Protein AF-A0A0D6M6M4-F1 (afdb_monomer_lite)

Sequence (389 aa):
MGEQSYDGYVDKSPFKNWTTLDGRRTFKRNVGDKGYLMKETDITTITDWTNEYEHIFAHTAASLNCPNPGYWSAIEYVGSKSQLFVGGDMQDFLTATNDPLFWSLYAMVDFIWEQWRELYQPILSDREKQYPANDTTCSGPAHFRNSPMIPFNNFKVIDGLSTKYTHTFSANVELVTVLPKLKSVVHAPIIALESAMKANARTTFALKNLRLPTRIYNAKPLQINTIYDCMDLACLCRFLNGTFTSKCVLPNGEELKKAVRKEYRSLTDEERERYHKAVIAIKANGEYDKLSMIHTTSTTSPAAHGGPGFLGWHREFIKRYEIALRTVDHTVALPYWDSTIEEMLHVKQDSTLWSKELMGEPDDDGYCSGVEADSGFRFAGLPELTGLQ

Radius of gyration: 24.99 Å; chains: 1; bounding box: 62×119×52 Å

Secondary structure (DSSP, 8-state):
-----TTS-----TTTT---TTS-SS-B--TTSS--PPPHHHHHHHHTS---HHHHT--TT--TT-SSPPPTT-HHHHHHHHHHHH-TTTTSTTTGGGSTHHHHHHHHHHHHHHHHHHHH--SHHHHTT--PPP-TTTS-GGGSTTSB-TT-TT-BGGGGG-THIIIIIEEE---TTS-TTHHHHTTS-THHHHHHHSS-------------------PPPP---SGGG--SHHHHHHHTTPEESSSEE-TTS-EEPPEEE-BGGGS-HHHHHHHHHHHHHHHHTTHHHHHHHHHS-TTT-TTSSSSTTHHHHHHHHHHHHHHHHHHH-TT----B--THHHHTSSSGGG-GGGSTTTT----TTSB--SS------------------

InterPro domains:
  IPR002227 Tyrosinase copper-binding domain [PF00264] (10-118)
  IPR002227 Tyrosinase copper-binding domain [PF00264] (286-361)
  IPR008922 Di-copper centre-containing domain superfamily [G3DSA:1.10.1280.10] (1-176)
  IPR008922 Di-copper centre-containing domain superfamily [G3DSA:1.10.1280.10] (258-383)
  IPR008922 Di-copper centre-containing domain superfamily [SSF48056] (5-165)
  IPR008922 Di-copper centre-containing domain superfamily [SSF48056] (225-343)
  IPR050316 Tyrosinase and Hemocyanin [PTHR11474] (219-346)

Structure (mmCIF, N/CA/C/O backbone):
data_AF-A0A0D6M6M4-F1
#
_entry.id   AF-A0A0D6M6M4-F1
#
loop_
_atom_site.group_PDB
_atom_site.id
_atom_site.type_symbol
_atom_site.label_atom_id
_atom_site.label_alt_id
_atom_site.label_comp_id
_atom_site.label_asym_id
_atom_site.label_entity_id
_atom_site.label_seq_id
_atom_site.pdbx_PDB_ins_code
_atom_site.Cartn_x
_atom_site.Cartn_y
_atom_site.Cartn_z
_atom_site.occupancy
_atom_site.B_iso_or_equiv
_atom_site.auth_seq_id
_atom_site.auth_comp_id
_atom_site.auth_asym_id
_atom_site.auth_atom_id
_atom_site.pdbx_PDB_model_num
ATOM 1 N N . MET A 1 1 ? 7.325 -24.409 13.625 1.00 29.00 1 MET A N 1
ATOM 2 C CA . MET A 1 1 ? 6.209 -25.270 13.191 1.00 29.00 1 MET A CA 1
ATOM 3 C C . MET A 1 1 ? 5.187 -25.309 14.318 1.00 29.00 1 MET A C 1
ATOM 5 O O . MET A 1 1 ? 5.563 -25.665 15.430 1.00 29.00 1 MET A O 1
ATOM 9 N N . GLY A 1 2 ? 3.974 -24.796 14.100 1.00 34.47 2 GLY A N 1
ATOM 10 C CA . GLY A 1 2 ? 2.920 -24.786 15.121 1.00 34.47 2 GLY A CA 1
ATOM 11 C C . GLY A 1 2 ? 2.433 -26.204 15.440 1.00 34.47 2 GLY A C 1
ATOM 12 O O . GLY A 1 2 ? 2.507 -27.085 14.592 1.00 34.47 2 GLY A O 1
ATOM 13 N N . GLU A 1 3 ? 1.973 -26.449 16.669 1.00 34.28 3 GLU A N 1
ATOM 14 C CA . GLU A 1 3 ? 1.356 -27.733 17.035 1.00 34.28 3 GLU A CA 1
ATOM 15 C C . GLU A 1 3 ? -0.003 -27.893 16.332 1.00 34.28 3 GLU A C 1
ATOM 17 O O . GLU A 1 3 ? -0.935 -27.130 16.603 1.00 34.28 3 GLU A O 1
ATOM 22 N N . GLN A 1 4 ? -0.088 -28.893 15.447 1.00 37.69 4 GLN A N 1
ATOM 23 C CA . GLN A 1 4 ? -1.328 -29.448 14.893 1.00 37.69 4 GLN A CA 1
ATOM 24 C C . GLN A 1 4 ? -2.241 -29.951 16.024 1.00 37.69 4 GLN A C 1
ATOM 26 O O . GLN A 1 4 ? -1.773 -30.601 16.963 1.00 37.69 4 GLN A O 1
ATOM 31 N N . SER A 1 5 ? -3.550 -29.698 15.933 1.00 42.75 5 SER A N 1
ATOM 32 C CA . SER A 1 5 ? -4.535 -30.445 16.722 1.00 42.75 5 SER A CA 1
ATOM 33 C C . SER A 1 5 ? -4.653 -31.891 16.219 1.00 42.75 5 SER A C 1
ATOM 35 O O . SER A 1 5 ? -4.175 -32.248 15.144 1.00 42.75 5 SER A O 1
ATOM 37 N N . TYR A 1 6 ? -5.280 -32.749 17.027 1.00 39.44 6 TYR A N 1
ATOM 38 C CA . TYR A 1 6 ? -5.412 -34.196 16.794 1.00 39.44 6 TYR A CA 1
ATOM 39 C C . TYR A 1 6 ? -6.168 -34.577 15.499 1.00 39.44 6 TYR A C 1
ATOM 41 O O . TYR A 1 6 ? -6.074 -35.713 15.045 1.00 39.44 6 TYR A O 1
ATOM 49 N N . ASP A 1 7 ? -6.891 -33.635 14.900 1.00 39.91 7 ASP A N 1
ATOM 50 C CA . ASP A 1 7 ? -7.626 -33.739 13.635 1.00 39.91 7 ASP A CA 1
ATOM 51 C C . ASP A 1 7 ? -6.901 -33.085 12.439 1.00 39.91 7 ASP A C 1
ATOM 53 O O . ASP A 1 7 ? -7.381 -33.173 11.313 1.00 39.91 7 ASP A O 1
ATOM 57 N N . GLY A 1 8 ? -5.725 -32.481 12.657 1.00 39.38 8 GLY A N 1
ATOM 58 C CA . GLY A 1 8 ? -4.906 -31.874 11.606 1.00 39.38 8 GLY A CA 1
ATOM 59 C C . GLY A 1 8 ? -5.291 -30.440 11.218 1.00 39.38 8 GLY A C 1
ATOM 60 O O . GLY A 1 8 ? -4.750 -29.931 10.239 1.00 39.38 8 GLY A O 1
ATOM 61 N N . TYR A 1 9 ? -6.181 -29.773 11.965 1.00 36.78 9 TYR A N 1
ATOM 62 C CA . TYR A 1 9 ? -6.726 -28.456 11.602 1.00 36.78 9 TYR A CA 1
ATOM 63 C C . TYR A 1 9 ? -6.139 -27.263 12.388 1.00 36.78 9 TYR A C 1
ATOM 65 O O . TYR A 1 9 ? -5.589 -27.383 13.482 1.00 36.78 9 TYR A O 1
ATOM 73 N N . VAL A 1 10 ? -6.263 -26.056 11.817 1.00 42.19 10 VAL A N 1
ATOM 74 C CA . VAL A 1 10 ? -5.874 -24.777 12.440 1.00 42.19 10 VAL A CA 1
ATOM 75 C C . VAL A 1 10 ? -7.125 -24.074 12.984 1.00 42.19 10 VAL A C 1
ATOM 77 O O . VAL A 1 10 ? -7.796 -23.349 12.262 1.00 42.19 10 VAL A O 1
ATOM 80 N N . ASP A 1 11 ? -7.437 -24.226 14.274 1.00 45.28 11 ASP A N 1
ATOM 81 C CA . ASP A 1 11 ? -8.651 -23.642 14.897 1.00 45.28 11 ASP A CA 1
ATOM 82 C C . ASP A 1 11 ? -8.664 -22.099 15.011 1.00 45.28 11 ASP A C 1
ATOM 84 O O . ASP A 1 11 ? -9.702 -21.461 15.275 1.00 45.28 11 ASP A O 1
ATOM 88 N N . LYS A 1 12 ? -7.488 -21.468 14.902 1.00 54.12 12 LYS A N 1
ATOM 89 C CA . LYS A 1 12 ? -7.277 -20.047 15.207 1.00 54.12 12 LYS A CA 1
ATOM 90 C C . LYS A 1 12 ? -6.475 -19.386 14.087 1.00 54.12 12 LYS A C 1
ATOM 92 O O . LYS A 1 12 ? -5.349 -19.750 13.815 1.00 54.12 12 LYS A O 1
ATOM 97 N N . SER A 1 13 ? -7.075 -18.407 13.433 1.00 71.38 13 SER A N 1
ATOM 98 C CA . SER A 1 13 ? -6.413 -17.390 12.615 1.00 71.38 13 SER A CA 1
ATOM 99 C C . SER A 1 13 ? -7.333 -16.173 12.650 1.00 71.38 13 SER A C 1
ATOM 101 O O . SER A 1 13 ? -8.559 -16.362 12.609 1.00 71.38 13 SER A O 1
ATOM 103 N N . PRO A 1 14 ? -6.811 -14.935 12.719 1.00 78.12 14 PRO A N 1
ATOM 104 C CA . PRO A 1 14 ? -7.657 -13.748 12.604 1.00 78.12 14 PRO A CA 1
ATOM 105 C C . PRO A 1 14 ? -8.430 -13.718 11.275 1.00 78.12 14 PRO A C 1
ATOM 107 O O . PRO A 1 14 ? -9.497 -13.114 11.199 1.00 78.12 14 PRO A O 1
ATOM 110 N N . PHE A 1 15 ? -7.955 -14.432 10.249 1.00 85.75 15 PHE A N 1
ATOM 111 C CA . PHE A 1 15 ? -8.536 -14.447 8.904 1.00 85.75 15 PHE A CA 1
ATOM 112 C C . PHE A 1 15 ? -9.169 -15.793 8.529 1.00 85.75 15 PHE A C 1
ATOM 114 O O . PHE A 1 15 ? -9.265 -16.137 7.359 1.00 85.75 15 PHE A O 1
ATOM 121 N N . LYS A 1 16 ? -9.635 -16.577 9.507 1.00 73.69 16 LYS A N 1
ATOM 122 C CA . LYS A 1 16 ? -10.148 -17.932 9.247 1.00 73.69 16 LYS A CA 1
ATOM 123 C C . LYS A 1 16 ? -11.395 -18.035 8.357 1.00 73.69 16 LYS A C 1
ATOM 125 O O . LYS A 1 16 ? -11.551 -19.020 7.650 1.00 73.69 16 LYS A O 1
ATOM 130 N N . ASN A 1 17 ? -12.267 -17.026 8.389 1.00 77.25 17 ASN A N 1
ATOM 131 C CA . ASN A 1 17 ? -13.527 -16.972 7.632 1.00 77.25 17 ASN A CA 1
ATOM 132 C C . ASN A 1 17 ? -13.442 -15.931 6.509 1.00 77.25 17 ASN A C 1
ATOM 134 O O . ASN A 1 17 ? -14.288 -15.041 6.395 1.00 77.25 17 ASN A O 1
ATOM 138 N N . TRP A 1 18 ? -12.363 -15.981 5.735 1.00 86.62 18 TRP A N 1
ATOM 139 C CA . TRP A 1 18 ? -12.023 -14.923 4.798 1.00 86.62 18 TRP A CA 1
ATOM 140 C C . TRP A 1 18 ? -12.489 -15.209 3.374 1.00 86.62 18 TRP A C 1
ATOM 142 O O . TRP A 1 18 ? -11.750 -15.739 2.557 1.00 86.62 18 TRP A O 1
ATOM 152 N N . THR A 1 19 ? -13.710 -14.817 3.028 1.00 91.31 19 THR A N 1
ATOM 153 C CA . THR A 1 19 ? -14.198 -15.008 1.654 1.00 91.31 19 THR A CA 1
ATOM 154 C C . THR A 1 19 ? -13.444 -14.114 0.667 1.00 91.31 19 THR A C 1
ATOM 156 O O . THR A 1 19 ? -13.324 -12.914 0.896 1.00 91.31 19 THR A O 1
ATOM 159 N N . THR A 1 20 ? -12.952 -14.662 -0.438 1.00 92.62 20 THR A N 1
ATOM 160 C CA . THR A 1 20 ? -12.273 -13.891 -1.491 1.00 92.62 20 THR A CA 1
ATOM 161 C C . THR A 1 20 ? -13.271 -13.142 -2.376 1.00 92.62 20 THR A C 1
ATOM 163 O O . THR A 1 20 ? -14.470 -13.433 -2.371 1.00 92.62 20 THR A O 1
ATOM 166 N N . LEU A 1 21 ? -12.790 -12.189 -3.179 1.00 93.12 21 LEU A N 1
ATOM 167 C CA . LEU A 1 21 ? -13.626 -11.428 -4.118 1.00 93.12 21 LEU A CA 1
ATOM 168 C C . LEU A 1 21 ? -14.313 -12.307 -5.175 1.00 93.12 21 LEU A C 1
ATOM 170 O O . LEU A 1 21 ? -15.402 -11.978 -5.637 1.00 93.12 21 LEU A O 1
ATOM 174 N N . ASP A 1 22 ? -13.696 -13.430 -5.544 1.00 90.69 22 ASP A N 1
ATOM 175 C CA . ASP A 1 22 ? -14.247 -14.423 -6.472 1.00 90.69 22 ASP A CA 1
ATOM 176 C C . ASP A 1 22 ? -15.125 -15.486 -5.781 1.00 90.69 22 ASP A C 1
ATOM 178 O O . ASP A 1 22 ? -15.568 -16.440 -6.417 1.00 90.69 22 ASP A O 1
ATOM 182 N N . GLY A 1 23 ? -15.418 -15.317 -4.487 1.00 89.12 23 GLY A N 1
ATOM 183 C CA . GLY A 1 23 ? -16.381 -16.134 -3.748 1.00 89.12 23 GLY A CA 1
ATOM 184 C C . GLY A 1 23 ? -15.827 -17.438 -3.172 1.00 89.12 23 GLY A C 1
ATOM 185 O O . GLY A 1 23 ? -16.603 -18.240 -2.646 1.00 89.12 23 GLY A O 1
ATOM 186 N N . ARG A 1 24 ? -14.507 -17.672 -3.222 1.00 89.00 24 ARG A N 1
ATOM 187 C CA . ARG A 1 24 ? -13.888 -18.792 -2.495 1.00 89.00 24 ARG A CA 1
ATOM 188 C C . ARG A 1 24 ? -13.959 -18.532 -0.995 1.00 89.00 24 ARG A C 1
ATOM 190 O O . ARG A 1 24 ? -13.930 -17.394 -0.539 1.00 89.00 24 ARG A O 1
ATOM 197 N N . ARG A 1 25 ? -14.040 -19.611 -0.211 1.00 84.12 25 ARG A N 1
ATOM 198 C CA . ARG A 1 25 ? -14.168 -19.540 1.256 1.00 84.12 25 ARG A CA 1
ATOM 199 C C . ARG A 1 25 ? -12.930 -18.967 1.950 1.00 84.12 25 ARG A C 1
ATOM 201 O O . ARG A 1 25 ? -13.074 -18.422 3.039 1.00 84.12 25 ARG A O 1
ATOM 208 N N . THR A 1 26 ? -11.761 -19.115 1.329 1.00 85.56 26 THR A N 1
ATOM 209 C CA . THR A 1 26 ? -10.490 -18.568 1.800 1.00 85.56 26 THR A CA 1
ATOM 210 C C . THR A 1 26 ? -9.558 -18.223 0.637 1.00 85.56 26 THR A C 1
ATOM 212 O O . THR A 1 26 ? -9.734 -18.720 -0.483 1.00 85.56 26 THR A O 1
ATOM 215 N N . PHE A 1 27 ? -8.578 -17.367 0.915 1.00 88.56 27 PHE A N 1
ATOM 216 C CA . PHE A 1 27 ? -7.462 -17.066 0.025 1.00 88.56 27 PHE A CA 1
ATOM 217 C C . PHE A 1 27 ? -6.386 -18.158 0.120 1.00 88.56 27 PHE A C 1
ATOM 219 O O . PHE A 1 27 ? -6.327 -18.931 1.079 1.00 88.56 27 PHE A O 1
ATOM 226 N N . LYS A 1 28 ? -5.539 -18.232 -0.904 1.00 89.19 28 LYS A N 1
ATOM 227 C CA . LYS A 1 28 ? -4.495 -19.246 -1.055 1.00 89.19 28 LYS A CA 1
ATOM 228 C C . LYS A 1 28 ? -3.104 -18.618 -0.978 1.00 89.19 28 LYS A C 1
ATOM 230 O O . LYS A 1 28 ? -2.893 -17.529 -1.512 1.00 89.19 28 LYS A O 1
ATOM 235 N N . ARG A 1 29 ? -2.147 -19.343 -0.400 1.00 90.12 29 ARG A N 1
ATOM 236 C CA . ARG A 1 29 ? -0.707 -19.059 -0.423 1.00 90.12 29 ARG A CA 1
ATOM 237 C C . ARG A 1 29 ? 0.061 -20.308 -0.848 1.00 90.12 29 ARG A C 1
ATOM 239 O O . ARG A 1 29 ? -0.309 -21.417 -0.491 1.00 90.12 29 ARG A O 1
ATOM 246 N N . ASN A 1 30 ? 1.158 -20.108 -1.567 1.00 89.50 30 ASN A N 1
ATOM 247 C CA . ASN A 1 30 ? 2.089 -21.163 -1.966 1.00 89.50 30 ASN A CA 1
ATOM 248 C C . ASN A 1 30 ? 3.501 -20.734 -1.542 1.00 89.50 30 ASN A C 1
ATOM 250 O O . ASN A 1 30 ? 4.323 -20.331 -2.371 1.00 89.50 30 ASN A O 1
ATOM 254 N N . VAL A 1 31 ? 3.725 -20.699 -0.228 1.00 89.56 31 VAL A N 1
ATOM 255 C CA . VAL A 1 31 ? 4.855 -19.976 0.364 1.00 89.56 31 VAL A CA 1
ATOM 256 C C . VAL A 1 31 ? 6.189 -20.619 -0.024 1.00 89.56 31 VAL A C 1
ATOM 258 O O . VAL A 1 31 ? 6.492 -21.751 0.341 1.00 89.56 31 VAL A O 1
ATOM 261 N N . GLY A 1 32 ? 7.028 -19.854 -0.720 1.00 87.56 32 GLY A N 1
ATOM 262 C CA . GLY A 1 32 ? 8.377 -20.253 -1.112 1.00 87.56 32 GLY A CA 1
ATOM 263 C C . GLY A 1 32 ? 8.482 -21.075 -2.398 1.00 87.56 32 GLY A C 1
ATOM 264 O O . GLY A 1 32 ? 9.595 -21.453 -2.758 1.00 87.56 32 GLY A O 1
ATOM 265 N N . ASP A 1 33 ? 7.381 -21.300 -3.123 1.00 89.19 33 ASP A N 1
ATOM 266 C CA . ASP A 1 33 ? 7.402 -21.982 -4.430 1.00 89.19 33 ASP A CA 1
ATOM 267 C C . ASP A 1 33 ? 8.174 -21.184 -5.494 1.00 89.19 33 ASP A C 1
ATOM 269 O O . ASP A 1 33 ? 8.806 -21.740 -6.397 1.00 89.19 33 ASP A O 1
ATOM 273 N N . LYS A 1 34 ? 8.063 -19.853 -5.433 1.00 90.44 34 LYS A N 1
ATOM 274 C CA . LYS A 1 34 ? 8.621 -18.898 -6.397 1.00 90.44 34 LYS A CA 1
ATOM 275 C C . LYS A 1 34 ? 9.096 -17.648 -5.672 1.00 90.44 34 LYS A C 1
ATOM 277 O O . LYS A 1 34 ? 8.887 -17.492 -4.479 1.00 90.44 34 LYS A O 1
ATOM 282 N N . GLY A 1 35 ? 9.703 -16.728 -6.417 1.00 89.62 35 GLY A N 1
ATOM 283 C CA . GLY A 1 35 ? 10.121 -15.442 -5.869 1.00 89.62 35 GLY A CA 1
ATOM 284 C C . GLY A 1 35 ? 11.183 -15.577 -4.781 1.00 89.62 35 GLY A C 1
ATOM 285 O O . GLY A 1 35 ? 11.818 -16.617 -4.616 1.00 89.62 35 GLY A O 1
ATOM 286 N N . TYR A 1 36 ? 11.413 -14.478 -4.080 1.00 89.88 36 TYR A N 1
ATOM 287 C CA . TYR A 1 36 ? 12.262 -14.417 -2.898 1.00 89.88 36 TYR A CA 1
ATOM 288 C C . TYR A 1 36 ? 11.870 -13.174 -2.092 1.00 89.88 36 TYR A C 1
ATOM 290 O O . TYR A 1 36 ? 11.254 -12.256 -2.634 1.00 89.88 36 TYR A O 1
ATOM 298 N N . LEU A 1 37 ? 12.189 -13.154 -0.803 1.00 93.88 37 LEU A N 1
ATOM 299 C CA . LEU A 1 37 ? 11.850 -12.042 0.083 1.00 93.88 37 LEU A CA 1
ATOM 300 C C . LEU A 1 37 ? 12.862 -10.904 -0.088 1.00 93.88 37 LEU A C 1
ATOM 302 O O . LEU A 1 37 ? 13.979 -11.131 -0.551 1.00 93.88 37 LEU A O 1
ATOM 306 N N . MET A 1 38 ? 12.502 -9.674 0.277 1.00 93.50 38 MET A N 1
ATOM 307 C CA . MET A 1 38 ? 13.431 -8.546 0.147 1.00 93.50 38 MET A CA 1
ATOM 308 C C . MET A 1 38 ? 14.732 -8.827 0.904 1.00 93.50 38 MET A C 1
ATOM 310 O O . MET A 1 38 ? 14.705 -9.278 2.043 1.00 93.50 38 MET A O 1
ATOM 314 N N . LYS A 1 39 ? 15.878 -8.524 0.297 1.00 91.31 39 LYS A N 1
ATOM 315 C CA . LYS A 1 39 ? 17.179 -8.578 0.975 1.00 91.31 39 LYS A CA 1
ATOM 316 C C . LYS A 1 39 ? 17.590 -7.192 1.439 1.00 91.31 39 LYS A C 1
ATOM 318 O O . LYS A 1 39 ? 17.321 -6.205 0.761 1.00 91.31 39 LYS A O 1
ATOM 323 N N . GLU A 1 40 ? 18.405 -7.127 2.488 1.00 88.81 40 GLU A N 1
ATOM 324 C CA . GLU A 1 40 ? 19.114 -5.893 2.871 1.00 88.81 40 GLU A CA 1
ATOM 325 C C . GLU A 1 40 ? 19.912 -5.292 1.700 1.00 88.81 40 GLU A C 1
ATOM 327 O O . GLU A 1 40 ? 20.007 -4.075 1.536 1.00 88.81 40 GLU A O 1
ATOM 332 N N . THR A 1 41 ? 20.453 -6.139 0.819 1.00 88.75 41 THR A N 1
ATOM 333 C CA . THR A 1 41 ? 21.129 -5.688 -0.405 1.00 88.75 41 THR A CA 1
ATOM 334 C C . THR A 1 41 ? 20.172 -5.051 -1.410 1.00 88.75 41 THR A C 1
ATOM 336 O O . THR A 1 41 ? 20.574 -4.131 -2.116 1.00 88.75 41 THR A O 1
ATOM 339 N N . ASP A 1 42 ? 18.918 -5.505 -1.486 1.00 90.06 42 ASP A N 1
ATOM 340 C CA . ASP A 1 42 ? 17.915 -4.872 -2.348 1.00 90.06 42 ASP A CA 1
ATOM 341 C C . ASP A 1 42 ? 17.549 -3.492 -1.790 1.00 90.06 42 ASP A C 1
ATOM 343 O O . ASP A 1 42 ? 17.568 -2.509 -2.530 1.00 90.06 42 ASP A O 1
ATOM 347 N N . ILE A 1 43 ? 17.301 -3.404 -0.474 1.00 86.88 43 ILE A N 1
ATOM 348 C CA . ILE A 1 43 ? 16.962 -2.142 0.198 1.00 86.88 43 ILE A CA 1
ATOM 349 C C . ILE A 1 43 ? 18.092 -1.130 0.043 1.00 86.88 43 ILE A C 1
ATOM 351 O O . ILE A 1 43 ? 17.848 -0.027 -0.429 1.00 86.88 43 ILE A O 1
ATOM 355 N N . THR A 1 44 ? 19.335 -1.515 0.341 1.00 86.06 44 THR A N 1
ATOM 356 C CA . THR A 1 44 ? 20.493 -0.621 0.170 1.00 86.06 44 THR A CA 1
ATOM 357 C C . THR A 1 44 ? 20.715 -0.217 -1.283 1.00 86.06 44 THR A C 1
ATOM 359 O O . THR A 1 44 ? 21.136 0.908 -1.529 1.00 86.06 44 THR A O 1
ATOM 362 N N . THR A 1 45 ? 20.413 -1.079 -2.260 1.00 85.38 45 THR A N 1
ATOM 363 C CA . THR A 1 45 ? 20.509 -0.703 -3.680 1.00 85.38 45 THR A CA 1
ATOM 364 C C . THR A 1 45 ? 19.489 0.383 -4.025 1.00 85.38 45 THR A C 1
ATOM 366 O O . THR A 1 45 ? 19.848 1.358 -4.676 1.00 85.38 45 THR A O 1
ATOM 369 N N . ILE A 1 46 ? 18.248 0.250 -3.543 1.00 85.00 46 ILE A N 1
ATOM 370 C CA . ILE A 1 46 ? 17.178 1.238 -3.743 1.00 85.00 46 ILE A CA 1
ATOM 371 C C . ILE A 1 46 ? 17.474 2.541 -2.994 1.00 85.00 46 ILE A C 1
ATOM 373 O O . ILE A 1 46 ? 17.290 3.625 -3.544 1.00 85.00 46 ILE A O 1
ATOM 377 N N . THR A 1 47 ? 17.887 2.457 -1.727 1.00 81.00 47 THR A N 1
ATOM 378 C CA . THR A 1 47 ? 18.072 3.645 -0.893 1.00 81.00 47 THR A CA 1
ATOM 379 C C . THR A 1 47 ? 19.380 4.339 -1.217 1.00 81.00 47 THR A C 1
ATOM 381 O O . THR A 1 47 ? 19.351 5.516 -1.529 1.00 81.00 47 THR A O 1
ATOM 384 N N . ASP A 1 48 ? 20.515 3.642 -1.206 1.00 73.38 48 ASP A N 1
ATOM 385 C CA . ASP A 1 48 ? 21.822 4.302 -1.124 1.00 73.38 48 ASP A CA 1
ATOM 386 C C . ASP A 1 48 ? 22.500 4.484 -2.489 1.00 73.38 48 ASP A C 1
ATOM 388 O O . ASP A 1 48 ? 23.214 5.466 -2.718 1.00 73.38 48 ASP A O 1
ATOM 392 N N . TRP A 1 49 ? 22.314 3.519 -3.394 1.00 62.62 49 TRP A N 1
ATOM 393 C CA . TRP A 1 49 ? 23.067 3.445 -4.652 1.00 62.62 49 TRP A CA 1
ATOM 394 C C . TRP A 1 49 ? 22.411 4.209 -5.798 1.00 62.62 49 TRP A C 1
ATOM 396 O O . TRP A 1 49 ? 23.073 4.502 -6.792 1.00 62.62 49 TRP A O 1
ATOM 406 N N . THR A 1 50 ? 21.135 4.563 -5.659 1.00 63.06 50 THR A N 1
ATOM 407 C CA . THR A 1 50 ? 20.372 5.264 -6.689 1.00 63.06 50 THR A CA 1
ATOM 408 C C . THR A 1 50 ? 19.868 6.587 -6.137 1.00 63.06 50 THR A C 1
ATOM 410 O O . THR A 1 50 ? 18.712 6.736 -5.752 1.00 63.06 50 THR A O 1
ATOM 413 N N . ASN A 1 51 ? 20.754 7.580 -6.084 1.00 65.88 51 ASN A N 1
ATOM 414 C CA . ASN A 1 51 ? 20.400 8.958 -5.723 1.00 65.88 51 ASN A CA 1
ATOM 415 C C . ASN A 1 51 ? 19.536 9.665 -6.795 1.00 65.88 51 ASN A C 1
ATOM 417 O O . ASN A 1 51 ? 19.215 10.844 -6.651 1.00 65.88 51 ASN A O 1
ATOM 421 N N . GLU A 1 52 ? 19.161 8.950 -7.856 1.00 81.50 52 GLU A N 1
ATOM 422 C CA . GLU A 1 52 ? 18.357 9.419 -8.980 1.00 81.50 52 GLU A CA 1
ATOM 423 C C . GLU A 1 52 ? 16.894 9.005 -8.796 1.00 81.50 52 GLU A C 1
ATOM 425 O O . GLU A 1 52 ? 16.567 7.821 -8.656 1.00 81.50 52 GLU A O 1
ATOM 430 N N . TYR A 1 53 ? 15.986 9.983 -8.824 1.00 87.50 53 TYR A N 1
ATOM 431 C CA . TYR A 1 53 ? 14.552 9.719 -8.698 1.00 87.50 53 TYR A CA 1
ATOM 432 C C . TYR A 1 53 ? 14.023 8.887 -9.876 1.00 87.50 53 TYR A C 1
ATOM 434 O O . TYR A 1 53 ? 13.011 8.208 -9.734 1.00 87.50 53 TYR A O 1
ATOM 442 N N . GLU A 1 54 ? 14.699 8.896 -11.026 1.00 88.19 54 GLU A N 1
ATOM 443 C CA . GLU A 1 54 ? 14.384 8.075 -12.195 1.00 88.19 54 GLU A CA 1
ATOM 444 C C . GLU A 1 54 ? 14.459 6.572 -11.898 1.00 88.19 54 GLU A C 1
ATOM 446 O O . GLU A 1 54 ? 13.680 5.801 -12.456 1.00 88.19 54 GLU A O 1
ATOM 451 N N . HIS A 1 55 ? 15.346 6.144 -10.992 1.00 89.12 55 HIS A N 1
ATOM 452 C CA . HIS A 1 55 ? 15.394 4.746 -10.566 1.00 89.12 55 HIS A CA 1
ATOM 453 C C . HIS A 1 55 ? 14.221 4.378 -9.649 1.00 89.12 55 HIS A C 1
ATOM 455 O O . HIS A 1 55 ? 13.640 3.299 -9.768 1.00 89.12 55 HIS A O 1
ATOM 461 N N . ILE A 1 56 ? 13.859 5.287 -8.742 1.00 90.56 56 ILE A N 1
ATOM 462 C CA . ILE A 1 56 ? 12.738 5.114 -7.810 1.00 90.56 56 ILE A CA 1
ATOM 463 C C . ILE A 1 56 ? 11.403 5.094 -8.562 1.00 90.56 56 ILE A C 1
ATOM 465 O O . ILE A 1 56 ? 10.546 4.251 -8.304 1.00 90.56 56 ILE A O 1
ATOM 469 N N . PHE A 1 57 ? 11.248 5.987 -9.537 1.00 93.75 57 PHE A N 1
ATOM 470 C CA . PHE A 1 57 ? 10.099 6.068 -10.432 1.00 93.75 57 PHE A CA 1
ATOM 471 C C . PHE A 1 57 ? 10.416 5.389 -11.772 1.00 93.75 57 PHE A C 1
ATOM 473 O O . PHE A 1 57 ? 10.353 6.006 -12.833 1.00 93.75 57 PHE A O 1
ATOM 480 N N . ALA A 1 58 ? 10.783 4.111 -11.721 1.00 93.69 58 ALA A N 1
ATOM 481 C CA . ALA A 1 58 ? 11.198 3.349 -12.893 1.00 93.69 58 ALA A CA 1
ATOM 482 C C . ALA A 1 58 ? 10.052 3.031 -13.873 1.00 93.69 58 ALA A C 1
ATOM 484 O O . ALA A 1 58 ? 8.887 2.882 -13.501 1.00 93.69 58 ALA A O 1
ATOM 485 N N . HIS A 1 59 ? 10.413 2.831 -15.143 1.00 94.94 59 HIS A N 1
ATOM 486 C CA . HIS A 1 59 ? 9.529 2.304 -16.185 1.00 94.94 59 HIS A CA 1
ATOM 487 C C . HIS A 1 59 ? 9.632 0.772 -16.264 1.00 94.94 59 HIS A C 1
ATOM 489 O O . HIS A 1 59 ? 10.416 0.221 -17.036 1.00 94.94 59 HIS A O 1
ATOM 495 N N . THR A 1 60 ? 8.874 0.076 -15.424 1.00 93.94 60 THR A N 1
ATOM 496 C CA . THR A 1 60 ? 8.980 -1.376 -15.176 1.00 93.94 60 THR A CA 1
ATOM 497 C C . THR A 1 60 ? 8.239 -2.265 -16.181 1.00 93.94 60 THR A C 1
ATOM 499 O O . THR A 1 60 ? 8.470 -3.467 -16.245 1.00 93.94 60 THR A O 1
ATOM 502 N N . ALA A 1 61 ? 7.383 -1.693 -17.026 1.00 92.12 61 ALA A N 1
ATOM 503 C CA . ALA A 1 61 ? 6.800 -2.375 -18.185 1.00 92.12 61 ALA A CA 1
ATOM 504 C C . ALA A 1 61 ? 7.114 -1.614 -19.484 1.00 92.12 61 ALA A C 1
ATOM 506 O O . ALA A 1 61 ? 6.257 -1.436 -20.352 1.00 92.12 61 ALA A O 1
ATOM 507 N N . ALA A 1 62 ? 8.348 -1.115 -19.593 1.00 91.12 62 ALA A N 1
ATOM 508 C CA . ALA A 1 62 ? 8.796 -0.318 -20.726 1.00 91.12 62 ALA A CA 1
ATOM 509 C C . ALA A 1 62 ? 8.835 -1.105 -22.043 1.00 91.12 62 ALA A C 1
ATOM 511 O O . ALA A 1 62 ? 9.152 -2.295 -22.076 1.00 91.12 62 ALA A O 1
ATOM 512 N N . SER A 1 63 ? 8.578 -0.411 -23.157 1.00 90.00 63 SER A N 1
ATOM 513 C CA . SER A 1 63 ? 8.832 -0.981 -24.481 1.00 90.00 63 SER A CA 1
ATOM 514 C C . SER A 1 63 ? 10.337 -1.090 -24.750 1.00 90.00 63 SER A C 1
ATOM 516 O O . SER A 1 63 ? 11.143 -0.379 -24.152 1.00 90.00 63 SER A O 1
ATOM 518 N N . LEU A 1 64 ? 10.714 -1.917 -25.730 1.00 90.06 64 LEU A N 1
ATOM 519 C CA . LEU A 1 64 ? 12.108 -2.067 -26.172 1.00 90.06 64 LEU A CA 1
ATOM 520 C C . LEU A 1 64 ? 12.753 -0.757 -26.656 1.00 90.06 64 LEU A C 1
ATOM 522 O O . LEU A 1 64 ? 13.974 -0.659 -26.682 1.00 90.06 64 LEU A O 1
ATOM 526 N N . ASN A 1 65 ? 11.945 0.234 -27.041 1.00 92.88 65 ASN A N 1
ATOM 527 C CA . ASN A 1 65 ? 12.423 1.522 -27.545 1.00 92.88 65 ASN A CA 1
ATOM 528 C C . ASN A 1 65 ? 12.541 2.589 -26.449 1.00 92.88 65 ASN A C 1
ATOM 530 O O . ASN A 1 65 ? 12.904 3.722 -26.757 1.00 92.88 65 ASN A O 1
ATOM 534 N N . CYS A 1 66 ? 12.207 2.258 -25.199 1.00 93.06 66 CYS A N 1
ATOM 535 C CA . CYS A 1 66 ? 12.357 3.186 -24.092 1.00 93.06 66 CYS A CA 1
ATOM 536 C C . CYS A 1 66 ? 13.844 3.497 -23.872 1.00 93.06 66 CYS A C 1
ATOM 538 O O . CYS A 1 66 ? 14.620 2.565 -23.651 1.00 93.06 66 CYS A O 1
ATOM 540 N N . PRO A 1 67 ? 14.265 4.774 -23.890 1.00 89.94 67 PRO A N 1
ATOM 541 C CA . PRO A 1 67 ? 15.660 5.132 -23.646 1.00 89.94 67 PRO A CA 1
ATOM 542 C C . PRO A 1 67 ? 16.140 4.741 -22.242 1.00 89.94 67 PRO A C 1
ATOM 544 O O . PRO A 1 67 ? 17.304 4.390 -22.083 1.00 89.94 67 PRO A O 1
ATOM 547 N N . ASN A 1 68 ? 15.248 4.774 -21.246 1.00 86.12 68 ASN A N 1
ATOM 548 C CA . ASN A 1 68 ? 15.564 4.536 -19.836 1.00 86.12 68 ASN A CA 1
ATOM 549 C C . ASN A 1 68 ? 14.560 3.551 -19.200 1.00 86.12 68 ASN A C 1
ATOM 551 O O . ASN A 1 68 ? 13.668 3.974 -18.457 1.00 86.12 68 ASN A O 1
ATOM 555 N N . PRO A 1 69 ? 14.643 2.243 -19.509 1.00 89.81 69 PRO A N 1
ATOM 556 C CA . PRO A 1 69 ? 13.776 1.244 -18.894 1.00 89.81 69 PRO A CA 1
ATOM 557 C C . PRO A 1 69 ? 14.145 1.021 -17.420 1.00 89.81 69 PRO A C 1
ATOM 559 O O . PRO A 1 69 ? 15.258 1.308 -16.980 1.00 89.81 69 PRO A O 1
ATOM 562 N N . GLY A 1 70 ? 13.209 0.473 -16.646 1.00 86.19 70 GLY A N 1
ATOM 563 C CA . GLY A 1 70 ? 13.448 0.108 -15.253 1.00 86.19 70 GLY A CA 1
ATOM 564 C C . GLY A 1 70 ? 14.465 -1.027 -15.103 1.00 86.19 70 GLY A C 1
ATOM 565 O O . GLY A 1 70 ? 14.401 -2.035 -15.808 1.00 86.19 70 GLY A O 1
ATOM 566 N N . TYR A 1 71 ? 15.375 -0.890 -14.140 1.00 85.12 71 TYR A N 1
ATOM 567 C CA . TYR A 1 71 ? 16.349 -1.926 -13.780 1.00 85.12 71 TYR A CA 1
ATOM 568 C C . TYR A 1 71 ? 15.767 -2.929 -12.777 1.00 85.12 71 TYR A C 1
ATOM 570 O O . TYR A 1 71 ? 14.801 -2.632 -12.083 1.00 85.12 71 TYR A O 1
ATOM 578 N N . TRP A 1 72 ? 16.383 -4.109 -12.648 1.00 83.31 72 TRP A N 1
ATOM 579 C CA . TRP A 1 72 ? 15.915 -5.212 -11.788 1.00 83.31 72 TRP A CA 1
ATOM 580 C C . TRP A 1 72 ? 15.826 -4.877 -10.286 1.00 83.31 72 TRP A C 1
ATOM 582 O O . TRP A 1 72 ? 15.168 -5.614 -9.545 1.00 83.31 72 TRP A O 1
ATOM 592 N N . SER A 1 73 ? 16.486 -3.798 -9.853 1.00 88.00 73 SER A N 1
ATOM 593 C CA . SER A 1 73 ? 16.440 -3.257 -8.491 1.00 88.00 73 SER A CA 1
ATOM 594 C C . SER A 1 73 ? 15.323 -2.232 -8.274 1.00 88.00 73 SER A C 1
ATOM 596 O O . SER A 1 73 ? 15.182 -1.739 -7.162 1.00 88.00 73 SER A O 1
ATOM 598 N N . ALA A 1 74 ? 14.513 -1.921 -9.295 1.00 91.75 74 ALA A N 1
ATOM 599 C CA . ALA A 1 74 ? 13.351 -1.057 -9.127 1.00 91.75 74 ALA A CA 1
ATOM 600 C C . ALA A 1 74 ? 12.445 -1.596 -8.010 1.00 91.75 74 ALA A C 1
ATOM 602 O O . ALA A 1 74 ? 12.150 -2.794 -7.948 1.00 91.75 74 ALA A O 1
ATOM 603 N N . ILE A 1 75 ? 11.983 -0.698 -7.142 1.00 93.12 75 ILE A N 1
ATOM 604 C CA . ILE A 1 75 ? 11.244 -1.058 -5.928 1.00 93.12 75 ILE A CA 1
ATOM 605 C C . ILE A 1 75 ? 9.963 -1.857 -6.210 1.00 93.12 75 ILE A C 1
ATOM 607 O O . ILE A 1 75 ? 9.619 -2.751 -5.442 1.00 93.12 75 ILE A O 1
ATOM 611 N N . GLU A 1 76 ? 9.298 -1.606 -7.340 1.00 95.00 76 GLU A N 1
ATOM 612 C CA . GLU A 1 76 ? 8.149 -2.398 -7.791 1.00 95.00 76 GLU A CA 1
ATOM 613 C C . GLU A 1 76 ? 8.523 -3.868 -8.027 1.00 95.00 76 GLU A C 1
ATOM 615 O O . GLU A 1 76 ? 7.812 -4.762 -7.570 1.00 95.00 76 GLU A O 1
ATOM 620 N N . TYR A 1 77 ? 9.665 -4.148 -8.667 1.00 93.31 77 TYR A N 1
ATOM 621 C CA . TYR A 1 77 ? 10.130 -5.523 -8.857 1.00 93.31 77 TYR A CA 1
ATOM 622 C C . TYR A 1 77 ? 10.527 -6.175 -7.537 1.00 93.31 77 TYR A C 1
ATOM 624 O O . TYR A 1 77 ? 10.216 -7.344 -7.317 1.00 93.31 77 TYR A O 1
ATOM 632 N N . VAL A 1 78 ? 11.218 -5.436 -6.664 1.00 92.19 78 VAL A N 1
ATOM 633 C CA . VAL A 1 78 ? 11.638 -5.921 -5.341 1.00 92.19 78 VAL A CA 1
ATOM 634 C C . VAL A 1 78 ? 10.420 -6.275 -4.482 1.00 92.19 78 VAL A C 1
ATOM 636 O O . VAL A 1 78 ? 10.375 -7.369 -3.926 1.00 92.19 78 VAL A O 1
ATOM 639 N N . GLY A 1 79 ? 9.382 -5.433 -4.465 1.00 92.88 79 GLY A N 1
ATOM 640 C CA . GLY A 1 79 ? 8.095 -5.753 -3.837 1.00 92.88 79 GLY A CA 1
ATOM 641 C C . GLY A 1 79 ? 7.389 -6.950 -4.480 1.00 92.88 79 GLY A C 1
ATOM 642 O O . GLY A 1 79 ? 6.937 -7.852 -3.773 1.00 92.88 79 GLY A O 1
ATOM 643 N N . SER A 1 80 ? 7.370 -7.013 -5.815 1.00 92.81 80 SER A N 1
ATOM 644 C CA . SER A 1 80 ? 6.751 -8.116 -6.567 1.00 92.81 80 SER A CA 1
ATOM 645 C C . SER A 1 80 ? 7.403 -9.470 -6.275 1.00 92.81 80 SER A C 1
ATOM 647 O O . SER A 1 80 ? 6.739 -10.502 -6.291 1.00 92.81 80 SER A O 1
ATOM 649 N N . LYS A 1 81 ? 8.702 -9.507 -5.966 1.00 92.31 81 LYS A N 1
ATOM 650 C CA . LYS A 1 81 ? 9.395 -10.751 -5.592 1.00 92.31 81 LYS A CA 1
ATOM 651 C C . LYS A 1 81 ? 8.882 -11.321 -4.269 1.00 92.31 81 LYS A C 1
ATOM 653 O O . LYS A 1 81 ? 8.669 -12.533 -4.204 1.00 92.31 81 LYS A O 1
ATOM 658 N N . SER A 1 82 ? 8.585 -10.469 -3.285 1.00 94.81 82 SER A N 1
ATOM 659 C CA . SER A 1 82 ? 7.924 -10.894 -2.045 1.00 94.81 82 SER A CA 1
ATOM 660 C C . SER A 1 82 ? 6.493 -11.373 -2.303 1.00 94.81 82 SER A C 1
ATOM 662 O O . SER A 1 82 ? 6.081 -12.366 -1.714 1.00 94.81 82 SER A O 1
ATOM 664 N N . GLN A 1 83 ? 5.748 -10.749 -3.226 1.00 93.94 83 GLN A N 1
ATOM 665 C CA . GLN A 1 83 ? 4.425 -11.250 -3.639 1.00 93.94 83 GLN A CA 1
ATOM 666 C C . GLN A 1 83 ? 4.501 -12.668 -4.215 1.00 93.94 83 GLN A C 1
ATOM 668 O O . GLN A 1 83 ? 3.744 -13.551 -3.810 1.00 93.94 83 GLN A O 1
ATOM 673 N N . LEU A 1 84 ? 5.459 -12.903 -5.117 1.00 93.62 84 LEU A N 1
ATOM 674 C CA . LEU A 1 84 ? 5.713 -14.222 -5.697 1.00 93.62 84 LEU A CA 1
ATOM 675 C C . LEU A 1 84 ? 6.136 -15.252 -4.643 1.00 93.62 84 LEU A C 1
ATOM 677 O O . LEU A 1 84 ? 5.769 -16.416 -4.780 1.00 93.62 84 LEU A O 1
ATOM 681 N N . PHE A 1 85 ? 6.872 -14.828 -3.609 1.00 93.88 85 PHE A N 1
ATOM 682 C CA . PHE A 1 85 ? 7.240 -15.686 -2.481 1.00 93.88 85 PHE A CA 1
ATOM 683 C C . PHE A 1 85 ? 6.038 -16.130 -1.659 1.00 93.88 85 PHE A C 1
ATOM 685 O O . PHE A 1 85 ? 5.968 -17.295 -1.285 1.00 93.88 85 PHE A O 1
ATOM 692 N N . VAL A 1 86 ? 5.081 -15.242 -1.391 1.00 93.00 86 VAL A N 1
ATOM 693 C CA . VAL A 1 86 ? 3.837 -15.630 -0.709 1.00 93.00 86 VAL A CA 1
ATOM 694 C C . VAL A 1 86 ? 3.017 -16.592 -1.577 1.00 93.00 86 VAL A C 1
ATOM 696 O O . VAL A 1 86 ? 2.430 -17.547 -1.066 1.00 93.00 86 VAL A O 1
ATOM 699 N N . GLY A 1 87 ? 3.010 -16.383 -2.895 1.00 89.50 87 GLY A N 1
ATOM 700 C CA . GLY A 1 87 ? 2.359 -17.287 -3.838 1.00 89.50 87 GLY A CA 1
ATOM 701 C C . GLY A 1 87 ? 0.827 -17.217 -3.782 1.00 89.50 87 GLY A C 1
ATOM 702 O O . GLY A 1 87 ? 0.247 -16.304 -3.197 1.00 89.50 87 GLY A O 1
ATOM 703 N N . GLY A 1 88 ? 0.154 -18.188 -4.408 1.00 91.25 88 GLY A N 1
ATOM 704 C CA . GLY A 1 88 ? -1.310 -18.290 -4.382 1.00 91.25 88 GLY A CA 1
ATOM 705 C C . GLY A 1 88 ? -2.011 -17.041 -4.929 1.00 91.25 88 GLY A C 1
ATOM 706 O O . GLY A 1 88 ? -1.716 -16.618 -6.043 1.00 91.25 88 GLY A O 1
ATOM 707 N N . ASP A 1 89 ? -2.930 -16.457 -4.158 1.00 93.19 89 ASP A N 1
ATOM 708 C CA . ASP A 1 89 ? -3.621 -15.209 -4.509 1.00 93.19 89 ASP A CA 1
ATOM 709 C C . ASP A 1 89 ? -2.672 -14.010 -4.573 1.00 93.19 89 ASP A C 1
ATOM 711 O O . ASP A 1 89 ? -2.829 -13.150 -5.439 1.00 93.19 89 ASP A O 1
ATOM 715 N N . MET A 1 90 ? -1.676 -13.967 -3.685 1.00 93.62 90 MET A N 1
ATOM 716 C CA . MET A 1 90 ? -0.736 -12.852 -3.557 1.00 93.62 90 MET A CA 1
ATOM 717 C C . MET A 1 90 ? 0.166 -12.694 -4.790 1.00 93.62 90 MET A C 1
ATOM 719 O O . MET A 1 90 ? 0.654 -11.596 -5.049 1.00 93.62 90 MET A O 1
ATOM 723 N N . GLN A 1 91 ? 0.368 -13.767 -5.566 1.00 92.69 91 GLN A N 1
ATOM 724 C CA . GLN A 1 91 ? 1.279 -13.784 -6.718 1.00 92.69 91 GLN A CA 1
ATOM 725 C C . GLN A 1 91 ? 0.759 -13.010 -7.940 1.00 92.69 91 GLN A C 1
ATOM 727 O O . GLN A 1 91 ? 1.557 -12.611 -8.786 1.00 92.69 91 GLN A O 1
ATOM 732 N N . ASP A 1 92 ? -0.560 -12.865 -8.079 1.00 90.81 92 ASP A N 1
ATOM 733 C CA . ASP A 1 92 ? -1.197 -12.206 -9.219 1.00 90.81 92 ASP A CA 1
ATOM 734 C C . ASP A 1 92 ? -1.746 -10.862 -8.755 1.00 90.81 92 ASP A C 1
ATOM 736 O O . ASP A 1 92 ? -2.567 -10.793 -7.843 1.00 90.81 92 ASP A O 1
ATOM 740 N N . PHE A 1 93 ? -1.308 -9.778 -9.394 1.00 87.00 93 PHE A N 1
ATOM 741 C CA . PHE A 1 93 ? -1.741 -8.428 -9.050 1.00 87.00 93 PHE A CA 1
ATOM 742 C C . PHE A 1 93 ? -3.272 -8.283 -9.057 1.00 87.00 93 PHE A C 1
ATOM 744 O O . PHE A 1 93 ? -3.807 -7.523 -8.257 1.00 87.00 93 PHE A O 1
ATOM 751 N N . LEU A 1 94 ? -4.007 -9.027 -9.888 1.00 90.38 94 LEU A N 1
ATOM 752 C CA . LEU A 1 94 ? -5.467 -8.935 -9.943 1.00 90.38 94 LEU A CA 1
ATOM 753 C C . LEU A 1 94 ? -6.165 -9.624 -8.763 1.00 90.38 94 LEU A C 1
ATOM 755 O O . LEU A 1 94 ? -7.314 -9.297 -8.471 1.00 90.38 94 LEU A O 1
ATOM 759 N N . THR A 1 95 ? -5.492 -10.546 -8.073 1.00 93.75 95 THR A N 1
ATOM 760 C CA . THR A 1 95 ? -6.039 -11.275 -6.916 1.00 93.75 95 THR A CA 1
ATOM 761 C C . THR A 1 95 ? -5.306 -10.988 -5.614 1.00 93.75 95 THR A C 1
ATOM 763 O O . THR A 1 95 ? -5.786 -11.393 -4.562 1.00 93.75 95 THR A O 1
ATOM 766 N N . ALA A 1 96 ? -4.181 -10.271 -5.645 1.00 95.50 96 ALA A N 1
ATOM 767 C CA . ALA A 1 96 ? -3.307 -10.108 -4.487 1.00 95.50 96 ALA A CA 1
ATOM 768 C C . ALA A 1 96 ? -4.003 -9.459 -3.286 1.00 95.50 96 ALA A C 1
ATOM 770 O O . ALA A 1 96 ? -3.710 -9.801 -2.145 1.00 95.50 96 ALA A O 1
ATOM 771 N N . THR A 1 97 ? -4.985 -8.589 -3.531 1.00 96.62 97 THR A N 1
ATOM 772 C CA . THR A 1 97 ? -5.808 -7.972 -2.483 1.00 96.62 97 THR A CA 1
ATOM 773 C C . THR A 1 97 ? -6.781 -8.939 -1.804 1.00 96.62 97 THR A C 1
ATOM 775 O O . THR A 1 97 ? -7.407 -8.550 -0.829 1.00 96.62 97 THR A O 1
ATOM 778 N N . ASN A 1 98 ? -6.918 -10.192 -2.253 1.00 94.75 98 ASN A N 1
ATOM 779 C CA . ASN A 1 98 ? -7.613 -11.223 -1.476 1.00 94.75 98 ASN A CA 1
ATOM 780 C C . ASN A 1 98 ? -6.850 -11.579 -0.193 1.00 94.75 98 ASN A C 1
ATOM 782 O O . ASN A 1 98 ? -7.483 -11.995 0.775 1.00 94.75 98 ASN A O 1
ATOM 786 N N . ASP A 1 99 ? -5.523 -11.429 -0.182 1.00 95.25 99 ASP A N 1
ATOM 787 C CA . ASP A 1 99 ? -4.674 -11.707 0.973 1.00 95.25 99 ASP A CA 1
ATOM 788 C C . ASP A 1 99 ? -4.501 -10.434 1.836 1.00 95.25 99 ASP A C 1
ATOM 790 O O . ASP A 1 99 ? -3.942 -9.438 1.364 1.00 95.25 99 ASP A O 1
ATOM 794 N N . PRO A 1 100 ? -4.912 -10.427 3.122 1.00 95.56 100 PRO A N 1
ATOM 795 C CA . PRO A 1 100 ? -4.702 -9.292 4.028 1.00 95.56 100 PRO A CA 1
ATOM 796 C C . PRO A 1 100 ? -3.244 -8.822 4.159 1.00 95.56 100 PRO A C 1
ATOM 798 O O . PRO A 1 100 ? -3.014 -7.653 4.480 1.00 95.56 100 PRO A O 1
ATOM 801 N N . LEU A 1 101 ? -2.262 -9.693 3.892 1.00 96.00 101 LEU A N 1
ATOM 802 C CA . LEU A 1 101 ? -0.834 -9.363 3.903 1.00 96.00 101 LEU A CA 1
ATOM 803 C C . LEU A 1 101 ? -0.440 -8.357 2.815 1.00 96.00 101 LEU A C 1
ATOM 805 O O . LEU A 1 101 ? 0.540 -7.631 3.000 1.00 96.00 101 LEU A O 1
ATOM 809 N N . PHE A 1 102 ? -1.226 -8.243 1.736 1.00 97.75 102 PHE A N 1
ATOM 810 C CA . PHE A 1 102 ? -1.053 -7.239 0.683 1.00 97.75 102 PHE A CA 1
ATOM 811 C C . PHE A 1 102 ? -0.818 -5.845 1.260 1.00 97.75 102 PHE A C 1
ATOM 813 O O . PHE A 1 102 ? 0.188 -5.197 0.974 1.00 97.75 102 PHE A O 1
ATOM 820 N N . TRP A 1 103 ? -1.709 -5.398 2.141 1.00 98.06 103 TRP A N 1
ATOM 821 C CA . TRP A 1 103 ? -1.682 -4.035 2.664 1.00 98.06 103 TRP A CA 1
ATOM 822 C C . TRP A 1 103 ? -0.405 -3.746 3.454 1.00 98.06 103 TRP A C 1
ATOM 824 O O . TRP A 1 103 ? 0.177 -2.670 3.317 1.00 98.06 103 TRP A O 1
ATOM 834 N N . SER A 1 104 ? 0.075 -4.725 4.223 1.00 97.94 104 SER A N 1
ATOM 835 C CA . SER A 1 104 ? 1.320 -4.606 4.980 1.00 97.94 104 SER A CA 1
ATOM 836 C C . SER A 1 104 ? 2.565 -4.660 4.093 1.00 97.94 104 SER A C 1
ATOM 838 O O . SER A 1 104 ? 3.533 -3.953 4.377 1.00 97.94 104 SER A O 1
ATOM 840 N N . LEU A 1 105 ? 2.545 -5.420 2.993 1.00 97.44 105 LEU A N 1
ATOM 841 C CA . LEU A 1 105 ? 3.635 -5.403 2.014 1.00 97.44 105 LEU A CA 1
ATOM 842 C C . LEU A 1 105 ? 3.755 -4.033 1.334 1.00 97.44 105 LEU A C 1
ATOM 844 O O . LEU A 1 105 ? 4.845 -3.472 1.254 1.00 97.44 105 LEU A O 1
ATOM 848 N N . TYR A 1 106 ? 2.643 -3.453 0.881 1.00 97.75 106 TYR A N 1
ATOM 849 C CA . TYR A 1 106 ? 2.684 -2.141 0.227 1.00 97.75 106 TYR A CA 1
ATOM 850 C C . TYR A 1 106 ? 2.950 -0.995 1.211 1.00 97.75 106 TYR A C 1
ATOM 852 O O . TYR A 1 106 ? 3.527 0.017 0.817 1.00 97.75 106 TYR A O 1
ATOM 860 N N . ALA A 1 107 ? 2.642 -1.167 2.501 1.00 97.06 107 ALA A N 1
ATOM 861 C CA . ALA A 1 107 ? 3.134 -0.274 3.548 1.00 97.06 107 ALA A CA 1
ATOM 862 C C . ALA A 1 107 ? 4.664 -0.355 3.728 1.00 97.06 107 ALA A C 1
ATOM 864 O O . ALA A 1 107 ? 5.281 0.673 4.001 1.00 97.06 107 ALA A O 1
ATOM 865 N N . MET A 1 108 ? 5.286 -1.525 3.527 1.00 95.50 108 MET A N 1
ATOM 866 C CA . MET A 1 108 ? 6.751 -1.672 3.519 1.00 95.50 108 MET A CA 1
ATOM 867 C C . MET A 1 108 ? 7.381 -1.015 2.286 1.00 95.50 108 MET A C 1
ATOM 869 O O . MET A 1 108 ? 8.359 -0.284 2.403 1.00 95.50 108 MET A O 1
ATOM 873 N N . VAL A 1 109 ? 6.789 -1.205 1.105 1.00 96.06 109 VAL A N 1
ATOM 874 C CA . VAL A 1 109 ? 7.210 -0.515 -0.128 1.00 96.06 109 VAL A CA 1
ATOM 875 C C . VAL A 1 109 ? 7.164 1.009 0.048 1.00 96.06 109 VAL A C 1
ATOM 877 O O . VAL A 1 109 ? 8.121 1.710 -0.283 1.00 96.06 109 VAL A O 1
ATOM 880 N N . ASP A 1 110 ? 6.075 1.524 0.622 1.00 95.56 110 ASP A N 1
ATOM 881 C CA . ASP A 1 110 ? 5.918 2.943 0.947 1.00 95.56 110 ASP A CA 1
ATOM 882 C C . ASP A 1 110 ? 6.958 3.423 1.975 1.00 95.56 110 ASP A C 1
ATOM 884 O O . ASP A 1 110 ? 7.516 4.512 1.832 1.00 95.56 110 ASP A O 1
ATOM 888 N N . PHE A 1 111 ? 7.260 2.597 2.983 1.00 92.38 111 PHE A N 1
ATOM 889 C CA . PHE A 1 111 ? 8.291 2.874 3.982 1.00 92.38 111 PHE A CA 1
ATOM 890 C C . PHE A 1 111 ? 9.689 2.990 3.363 1.00 92.38 111 PHE A C 1
ATOM 892 O O . PHE A 1 111 ? 10.371 3.980 3.617 1.00 92.38 111 PHE A O 1
ATOM 899 N N . ILE A 1 112 ? 10.097 2.048 2.507 1.00 91.50 112 ILE A N 1
ATOM 900 C CA . ILE A 1 112 ? 11.394 2.091 1.807 1.00 91.50 112 ILE A CA 1
ATOM 901 C C . ILE A 1 112 ? 11.503 3.362 0.956 1.00 91.50 112 ILE A C 1
ATOM 903 O O . ILE A 1 112 ? 12.532 4.041 0.977 1.00 91.50 112 ILE A O 1
ATOM 907 N N . TRP A 1 113 ? 10.431 3.726 0.243 1.00 92.88 113 TRP A N 1
ATOM 908 C CA . TRP A 1 113 ? 10.411 4.971 -0.520 1.00 92.88 113 TRP A CA 1
ATOM 909 C C . TRP A 1 113 ? 10.565 6.200 0.389 1.00 92.88 113 TRP A C 1
ATOM 911 O O . TRP A 1 113 ? 11.344 7.097 0.064 1.00 92.88 113 TRP A O 1
ATOM 921 N N . GLU A 1 114 ? 9.900 6.241 1.548 1.00 90.00 114 GLU A N 1
ATOM 922 C CA . GLU A 1 114 ? 10.100 7.327 2.517 1.00 90.00 114 GLU A CA 1
ATOM 923 C C . GLU A 1 114 ? 11.533 7.434 3.019 1.00 90.00 114 GLU A C 1
ATOM 925 O O . GLU A 1 114 ? 12.050 8.549 3.087 1.00 90.00 114 GLU A O 1
ATOM 930 N N . GLN A 1 115 ? 12.183 6.308 3.315 1.00 86.56 115 GLN A N 1
ATOM 931 C CA . GLN A 1 115 ? 13.588 6.304 3.726 1.00 86.56 115 GLN A CA 1
ATOM 932 C C . GLN A 1 115 ? 14.478 6.926 2.645 1.00 86.56 115 GLN A C 1
ATOM 934 O O . GLN A 1 115 ? 15.301 7.795 2.935 1.00 86.56 115 GLN A O 1
ATOM 939 N N . TRP A 1 116 ? 14.248 6.589 1.374 1.00 89.00 116 TRP A N 1
ATOM 940 C CA . TRP A 1 116 ? 14.948 7.249 0.271 1.00 89.00 116 TRP A CA 1
ATOM 941 C C . TRP A 1 116 ? 14.647 8.761 0.206 1.00 89.00 116 TRP A C 1
ATOM 943 O O . TRP A 1 116 ? 15.568 9.565 0.050 1.00 89.00 116 TRP A O 1
ATOM 953 N N . ARG A 1 117 ? 13.388 9.198 0.394 1.00 88.19 117 ARG A N 1
ATOM 954 C CA . ARG A 1 117 ? 13.040 10.639 0.401 1.00 88.19 117 ARG A CA 1
ATOM 955 C C . ARG A 1 117 ? 13.699 11.403 1.551 1.00 88.19 117 ARG A C 1
ATOM 957 O O . ARG A 1 117 ? 13.978 12.596 1.416 1.00 88.19 117 ARG A O 1
ATOM 964 N N . GLU A 1 118 ? 13.910 10.768 2.698 1.00 85.19 118 GLU A N 1
ATOM 965 C CA . GLU A 1 118 ? 14.629 11.351 3.839 1.00 85.19 118 GLU A CA 1
ATOM 966 C C . GLU A 1 118 ? 16.114 11.547 3.542 1.00 85.19 118 GLU A C 1
ATOM 968 O O . GLU A 1 118 ? 16.664 12.594 3.884 1.00 85.19 118 GLU A O 1
ATOM 973 N N . LEU A 1 119 ? 16.730 10.603 2.831 1.00 82.62 119 LEU A N 1
ATOM 974 C CA . LEU A 1 119 ? 18.146 10.655 2.474 1.00 82.62 119 LEU A CA 1
ATOM 975 C C . LEU A 1 119 ? 18.442 11.596 1.293 1.00 82.62 119 LEU A C 1
ATOM 977 O O . LEU A 1 119 ? 19.418 12.344 1.340 1.00 82.62 119 LEU A O 1
ATOM 981 N N . TYR A 1 120 ? 17.601 11.594 0.253 1.00 84.44 120 TYR A N 1
ATOM 982 C CA . TYR A 1 120 ? 17.925 12.215 -1.043 1.00 84.44 120 TYR A CA 1
ATOM 983 C C . TYR A 1 120 ? 17.022 13.380 -1.446 1.00 84.44 120 TYR A C 1
ATOM 985 O O . TYR A 1 120 ? 17.350 14.117 -2.375 1.00 84.44 120 TYR A O 1
ATOM 993 N N . GLN A 1 121 ? 15.921 13.616 -0.727 1.00 86.25 121 GLN A N 1
ATOM 994 C CA . GLN A 1 121 ? 15.042 14.769 -0.951 1.00 86.25 121 GLN A CA 1
ATOM 995 C C . GLN A 1 121 ? 14.917 15.639 0.316 1.00 86.25 121 GLN A C 1
ATOM 997 O O . GLN A 1 121 ? 13.810 15.803 0.851 1.00 86.25 121 GLN A O 1
ATOM 1002 N N . PRO A 1 122 ? 16.032 16.224 0.814 1.00 79.62 122 PRO A N 1
ATOM 1003 C CA . PRO A 1 122 ? 16.030 17.051 2.024 1.00 79.62 122 PRO A CA 1
ATOM 1004 C C . PRO A 1 122 ? 15.256 18.365 1.835 1.00 79.62 122 PRO A C 1
ATOM 1006 O O . PRO A 1 122 ? 14.750 18.949 2.793 1.00 79.62 122 PRO A O 1
ATOM 1009 N N . ILE A 1 123 ? 15.125 18.834 0.592 1.00 83.25 123 ILE A N 1
ATOM 1010 C CA . ILE A 1 123 ? 14.285 19.976 0.244 1.00 83.25 123 ILE A CA 1
ATOM 1011 C C . ILE A 1 123 ? 12.856 19.464 0.043 1.00 83.25 123 ILE A C 1
ATOM 1013 O O . ILE A 1 123 ? 12.545 18.827 -0.960 1.00 83.25 123 ILE A O 1
ATOM 1017 N N . LEU A 1 124 ? 11.954 19.787 0.978 1.00 79.31 124 LEU A N 1
ATOM 1018 C CA . LEU A 1 124 ? 10.555 19.325 0.945 1.00 79.31 124 LEU A CA 1
ATOM 1019 C C . LEU A 1 124 ? 9.852 19.602 -0.390 1.00 79.31 124 LEU A C 1
ATOM 1021 O O . LEU A 1 124 ? 9.037 18.801 -0.836 1.00 79.31 124 LEU A O 1
ATOM 1025 N N . SER A 1 125 ? 10.172 20.718 -1.049 1.00 81.06 125 SER A N 1
ATOM 1026 C CA . SER A 1 125 ? 9.555 21.050 -2.333 1.00 81.06 125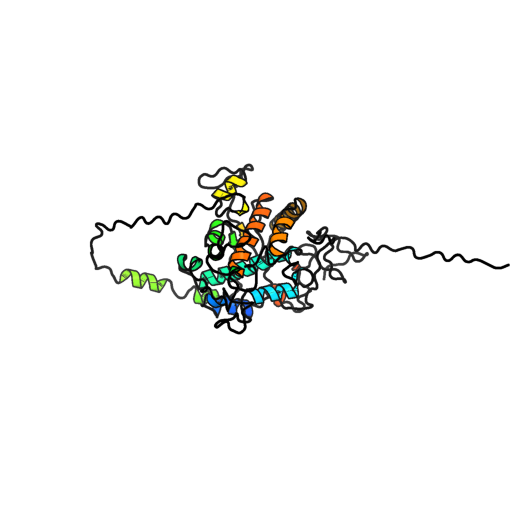 SER A CA 1
ATOM 1027 C C . SER A 1 125 ? 9.987 20.148 -3.491 1.00 81.06 125 SER A C 1
ATOM 1029 O O . SER A 1 125 ? 9.283 20.112 -4.498 1.00 81.06 125 SER A O 1
ATOM 1031 N N . ASP A 1 126 ? 11.121 19.455 -3.372 1.00 83.69 126 ASP A N 1
ATOM 1032 C CA . ASP A 1 126 ? 11.617 18.533 -4.400 1.00 83.69 126 ASP A CA 1
ATOM 1033 C C . ASP A 1 126 ? 10.854 17.210 -4.355 1.00 83.69 126 ASP A C 1
ATOM 1035 O O . ASP A 1 126 ? 10.555 16.646 -5.411 1.00 83.69 126 ASP A O 1
ATOM 1039 N N . ARG A 1 127 ? 10.418 16.797 -3.153 1.00 88.44 127 ARG A N 1
ATOM 1040 C CA . ARG A 1 127 ? 9.615 15.585 -2.921 1.00 88.44 127 ARG A CA 1
ATOM 1041 C C . ARG A 1 127 ? 8.359 15.521 -3.777 1.00 88.44 127 ARG A C 1
ATOM 1043 O O . ARG A 1 127 ? 7.955 14.434 -4.156 1.00 88.44 127 ARG A O 1
ATOM 1050 N N . GLU A 1 128 ? 7.759 16.671 -4.084 1.00 91.56 128 GLU A N 1
ATOM 1051 C CA . GLU A 1 128 ? 6.509 16.786 -4.853 1.00 91.56 128 GLU A CA 1
ATOM 1052 C C . GLU A 1 128 ? 6.743 17.182 -6.328 1.00 91.56 128 GLU A C 1
ATOM 1054 O O . GLU A 1 128 ? 5.800 17.346 -7.115 1.00 91.56 128 GLU A O 1
ATOM 1059 N N . LYS A 1 129 ? 8.008 17.379 -6.725 1.00 90.50 129 LYS A N 1
ATOM 1060 C CA . LYS A 1 129 ? 8.379 17.883 -8.055 1.00 90.50 129 LYS A CA 1
ATOM 1061 C C . LYS A 1 129 ? 9.133 16.875 -8.908 1.00 90.50 129 LYS A C 1
ATOM 1063 O O . LYS A 1 129 ? 8.846 16.809 -10.106 1.00 90.50 129 LYS A O 1
ATOM 1068 N N . GLN A 1 130 ? 10.040 16.115 -8.305 1.00 90.88 130 GLN A N 1
ATOM 1069 C CA . GLN A 1 130 ? 10.886 15.137 -8.984 1.00 90.88 130 GLN A CA 1
ATOM 1070 C C . GLN A 1 130 ? 10.061 13.936 -9.452 1.00 90.88 130 GLN A C 1
ATOM 1072 O O . GLN A 1 130 ? 9.612 13.121 -8.652 1.00 90.88 130 GLN A O 1
ATOM 1077 N N . TYR A 1 131 ? 9.812 13.882 -10.758 1.00 94.00 131 TYR A N 1
ATOM 1078 C CA . TYR A 1 131 ? 9.028 12.846 -11.418 1.00 94.00 131 TYR A CA 1
ATOM 1079 C C . TYR A 1 131 ? 9.487 12.736 -12.878 1.00 94.00 131 TYR A C 1
ATOM 1081 O O . TYR A 1 131 ? 9.748 13.788 -13.476 1.00 94.00 131 TYR A O 1
ATOM 1089 N N . PRO A 1 132 ? 9.565 11.529 -13.469 1.00 93.56 132 PRO A N 1
ATOM 1090 C CA . PRO A 1 132 ? 10.010 11.360 -14.849 1.00 93.56 132 PRO A CA 1
ATOM 1091 C C . PRO A 1 132 ? 9.180 12.158 -15.859 1.00 93.56 132 PRO A C 1
ATOM 1093 O O . PRO A 1 132 ? 7.986 12.418 -15.667 1.00 93.56 132 PRO A O 1
ATOM 1096 N N . ALA A 1 133 ? 9.822 12.548 -16.960 1.00 93.00 133 ALA A N 1
ATOM 1097 C CA . ALA A 1 133 ? 9.129 13.159 -18.085 1.00 93.00 133 ALA A CA 1
ATOM 1098 C C . ALA A 1 133 ? 8.151 12.162 -18.727 1.00 93.00 133 ALA A C 1
ATOM 1100 O O . ALA A 1 133 ? 8.339 10.948 -18.673 1.00 93.00 133 ALA A O 1
ATOM 1101 N N . ASN A 1 134 ? 7.098 12.681 -19.358 1.00 94.94 134 ASN A N 1
ATOM 1102 C CA . ASN A 1 134 ? 6.158 11.835 -20.084 1.00 94.94 134 ASN A CA 1
ATOM 1103 C C . ASN A 1 134 ? 6.844 11.265 -21.331 1.00 94.94 134 ASN A C 1
ATOM 1105 O O . ASN A 1 134 ? 7.239 12.031 -22.211 1.00 94.94 134 ASN A O 1
ATOM 1109 N N . ASP A 1 135 ? 6.911 9.941 -21.430 1.00 93.44 135 ASP A N 1
ATOM 1110 C CA . ASP A 1 135 ? 7.442 9.239 -22.593 1.00 93.44 135 ASP A CA 1
ATOM 1111 C C . ASP A 1 135 ? 6.572 8.015 -22.901 1.00 93.44 135 ASP A C 1
ATOM 1113 O O . ASP A 1 135 ? 6.561 7.029 -22.163 1.00 93.44 135 ASP A O 1
ATOM 1117 N N . THR A 1 136 ? 5.831 8.079 -24.011 1.00 93.94 136 THR A N 1
ATOM 1118 C CA . THR A 1 136 ? 4.941 6.997 -24.462 1.00 93.94 136 THR A CA 1
ATOM 1119 C C . THR A 1 136 ? 5.688 5.740 -24.904 1.00 93.94 136 THR A C 1
ATOM 1121 O O . THR A 1 136 ? 5.062 4.696 -25.060 1.00 93.94 136 THR A O 1
ATOM 1124 N N . THR A 1 137 ? 7.001 5.819 -25.141 1.00 92.56 137 THR A N 1
ATOM 1125 C CA . THR A 1 137 ? 7.834 4.636 -25.400 1.00 92.56 137 THR A CA 1
ATOM 1126 C C . THR A 1 137 ? 8.185 3.898 -24.107 1.00 92.56 137 THR A C 1
ATOM 1128 O O . THR A 1 137 ? 8.439 2.693 -24.140 1.00 92.56 137 THR A O 1
ATOM 1131 N N . CYS A 1 138 ? 8.146 4.581 -22.961 1.00 93.69 138 CYS A N 1
ATOM 1132 C CA . CYS A 1 138 ? 8.516 4.023 -21.665 1.00 93.69 138 CYS A CA 1
ATOM 1133 C C . CYS A 1 138 ? 7.321 3.627 -20.799 1.00 93.69 138 CYS A C 1
ATOM 1135 O O . CYS A 1 138 ? 7.384 2.620 -20.103 1.00 93.69 138 CYS A O 1
ATOM 1137 N N . SER A 1 139 ? 6.227 4.385 -20.812 1.00 94.88 139 SER A N 1
ATOM 1138 C CA . SER A 1 139 ? 5.015 4.011 -20.080 1.00 94.88 139 SER A CA 1
ATOM 1139 C C . SER A 1 139 ? 3.753 4.594 -20.706 1.00 94.88 139 SER A C 1
ATOM 1141 O O . SER A 1 139 ? 3.773 5.589 -21.433 1.00 94.88 139 SER A O 1
ATOM 1143 N N . GLY A 1 140 ? 2.619 3.950 -20.421 1.00 93.62 140 GLY A N 1
ATOM 1144 C CA . GLY A 1 140 ? 1.318 4.426 -20.878 1.00 93.62 140 GLY A CA 1
ATOM 1145 C C . GLY A 1 140 ? 0.927 5.770 -20.239 1.00 93.62 140 GLY A C 1
ATOM 1146 O O . GLY A 1 140 ? 1.372 6.077 -19.128 1.00 93.62 140 GLY A O 1
ATOM 1147 N N . PRO A 1 141 ? 0.022 6.550 -20.870 1.00 95.88 141 PRO A N 1
ATOM 1148 C CA . PRO A 1 141 ? -0.401 7.856 -20.358 1.00 95.88 141 PRO A CA 1
ATOM 1149 C C . PRO A 1 141 ? -0.980 7.852 -18.942 1.00 95.88 141 PRO A C 1
ATOM 1151 O O . PRO A 1 141 ? -0.996 8.894 -18.288 1.00 95.88 141 PRO A O 1
ATOM 1154 N N . ALA A 1 142 ? -1.435 6.702 -18.443 1.00 96.00 142 ALA A N 1
ATOM 1155 C CA . ALA A 1 142 ? -1.891 6.549 -17.066 1.00 96.00 142 ALA A CA 1
ATOM 1156 C C . ALA A 1 142 ? -0.804 6.857 -16.023 1.00 96.00 142 ALA A C 1
ATOM 1158 O O . ALA A 1 142 ? -1.140 7.275 -14.923 1.00 96.00 142 ALA A O 1
ATOM 1159 N N . HIS A 1 143 ? 0.479 6.718 -16.369 1.00 96.62 143 HIS A N 1
ATOM 1160 C CA . HIS A 1 143 ? 1.596 7.055 -15.484 1.00 96.62 143 HIS A CA 1
ATOM 1161 C C . HIS A 1 143 ? 2.083 8.499 -15.640 1.00 96.62 143 HIS A C 1
ATOM 1163 O O . HIS A 1 143 ? 3.048 8.896 -14.997 1.00 96.62 143 HIS A O 1
ATOM 1169 N N . PHE A 1 144 ? 1.483 9.300 -16.521 1.00 96.50 144 PHE A N 1
ATOM 1170 C CA . PHE A 1 144 ? 1.969 10.655 -16.751 1.00 96.50 144 PHE A CA 1
ATOM 1171 C C . PHE A 1 144 ? 1.637 11.569 -15.583 1.00 96.50 144 PHE A C 1
ATOM 1173 O O . PHE A 1 144 ? 0.548 11.531 -15.014 1.00 96.50 144 PHE A O 1
ATOM 1180 N N . ARG A 1 145 ? 2.571 12.475 -15.294 1.00 95.44 145 ARG A N 1
ATOM 1181 C CA . ARG A 1 145 ? 2.558 13.386 -14.144 1.00 95.44 145 ARG A CA 1
ATOM 1182 C C . ARG A 1 145 ? 1.197 14.030 -13.856 1.00 95.44 145 ARG A C 1
ATOM 1184 O O . ARG A 1 145 ? 0.764 14.109 -12.711 1.00 95.44 145 ARG A O 1
ATOM 1191 N N . ASN A 1 146 ? 0.549 14.537 -14.905 1.00 95.81 146 ASN A N 1
ATOM 1192 C CA . ASN A 1 146 ? -0.693 15.305 -14.814 1.00 95.81 146 ASN A CA 1
ATOM 1193 C C . ASN A 1 146 ? -1.951 14.490 -15.150 1.00 95.81 146 ASN A C 1
ATOM 1195 O O . ASN A 1 146 ? -3.038 15.070 -15.180 1.00 95.81 146 ASN A O 1
ATOM 1199 N N . SER A 1 147 ? -1.814 13.191 -15.421 1.00 95.88 147 SER A N 1
ATOM 1200 C CA . SER A 1 147 ? -2.954 12.313 -15.671 1.00 95.88 147 SER A CA 1
ATOM 1201 C C . SER A 1 147 ? -3.762 12.095 -14.393 1.00 95.88 147 SER A C 1
ATOM 1203 O O . SER A 1 147 ? -3.185 12.128 -13.302 1.00 95.88 147 SER A O 1
ATOM 1205 N N . PRO A 1 148 ? -5.083 11.865 -14.500 1.00 95.81 148 PRO A N 1
ATOM 1206 C CA . PRO A 1 148 ? -5.890 11.437 -13.365 1.00 95.81 148 PRO A CA 1
ATOM 1207 C C . PRO A 1 148 ? -5.324 10.156 -12.747 1.00 95.81 148 PRO A C 1
ATOM 1209 O O . PRO A 1 148 ? -4.989 9.213 -13.464 1.00 95.81 148 PRO A O 1
ATOM 1212 N N . MET A 1 149 ? -5.248 10.105 -11.421 1.00 96.00 149 MET A N 1
ATOM 1213 C CA . MET A 1 149 ? -4.883 8.898 -10.689 1.00 96.00 149 MET A CA 1
ATOM 1214 C C . MET A 1 149 ? -6.122 8.008 -10.572 1.00 96.00 149 MET A C 1
ATOM 1216 O O . MET A 1 149 ? -6.826 8.049 -9.573 1.00 96.00 149 MET A O 1
ATOM 1220 N N . ILE A 1 150 ? -6.447 7.250 -11.619 1.00 95.31 150 ILE A N 1
ATOM 1221 C CA . ILE A 1 150 ? -7.669 6.428 -11.663 1.00 95.31 150 ILE A CA 1
ATOM 1222 C C . ILE A 1 150 ? -7.627 5.348 -10.561 1.00 95.31 150 ILE A C 1
ATOM 1224 O O . ILE A 1 150 ? -6.590 4.696 -10.434 1.00 95.31 150 ILE A O 1
ATOM 1228 N N . PRO A 1 151 ? -8.706 5.166 -9.765 1.00 94.81 151 PRO A N 1
ATOM 1229 C CA . PRO A 1 151 ? -10.034 5.791 -9.868 1.00 94.81 151 PRO A CA 1
ATOM 1230 C C . PRO A 1 151 ? -10.224 6.997 -8.925 1.00 94.81 151 PRO A C 1
ATOM 1232 O O . PRO A 1 151 ? -11.336 7.494 -8.736 1.00 94.81 151 PRO A O 1
ATOM 1235 N N . PHE A 1 152 ? -9.151 7.478 -8.304 1.00 93.56 152 PHE A N 1
ATOM 1236 C CA . PHE A 1 152 ? -9.118 8.580 -7.349 1.00 93.56 152 PHE A CA 1
ATOM 1237 C C . PHE A 1 152 ? -9.202 9.936 -8.073 1.00 93.56 152 PHE A C 1
ATOM 1239 O O . PHE A 1 152 ? -8.273 10.733 -8.061 1.00 93.56 152 PHE A O 1
ATOM 1246 N N . ASN A 1 153 ? -10.346 10.215 -8.707 1.00 78.81 153 ASN A N 1
ATOM 1247 C CA . ASN A 1 153 ? -10.558 11.324 -9.658 1.00 78.81 153 ASN A CA 1
ATOM 1248 C C . ASN A 1 153 ? -10.241 12.744 -9.141 1.00 78.81 153 ASN A C 1
ATOM 1250 O O . ASN A 1 153 ? -10.121 13.674 -9.937 1.00 78.81 153 ASN A O 1
ATOM 1254 N N . ASN A 1 154 ? -10.117 12.925 -7.827 1.00 88.25 154 ASN A N 1
ATOM 1255 C CA . ASN A 1 154 ? -9.685 14.179 -7.211 1.00 88.25 154 ASN A CA 1
ATOM 1256 C C . ASN A 1 154 ? -8.167 14.410 -7.295 1.00 88.25 154 ASN A C 1
ATOM 1258 O O . ASN A 1 154 ? -7.707 15.520 -7.039 1.00 88.25 154 ASN A O 1
ATOM 1262 N N . PHE A 1 155 ? -7.404 13.382 -7.660 1.00 93.56 155 PHE A N 1
ATOM 1263 C CA . PHE A 1 155 ? -5.952 13.369 -7.638 1.00 93.56 155 PHE A CA 1
ATOM 1264 C C . PHE A 1 155 ? -5.388 13.114 -9.031 1.00 93.56 155 PHE A C 1
ATOM 1266 O O . PHE A 1 155 ? -5.923 12.344 -9.833 1.00 93.56 155 PHE A O 1
ATOM 1273 N N . LYS A 1 156 ? -4.268 13.763 -9.315 1.00 95.94 156 LYS A N 1
ATOM 1274 C CA . LYS A 1 156 ? -3.367 13.421 -10.412 1.00 95.94 156 LYS A CA 1
ATOM 1275 C C . LYS A 1 156 ? -2.303 12.467 -9.904 1.00 95.94 156 LYS A C 1
ATOM 1277 O O . LYS A 1 156 ? -2.018 12.444 -8.711 1.00 95.94 156 LYS A O 1
ATOM 1282 N N . VAL A 1 157 ? -1.646 11.749 -10.809 1.00 96.44 157 VAL A N 1
ATOM 1283 C CA . VAL A 1 157 ? -0.542 10.835 -10.462 1.00 96.44 157 VAL A CA 1
ATOM 1284 C C . VAL A 1 157 ? 0.513 11.521 -9.590 1.00 96.44 157 VAL A C 1
ATOM 1286 O O . VAL A 1 157 ? 0.917 10.972 -8.566 1.00 96.44 157 VAL A O 1
ATOM 1289 N N . ILE A 1 158 ? 0.903 12.755 -9.931 1.00 95.50 158 ILE A N 1
ATOM 1290 C CA . ILE A 1 158 ? 1.884 13.502 -9.137 1.00 95.50 158 ILE A CA 1
ATOM 1291 C C . ILE A 1 158 ? 1.414 13.822 -7.715 1.00 95.50 158 ILE A C 1
ATOM 1293 O O . ILE A 1 158 ? 2.241 13.940 -6.816 1.00 95.50 158 ILE A O 1
ATOM 1297 N N . ASP A 1 159 ? 0.110 13.940 -7.469 1.00 95.31 159 ASP A N 1
ATOM 1298 C CA . ASP A 1 159 ? -0.383 14.305 -6.140 1.00 95.31 159 ASP A CA 1
ATOM 1299 C C . ASP A 1 159 ? -0.060 13.214 -5.105 1.00 95.31 159 ASP A C 1
ATOM 1301 O O . ASP A 1 159 ? 0.080 13.528 -3.925 1.00 95.31 159 ASP A O 1
ATOM 1305 N N . GLY A 1 160 ? 0.173 11.964 -5.537 1.00 95.19 160 GLY A N 1
ATOM 1306 C CA . GLY A 1 160 ? 0.675 10.867 -4.697 1.00 95.19 160 GLY A CA 1
ATOM 1307 C C . GLY A 1 160 ? 2.069 11.109 -4.105 1.00 95.19 160 GLY A C 1
ATOM 1308 O O . GLY A 1 160 ? 2.455 10.468 -3.131 1.00 95.19 160 GLY A O 1
ATOM 1309 N N . LEU A 1 161 ? 2.830 12.070 -4.632 1.00 94.81 161 LEU A N 1
ATOM 1310 C CA . LEU A 1 161 ? 4.122 12.462 -4.072 1.00 94.81 161 LEU A CA 1
ATOM 1311 C C . LEU A 1 161 ? 3.988 13.434 -2.894 1.00 94.81 161 LEU A C 1
ATOM 1313 O O . LEU A 1 161 ? 4.992 13.740 -2.249 1.00 94.81 161 LEU A O 1
ATOM 1317 N N . SER A 1 162 ? 2.779 13.909 -2.576 1.00 93.12 162 SER A N 1
ATOM 1318 C CA . SER A 1 162 ? 2.602 14.919 -1.536 1.00 93.12 162 SER A CA 1
ATOM 1319 C C . SER A 1 162 ? 3.234 14.511 -0.200 1.00 93.12 162 SER A C 1
ATOM 1321 O O . SER A 1 162 ? 3.099 13.396 0.300 1.00 93.12 162 SER A O 1
ATOM 1323 N N . THR A 1 163 ? 3.897 15.461 0.439 1.00 89.12 163 THR A N 1
ATOM 1324 C CA . THR A 1 163 ? 4.409 15.332 1.806 1.00 89.12 163 THR A CA 1
ATOM 1325 C C . THR A 1 163 ? 3.280 15.203 2.831 1.00 89.12 163 THR A C 1
ATOM 1327 O O . THR A 1 163 ? 3.499 14.704 3.934 1.00 89.12 163 THR A O 1
ATOM 1330 N N . LYS A 1 164 ? 2.037 15.570 2.479 1.00 89.00 164 LYS A N 1
ATOM 1331 C CA . LYS A 1 164 ? 0.876 15.439 3.371 1.00 89.00 164 LYS A CA 1
ATOM 1332 C C . LYS A 1 164 ? 0.620 13.999 3.812 1.00 89.00 164 LYS A C 1
ATOM 1334 O O . LYS A 1 164 ? 0.283 13.805 4.981 1.00 89.00 164 LYS A O 1
ATOM 1339 N N . TYR A 1 165 ? 0.835 13.006 2.948 1.00 89.19 165 TYR A N 1
ATOM 1340 C CA . TYR A 1 165 ? 0.682 11.591 3.312 1.00 89.19 165 TYR A CA 1
ATOM 1341 C C . TYR A 1 165 ? 1.527 11.225 4.537 1.00 89.19 165 TYR A C 1
ATOM 1343 O O . TYR A 1 165 ? 1.028 10.599 5.467 1.00 89.19 165 TYR A O 1
ATOM 1351 N N . THR A 1 166 ? 2.773 11.698 4.590 1.00 79.56 166 THR A N 1
ATOM 1352 C CA . THR A 1 166 ? 3.727 11.263 5.618 1.00 79.56 166 THR A CA 1
ATOM 1353 C C . THR A 1 166 ? 3.970 12.281 6.718 1.00 79.56 166 THR A C 1
ATOM 1355 O O . THR A 1 166 ? 4.495 11.945 7.773 1.00 79.56 166 THR A O 1
ATOM 1358 N N . HIS A 1 167 ? 3.526 13.527 6.550 1.00 70.62 167 HIS A N 1
ATOM 1359 C CA . HIS A 1 167 ? 3.595 14.547 7.598 1.00 70.62 167 HIS A CA 1
ATOM 1360 C C . HIS A 1 167 ? 2.290 14.653 8.389 1.00 70.62 167 HIS A C 1
ATOM 1362 O O . HIS A 1 167 ? 2.350 14.874 9.598 1.00 70.62 167 HIS A O 1
ATOM 1368 N N . THR A 1 168 ? 1.134 14.441 7.748 1.00 62.91 168 THR A N 1
ATOM 1369 C CA . THR A 1 168 ? -0.181 14.706 8.361 1.00 62.91 168 THR A CA 1
ATOM 1370 C C . THR A 1 168 ? -1.030 13.462 8.624 1.00 62.91 168 THR A C 1
ATOM 1372 O O . THR A 1 168 ? -1.772 13.469 9.604 1.00 62.91 168 THR A O 1
ATOM 1375 N N . PHE A 1 169 ? -0.903 12.387 7.830 1.00 59.91 169 PHE A N 1
ATOM 1376 C CA . PHE A 1 169 ? -1.692 11.160 8.044 1.00 59.91 169 PHE A CA 1
ATOM 1377 C C . PHE A 1 169 ? -0.984 10.113 8.857 1.00 59.91 169 PHE A C 1
ATOM 1379 O O . PHE A 1 169 ? -1.541 9.660 9.858 1.00 59.91 169 PHE A O 1
ATOM 1386 N N . SER A 1 170 ? 0.216 9.751 8.416 1.00 57.19 170 SER A N 1
ATOM 1387 C CA . SER A 1 170 ? 0.884 8.554 8.903 1.00 57.19 170 SER A CA 1
ATOM 1388 C C . SER A 1 170 ? 2.374 8.813 9.032 1.00 57.19 170 SER A C 1
ATOM 1390 O O . SER A 1 170 ? 2.951 9.551 8.242 1.00 57.19 170 SER A O 1
ATOM 1392 N N . ALA A 1 171 ? 2.991 8.316 10.092 1.00 62.81 171 ALA A N 1
ATOM 1393 C CA . ALA A 1 171 ? 4.438 8.264 10.252 1.00 62.81 171 ALA A CA 1
ATOM 1394 C C . ALA A 1 171 ? 4.822 6.796 10.331 1.00 62.81 171 ALA A C 1
ATOM 1396 O O . ALA A 1 171 ? 4.048 5.995 10.846 1.00 62.81 171 ALA A O 1
ATOM 1397 N N . ASN A 1 172 ? 6.007 6.444 9.868 1.00 61.53 172 ASN A N 1
ATOM 1398 C CA . ASN A 1 172 ? 6.572 5.141 10.179 1.00 61.53 172 ASN A CA 1
ATOM 1399 C C . ASN A 1 172 ? 7.416 5.300 11.450 1.00 61.53 172 ASN A C 1
ATOM 1401 O O . ASN A 1 172 ? 8.037 6.348 11.638 1.00 61.53 172 ASN A O 1
ATOM 1405 N N . VAL A 1 173 ? 7.411 4.315 12.351 1.00 56.78 173 VAL A N 1
ATOM 1406 C CA . VAL A 1 173 ? 8.402 4.301 13.437 1.00 56.78 173 VAL A CA 1
ATOM 1407 C C . VAL A 1 173 ? 9.771 4.112 12.803 1.00 56.78 173 VAL A C 1
ATOM 1409 O O . VAL A 1 173 ? 9.969 3.149 12.063 1.00 56.78 173 VAL A O 1
ATOM 1412 N N . GLU A 1 174 ? 10.699 5.024 13.102 1.00 49.47 174 GLU A N 1
ATOM 1413 C CA . GLU A 1 174 ? 12.112 4.855 12.777 1.00 49.47 174 GLU A CA 1
ATOM 1414 C C . GLU A 1 174 ? 12.583 3.508 13.329 1.00 49.47 174 GLU A C 1
ATOM 1416 O O . GLU A 1 174 ? 12.699 3.311 14.543 1.00 49.47 174 GLU A O 1
ATOM 1421 N N . LEU A 1 175 ? 12.891 2.568 12.439 1.00 41.47 175 LEU A N 1
ATOM 1422 C CA . LEU A 1 175 ? 13.822 1.515 12.792 1.00 41.47 175 LEU A CA 1
ATOM 1423 C C . LEU A 1 175 ? 15.179 2.192 12.956 1.00 41.47 175 LEU A C 1
ATOM 1425 O O . LEU A 1 175 ? 15.893 2.450 11.993 1.00 41.47 175 LEU A O 1
ATOM 1429 N N . VAL A 1 176 ? 15.566 2.423 14.206 1.00 39.56 176 VAL A N 1
ATOM 1430 C CA . VAL A 1 176 ? 16.919 2.839 14.607 1.00 39.56 176 VAL A CA 1
ATOM 1431 C C . VAL A 1 176 ? 18.002 1.827 14.147 1.00 39.56 176 VAL A C 1
ATOM 1433 O O . VAL A 1 176 ? 19.183 2.013 14.438 1.00 39.56 176 VAL A O 1
ATOM 1436 N N . THR A 1 177 ? 17.665 0.746 13.428 1.00 38.62 177 THR A N 1
ATOM 1437 C CA . THR A 1 177 ? 18.539 -0.431 13.317 1.00 38.62 177 THR A CA 1
ATOM 1438 C C . THR A 1 177 ? 18.590 -1.194 11.989 1.00 38.62 177 THR A C 1
ATOM 1440 O O . THR A 1 177 ? 19.324 -2.176 11.963 1.00 38.62 177 THR A O 1
ATOM 1443 N N . VAL A 1 178 ? 17.942 -0.797 10.884 1.00 43.44 178 VAL A N 1
ATOM 1444 C CA . VAL A 1 178 ? 18.111 -1.576 9.624 1.00 43.44 178 VAL A CA 1
ATOM 1445 C C . VAL A 1 178 ? 19.430 -1.262 8.903 1.00 43.44 178 VAL A C 1
ATOM 1447 O O . VAL A 1 178 ? 20.007 -2.131 8.265 1.00 43.44 178 VAL A O 1
ATOM 1450 N N . LEU A 1 179 ? 20.036 -0.087 9.112 1.00 42.91 179 LEU A N 1
ATOM 1451 C CA . LEU A 1 179 ? 21.373 0.202 8.575 1.00 42.91 179 LEU A CA 1
ATOM 1452 C C . LEU A 1 179 ? 22.310 0.724 9.671 1.00 42.91 179 LEU A C 1
ATOM 1454 O O . LEU A 1 179 ? 22.328 1.924 9.953 1.00 42.91 179 LEU A O 1
ATOM 1458 N N . PRO A 1 180 ? 23.186 -0.123 10.250 1.00 38.75 180 PRO A N 1
ATOM 1459 C CA . PRO A 1 180 ? 24.238 0.320 11.171 1.00 38.75 180 PRO A CA 1
ATOM 1460 C C . PRO A 1 180 ? 25.135 1.431 10.589 1.00 38.75 180 PRO A C 1
ATOM 1462 O O . PRO A 1 180 ? 25.767 2.176 11.338 1.00 38.75 180 PRO A O 1
ATOM 1465 N N . LYS A 1 181 ? 25.170 1.582 9.255 1.00 39.97 181 LYS A N 1
ATOM 1466 C CA . LYS A 1 181 ? 25.930 2.624 8.544 1.00 39.97 181 LYS A CA 1
ATOM 1467 C C . LYS A 1 181 ? 25.284 4.017 8.560 1.00 39.97 181 LYS A C 1
ATOM 1469 O O . LYS A 1 181 ? 25.983 4.996 8.294 1.00 39.97 181 LYS A O 1
ATOM 1474 N N . LEU A 1 182 ? 24.013 4.159 8.949 1.00 43.25 182 LEU A N 1
ATOM 1475 C CA . LEU A 1 182 ? 23.366 5.477 9.035 1.00 43.25 182 LEU A CA 1
ATOM 1476 C C . LEU A 1 182 ? 23.945 6.351 10.156 1.00 43.25 182 LEU A C 1
ATOM 1478 O O . LEU A 1 182 ? 23.966 7.574 10.033 1.00 43.25 182 LEU A O 1
ATOM 1482 N N . LYS A 1 183 ? 24.540 5.768 11.207 1.00 36.69 183 LYS A N 1
ATOM 1483 C CA . LYS A 1 183 ? 25.194 6.583 12.247 1.00 36.69 183 LYS A CA 1
ATOM 1484 C C . LYS A 1 183 ? 26.421 7.346 11.736 1.00 36.69 183 LYS A C 1
ATOM 1486 O O . LYS A 1 183 ? 26.722 8.392 12.305 1.00 36.69 183 LYS A O 1
ATOM 1491 N N . SER A 1 184 ? 27.092 6.891 10.670 1.00 35.28 184 SER A N 1
ATOM 1492 C CA . SER A 1 184 ? 28.287 7.566 10.137 1.00 35.28 184 SER A CA 1
ATOM 1493 C C . SER A 1 184 ? 28.007 8.636 9.079 1.00 35.28 184 SER A C 1
ATOM 1495 O O . SER A 1 184 ? 28.844 9.514 8.902 1.00 35.28 184 SER A O 1
ATOM 1497 N N . VAL A 1 185 ? 26.854 8.604 8.399 1.00 38.41 185 VAL A N 1
ATOM 1498 C CA . VAL A 1 185 ? 26.521 9.599 7.356 1.00 38.41 185 VAL A CA 1
ATOM 1499 C C . VAL A 1 185 ? 25.719 10.767 7.935 1.00 38.41 185 VAL A C 1
ATOM 1501 O O . VAL A 1 185 ? 25.973 11.915 7.584 1.00 38.41 185 VAL A O 1
ATOM 1504 N N . VAL A 1 186 ? 24.845 10.512 8.915 1.00 36.78 186 VAL A N 1
ATOM 1505 C CA . VAL A 1 186 ? 24.021 11.559 9.552 1.00 36.78 186 VAL A CA 1
ATOM 1506 C C . VAL A 1 186 ? 24.830 12.413 10.559 1.00 36.78 186 VAL A C 1
ATOM 1508 O O . VAL A 1 186 ? 24.396 13.490 10.954 1.00 36.78 186 VAL A O 1
ATOM 1511 N N . HIS A 1 187 ? 26.050 11.987 10.929 1.00 33.34 187 HIS A N 1
ATOM 1512 C CA . HIS A 1 187 ? 26.985 12.755 11.775 1.00 33.34 187 HIS A CA 1
ATOM 1513 C C . HIS A 1 187 ? 28.101 13.488 11.000 1.00 33.34 187 HIS A C 1
ATOM 1515 O O . HIS A 1 187 ? 28.936 14.146 11.625 1.00 33.34 187 HIS A O 1
ATOM 1521 N N . ALA A 1 188 ? 28.127 13.440 9.663 1.00 27.28 188 ALA A N 1
ATOM 1522 C CA . ALA A 1 188 ? 28.973 14.343 8.880 1.00 27.28 188 ALA A CA 1
ATOM 1523 C C . ALA A 1 188 ? 28.307 15.738 8.842 1.00 27.28 188 ALA A C 1
ATOM 1525 O O . ALA A 1 188 ? 27.115 15.852 8.573 1.00 27.28 188 ALA A O 1
ATOM 1526 N N . PRO A 1 189 ? 28.998 16.810 9.244 1.00 36.81 189 PRO A N 1
ATOM 1527 C CA . PRO A 1 189 ? 28.532 17.553 10.403 1.00 36.81 189 PRO A CA 1
ATOM 1528 C C . PRO A 1 189 ? 27.667 18.772 10.057 1.00 36.81 189 PRO A C 1
ATOM 1530 O O . PRO A 1 189 ? 28.027 19.614 9.234 1.00 36.81 189 PRO A O 1
ATOM 1533 N N . ILE A 1 190 ? 26.626 18.964 10.872 1.00 34.84 190 ILE A N 1
ATOM 1534 C CA . ILE A 1 190 ? 25.898 20.229 11.107 1.00 34.84 190 ILE A CA 1
ATOM 1535 C C . ILE A 1 190 ? 26.855 21.419 11.407 1.00 34.84 190 ILE A C 1
ATOM 1537 O O . ILE A 1 190 ? 26.486 22.583 11.267 1.00 34.84 190 ILE A O 1
ATOM 1541 N N . ILE A 1 191 ? 28.131 21.154 11.704 1.00 33.97 191 ILE A N 1
ATOM 1542 C CA . ILE A 1 191 ? 29.200 22.140 11.946 1.00 33.97 191 ILE A CA 1
ATOM 1543 C C . ILE A 1 191 ? 29.589 22.936 10.675 1.00 33.97 191 ILE A C 1
ATOM 1545 O O . ILE A 1 191 ? 30.085 24.062 10.778 1.00 33.97 191 ILE A O 1
ATOM 1549 N N . ALA A 1 192 ? 29.316 22.426 9.466 1.00 33.31 192 ALA A N 1
ATOM 1550 C CA . ALA A 1 192 ? 29.615 23.157 8.226 1.00 33.31 192 ALA A CA 1
ATOM 1551 C C . ALA A 1 192 ? 28.645 24.331 7.953 1.00 33.31 192 ALA A C 1
ATOM 1553 O O . ALA A 1 192 ? 29.023 25.302 7.296 1.00 33.31 192 ALA A O 1
ATOM 1554 N N . LEU A 1 193 ? 27.424 24.293 8.501 1.00 33.09 193 LEU A N 1
ATOM 1555 C CA . LEU A 1 193 ? 26.417 25.349 8.318 1.00 33.09 193 LEU A CA 1
ATOM 1556 C C . LEU A 1 193 ? 26.601 26.526 9.290 1.00 33.09 193 LEU A C 1
ATOM 1558 O O . LEU A 1 193 ? 26.429 27.676 8.887 1.00 33.09 193 LEU A O 1
ATOM 1562 N N . GLU A 1 194 ? 27.054 26.295 10.527 1.00 32.66 194 GLU A N 1
ATOM 1563 C CA . GLU A 1 194 ? 27.328 27.396 11.470 1.00 32.66 194 GLU A CA 1
ATOM 1564 C C . GLU A 1 194 ? 28.527 28.263 11.051 1.00 32.66 194 GLU A C 1
ATOM 1566 O O . GLU A 1 194 ? 28.537 29.475 11.290 1.00 32.66 194 GLU A O 1
ATOM 1571 N N . SER A 1 195 ? 29.518 27.667 10.381 1.00 31.69 195 SER A N 1
ATOM 1572 C CA . SER A 1 195 ? 30.699 28.385 9.881 1.00 31.69 195 SER A CA 1
ATOM 1573 C C . SER A 1 195 ? 30.385 29.212 8.625 1.00 31.69 195 SER A C 1
ATOM 1575 O O . SER A 1 195 ? 30.942 30.296 8.447 1.00 31.69 195 SER A O 1
ATOM 1577 N N . ALA A 1 196 ? 29.433 28.765 7.797 1.00 31.59 196 ALA A N 1
ATOM 1578 C CA . ALA A 1 196 ? 28.965 29.502 6.621 1.00 31.59 196 ALA A CA 1
ATOM 1579 C C . ALA A 1 196 ? 28.022 30.670 6.978 1.00 31.59 196 ALA A C 1
ATOM 1581 O O . ALA A 1 196 ? 28.008 31.686 6.283 1.00 31.59 196 ALA A O 1
ATOM 1582 N N . MET A 1 197 ? 27.287 30.583 8.094 1.00 31.59 197 MET A N 1
ATOM 1583 C CA . MET A 1 197 ? 26.392 31.658 8.553 1.00 31.59 197 MET A CA 1
ATOM 1584 C C . MET A 1 197 ? 27.101 32.787 9.324 1.00 31.59 197 MET A C 1
ATOM 1586 O O . MET A 1 197 ? 26.531 33.866 9.474 1.00 31.59 197 MET A O 1
ATOM 1590 N N . LYS A 1 198 ? 28.351 32.595 9.773 1.00 35.84 198 LYS A N 1
ATOM 1591 C CA . LYS A 1 198 ? 29.139 33.632 10.477 1.00 35.84 198 LYS A CA 1
ATOM 1592 C C . LYS A 1 198 ? 30.088 34.436 9.576 1.00 35.84 198 LYS A C 1
ATOM 1594 O O . LYS A 1 198 ? 30.626 35.444 10.026 1.00 35.84 198 LYS A O 1
ATOM 1599 N N . ALA A 1 199 ? 30.263 34.050 8.310 1.00 37.06 199 ALA A N 1
ATOM 1600 C CA . ALA A 1 199 ? 31.253 34.658 7.414 1.00 37.06 199 ALA A CA 1
ATOM 1601 C C . ALA A 1 199 ? 30.707 35.712 6.428 1.00 37.06 199 ALA A C 1
ATOM 1603 O O . ALA A 1 199 ? 31.476 36.223 5.620 1.00 37.06 199 ALA A O 1
ATOM 1604 N N . ASN A 1 200 ? 29.423 36.092 6.480 1.00 34.28 200 ASN A N 1
ATOM 1605 C CA . ASN A 1 200 ? 28.904 37.142 5.591 1.00 34.28 200 ASN A CA 1
ATOM 1606 C C . ASN A 1 200 ? 27.974 38.143 6.295 1.00 34.28 200 ASN A C 1
ATOM 1608 O O . ASN A 1 200 ? 26.870 38.447 5.851 1.00 34.28 200 ASN A O 1
ATOM 1612 N N . ALA A 1 201 ? 28.447 38.689 7.414 1.00 38.47 201 ALA A N 1
ATOM 1613 C CA . ALA A 1 201 ? 27.920 39.926 7.972 1.00 38.47 201 ALA A CA 1
ATOM 1614 C C . ALA A 1 201 ? 28.656 41.115 7.336 1.00 38.47 201 ALA A C 1
ATOM 1616 O O . ALA A 1 201 ? 29.629 41.595 7.909 1.00 38.47 201 ALA A O 1
ATOM 1617 N N . ARG A 1 202 ? 28.221 41.556 6.144 1.00 41.84 202 ARG A N 1
ATOM 1618 C CA . ARG A 1 202 ? 28.394 42.925 5.596 1.00 41.84 202 ARG A CA 1
ATOM 1619 C C . ARG A 1 202 ? 27.872 43.009 4.158 1.00 41.84 202 ARG A C 1
ATOM 1621 O O . ARG A 1 202 ? 28.638 43.125 3.216 1.00 41.84 202 ARG A O 1
ATOM 1628 N N . THR A 1 203 ? 26.551 43.039 3.991 1.00 30.95 203 THR A N 1
ATOM 1629 C CA . THR A 1 203 ? 25.974 43.846 2.904 1.00 30.95 203 THR A CA 1
ATOM 1630 C C . THR A 1 203 ? 24.600 44.355 3.320 1.00 30.95 203 THR A C 1
ATOM 1632 O O . THR A 1 203 ? 23.602 43.644 3.288 1.00 30.95 203 THR A O 1
ATOM 1635 N N . THR A 1 204 ? 24.557 45.603 3.769 1.00 37.44 204 THR A N 1
ATOM 1636 C CA . THR A 1 204 ? 23.340 46.396 3.918 1.00 37.44 204 THR A CA 1
ATOM 1637 C C . THR A 1 204 ? 22.802 46.700 2.520 1.00 37.44 204 THR A C 1
ATOM 1639 O O . THR A 1 204 ? 23.366 47.531 1.817 1.00 37.44 204 THR A O 1
ATOM 1642 N N . PHE A 1 205 ? 21.711 46.050 2.111 1.00 32.03 205 PHE A N 1
ATOM 1643 C CA . PHE A 1 205 ? 20.889 46.509 0.990 1.00 32.03 205 PHE A CA 1
ATOM 1644 C C . PHE A 1 205 ? 19.411 46.484 1.381 1.00 32.03 205 PHE A C 1
ATOM 1646 O O . PHE A 1 205 ? 18.922 45.583 2.056 1.00 32.03 205 PHE A O 1
ATOM 1653 N N . ALA A 1 206 ? 18.738 47.571 1.026 1.00 31.17 206 ALA A N 1
ATOM 1654 C CA . ALA A 1 206 ? 17.464 48.011 1.558 1.00 31.17 206 ALA A CA 1
ATOM 1655 C C . ALA A 1 206 ? 16.298 47.043 1.280 1.00 31.17 206 ALA A C 1
ATOM 1657 O O . ALA A 1 206 ? 15.865 46.882 0.143 1.00 31.17 206 ALA A O 1
ATOM 1658 N N . LEU A 1 207 ? 15.694 46.507 2.343 1.00 32.03 207 LEU A N 1
ATOM 1659 C CA . LEU A 1 207 ? 14.337 45.955 2.313 1.00 32.03 207 LEU A CA 1
ATOM 1660 C C . LEU A 1 207 ? 13.319 47.101 2.403 1.00 32.03 207 LEU A C 1
ATOM 1662 O O . LEU A 1 207 ? 12.738 47.365 3.453 1.00 32.03 207 LEU A O 1
ATOM 1666 N N . LYS A 1 208 ? 13.102 47.806 1.292 1.00 36.50 208 LYS A N 1
ATOM 1667 C CA . LYS A 1 208 ? 11.870 48.571 1.065 1.00 36.50 208 LYS A CA 1
ATOM 1668 C C . LYS A 1 208 ? 11.392 48.286 -0.358 1.00 36.50 208 LYS A C 1
ATOM 1670 O O . LYS A 1 208 ? 12.058 48.655 -1.315 1.00 36.50 208 LYS A O 1
ATOM 1675 N N . ASN A 1 209 ? 10.213 47.667 -0.450 1.00 36.19 209 ASN A N 1
ATOM 1676 C CA . ASN A 1 209 ? 9.387 47.480 -1.653 1.00 36.19 209 ASN A CA 1
ATOM 1677 C C . ASN A 1 209 ? 9.671 46.274 -2.573 1.00 36.19 209 ASN A C 1
ATOM 1679 O O . ASN A 1 209 ? 9.726 46.442 -3.788 1.00 36.19 209 ASN A O 1
ATOM 1683 N N . LEU A 1 210 ? 9.674 45.042 -2.046 1.00 30.03 210 LEU A N 1
ATOM 1684 C CA . LEU A 1 210 ? 9.214 43.897 -2.849 1.00 30.03 210 LEU A CA 1
ATOM 1685 C C . LEU A 1 210 ? 7.744 43.610 -2.524 1.00 30.03 210 LEU A C 1
ATOM 1687 O O . LEU A 1 210 ? 7.418 43.008 -1.503 1.00 30.03 210 LEU A O 1
ATOM 1691 N N . ARG A 1 211 ? 6.839 44.054 -3.402 1.00 34.34 211 ARG A N 1
ATOM 1692 C CA . ARG A 1 211 ? 5.485 43.494 -3.465 1.00 34.34 211 ARG A CA 1
ATOM 1693 C C . ARG A 1 211 ? 5.616 42.084 -4.036 1.00 34.34 211 ARG A C 1
ATOM 1695 O O . ARG A 1 211 ? 6.022 41.929 -5.184 1.00 34.34 211 ARG A O 1
ATOM 1702 N N . LEU A 1 212 ? 5.296 41.074 -3.230 1.00 32.06 212 LEU A N 1
ATOM 1703 C CA . LEU A 1 212 ? 5.146 39.698 -3.700 1.00 32.06 212 LEU A CA 1
ATOM 1704 C C . LEU A 1 212 ? 4.081 39.676 -4.812 1.00 32.06 212 LEU A C 1
ATOM 1706 O O . LEU A 1 212 ? 2.992 40.216 -4.600 1.00 32.06 212 LEU A O 1
ATOM 1710 N N . PRO A 1 213 ? 4.346 39.080 -5.986 1.00 32.81 213 PRO A N 1
ATOM 1711 C CA . PRO A 1 213 ? 3.309 38.904 -6.984 1.00 32.81 213 PRO A CA 1
ATOM 1712 C C . PRO A 1 213 ? 2.310 37.860 -6.472 1.00 32.81 213 PRO A C 1
ATOM 1714 O O . PRO A 1 213 ? 2.597 36.666 -6.422 1.00 32.81 213 PRO A O 1
ATOM 1717 N N . THR A 1 214 ? 1.111 38.309 -6.110 1.00 36.12 214 THR A N 1
ATOM 1718 C CA . THR A 1 214 ? -0.063 37.462 -5.895 1.00 36.12 214 THR A CA 1
ATOM 1719 C C . THR A 1 214 ? -0.547 36.911 -7.237 1.00 36.12 214 THR A C 1
ATOM 1721 O O . THR A 1 214 ? -1.539 37.358 -7.802 1.00 36.12 214 THR A O 1
ATOM 1724 N N . ARG A 1 215 ? 0.148 35.901 -7.768 1.00 36.16 215 ARG A N 1
ATOM 1725 C CA . ARG A 1 215 ? -0.465 34.951 -8.703 1.00 36.16 215 ARG A CA 1
ATOM 1726 C C . ARG A 1 215 ? -0.960 33.757 -7.902 1.00 36.16 215 ARG A C 1
ATOM 1728 O O . ARG A 1 215 ? -0.268 32.757 -7.747 1.00 36.16 215 ARG A O 1
ATOM 1735 N N . ILE A 1 216 ? -2.179 33.891 -7.388 1.00 38.22 216 ILE A N 1
ATOM 1736 C CA . ILE A 1 216 ? -2.985 32.746 -6.976 1.00 38.22 216 ILE A CA 1
ATOM 1737 C C . ILE A 1 216 ? -3.317 32.008 -8.275 1.00 38.22 216 ILE A C 1
ATOM 1739 O O . ILE A 1 216 ? -4.169 32.441 -9.049 1.00 38.22 216 ILE A O 1
ATOM 1743 N N . TYR A 1 217 ? -2.586 30.934 -8.568 1.00 36.16 217 TYR A N 1
ATOM 1744 C CA . TYR A 1 217 ? -3.080 29.941 -9.510 1.00 36.16 217 TYR A CA 1
ATOM 1745 C C . TYR A 1 217 ? -4.369 29.395 -8.895 1.00 36.16 217 TYR A C 1
ATOM 1747 O O . TYR A 1 217 ? -4.326 28.760 -7.844 1.00 36.16 217 TYR A O 1
ATOM 1755 N N . ASN A 1 218 ? -5.512 29.707 -9.507 1.00 35.56 218 ASN A N 1
ATOM 1756 C CA . ASN A 1 218 ? -6.816 29.162 -9.140 1.00 35.56 218 ASN A CA 1
ATOM 1757 C C . ASN A 1 218 ? -6.823 27.650 -9.418 1.00 35.56 218 ASN A C 1
ATOM 1759 O O . ASN A 1 218 ? -7.370 27.190 -10.418 1.00 35.56 218 ASN A O 1
ATOM 1763 N N . ALA A 1 219 ? -6.182 26.866 -8.552 1.00 46.72 219 ALA A N 1
ATOM 1764 C CA . ALA A 1 219 ? -6.470 25.451 -8.439 1.00 46.72 219 ALA A CA 1
ATOM 1765 C C . ALA A 1 219 ? -7.892 25.342 -7.882 1.00 46.72 219 ALA A C 1
ATOM 1767 O O . ALA A 1 219 ? -8.196 25.891 -6.821 1.00 46.72 219 ALA A O 1
ATOM 1768 N N . LYS A 1 220 ? -8.786 24.685 -8.626 1.00 47.59 220 LYS A N 1
ATOM 1769 C CA . LYS A 1 220 ? -10.124 24.353 -8.133 1.00 47.59 220 LYS A CA 1
ATOM 1770 C C . LYS A 1 220 ? -9.950 23.608 -6.793 1.00 47.59 220 LYS A C 1
ATOM 1772 O O . LYS A 1 220 ? -9.119 22.700 -6.750 1.00 47.59 220 LYS A O 1
ATOM 1777 N N . PRO A 1 221 ? -10.661 23.983 -5.711 1.00 60.97 221 PRO A N 1
ATOM 1778 C CA . PRO A 1 221 ? -10.544 23.279 -4.439 1.00 60.97 221 PRO A CA 1
ATOM 1779 C C . PRO A 1 221 ? -10.826 21.786 -4.642 1.00 60.97 221 PRO A C 1
ATOM 1781 O O . PRO A 1 221 ? -11.760 21.445 -5.373 1.00 60.97 221 PRO A O 1
ATOM 1784 N N . LEU A 1 222 ? -10.030 20.919 -4.007 1.00 67.69 222 LEU A N 1
ATOM 1785 C CA . LEU A 1 222 ? -10.267 19.473 -3.990 1.00 67.69 222 LEU A CA 1
ATOM 1786 C C . LEU A 1 222 ? -11.712 19.224 -3.525 1.00 67.69 222 LEU A C 1
ATOM 1788 O O . LEU A 1 222 ? -12.105 19.709 -2.460 1.00 67.69 222 LEU A O 1
ATOM 1792 N N . GLN A 1 223 ? -12.521 18.525 -4.323 1.00 78.19 223 GLN A N 1
ATOM 1793 C CA . GLN A 1 223 ? -13.902 18.226 -3.942 1.00 78.19 223 GLN A CA 1
ATOM 1794 C C . GLN A 1 223 ? -13.903 17.040 -2.978 1.00 78.19 223 GLN A C 1
ATOM 1796 O O . GLN A 1 223 ? -13.776 15.892 -3.390 1.00 78.19 223 GLN A O 1
ATOM 1801 N N . ILE A 1 224 ? -14.023 17.329 -1.683 1.00 85.44 224 ILE A N 1
ATOM 1802 C CA . ILE A 1 224 ? -14.116 16.310 -0.637 1.00 85.44 224 ILE A CA 1
ATOM 1803 C C . ILE A 1 224 ? -15.514 15.689 -0.682 1.00 85.44 224 ILE A C 1
ATOM 1805 O O . ILE A 1 224 ? -16.467 16.282 -0.178 1.00 85.44 224 ILE A O 1
ATOM 1809 N N . ASN A 1 225 ? -15.635 14.515 -1.301 1.00 88.25 225 ASN A N 1
ATOM 1810 C CA . ASN A 1 225 ? -16.914 13.814 -1.443 1.00 88.25 225 ASN A CA 1
ATOM 1811 C C . ASN A 1 225 ? -17.045 12.683 -0.422 1.00 88.25 225 ASN A C 1
ATOM 1813 O O . ASN A 1 225 ? -18.138 12.385 0.052 1.00 88.25 225 ASN A O 1
ATOM 1817 N N . THR A 1 226 ? -15.924 12.055 -0.083 1.00 93.38 226 THR A N 1
ATOM 1818 C CA . THR A 1 226 ? -15.854 10.915 0.829 1.00 93.38 226 THR A CA 1
ATOM 1819 C C . THR A 1 226 ? -14.760 11.127 1.868 1.00 93.38 226 THR A C 1
ATOM 1821 O O . THR A 1 226 ? -13.842 11.925 1.664 1.00 93.38 226 THR A O 1
ATOM 1824 N N . ILE A 1 227 ? -14.811 10.360 2.962 1.00 95.06 227 ILE A N 1
ATOM 1825 C CA . ILE A 1 227 ? -13.744 10.351 3.974 1.00 95.06 227 ILE A CA 1
ATOM 1826 C C . ILE A 1 227 ? -12.368 10.036 3.360 1.00 95.06 227 ILE A C 1
ATOM 1828 O O . ILE A 1 227 ? -11.347 10.550 3.812 1.00 95.06 227 ILE A O 1
ATOM 1832 N N . TYR A 1 228 ? -12.338 9.252 2.279 1.00 95.12 228 TYR A N 1
ATOM 1833 C CA . TYR A 1 228 ? -11.120 8.859 1.575 1.00 95.12 228 TYR A CA 1
ATOM 1834 C C . TYR A 1 228 ? -10.429 10.002 0.832 1.00 95.12 228 TYR A C 1
ATOM 1836 O O . TYR A 1 228 ? -9.223 9.924 0.608 1.00 95.12 228 TYR A O 1
ATOM 1844 N N . ASP A 1 229 ? -11.148 11.076 0.498 1.00 93.12 229 ASP A N 1
ATOM 1845 C CA . ASP A 1 229 ? -10.570 12.258 -0.152 1.00 93.12 229 ASP A CA 1
ATOM 1846 C C . ASP A 1 229 ? -9.803 13.152 0.829 1.00 93.12 229 ASP A C 1
ATOM 1848 O O . ASP A 1 229 ? -9.102 14.078 0.415 1.00 93.12 229 ASP A O 1
ATOM 1852 N N . CYS A 1 230 ? -9.930 12.901 2.135 1.00 92.81 230 CYS A N 1
ATOM 1853 C CA . CYS A 1 230 ? -9.259 13.713 3.129 1.00 92.81 230 CYS A CA 1
ATOM 1854 C C . CYS A 1 230 ? -7.743 13.663 2.969 1.00 92.81 230 CYS A C 1
ATOM 1856 O O . CYS A 1 230 ? -7.153 12.590 2.807 1.00 92.81 230 CYS A O 1
ATOM 1858 N N . MET A 1 231 ? -7.138 14.858 3.075 1.00 91.19 231 MET A N 1
ATOM 1859 C CA . MET A 1 231 ? -5.689 15.081 3.050 1.00 91.19 231 MET A CA 1
ATOM 1860 C C . MET A 1 231 ? -5.117 15.744 4.332 1.00 91.19 231 MET A C 1
ATOM 1862 O O . MET A 1 231 ? -3.955 16.149 4.339 1.00 91.19 231 MET A O 1
ATOM 1866 N N . ASP A 1 232 ? -5.893 15.814 5.421 1.00 90.75 232 ASP A N 1
ATOM 1867 C CA . ASP A 1 232 ? -5.411 16.129 6.773 1.00 90.75 232 ASP A CA 1
ATOM 1868 C C . ASP A 1 232 ? -6.374 15.626 7.877 1.00 90.75 232 ASP A C 1
ATOM 1870 O O . ASP A 1 232 ? -7.490 15.164 7.606 1.00 90.75 232 ASP A O 1
ATOM 1874 N N . LEU A 1 233 ? -5.943 15.735 9.143 1.00 91.38 233 LEU A N 1
ATOM 1875 C CA . LEU A 1 233 ? -6.742 15.362 10.319 1.00 91.38 233 LEU A CA 1
ATOM 1876 C C . LEU A 1 233 ? -7.985 16.240 10.504 1.00 91.38 233 LEU A C 1
ATOM 1878 O O . LEU A 1 233 ? -8.976 15.764 11.048 1.00 91.38 233 LEU A O 1
ATOM 1882 N N . ALA A 1 234 ? -7.962 17.502 10.063 1.00 92.25 234 ALA A N 1
ATOM 1883 C CA . ALA A 1 234 ? -9.112 18.398 10.185 1.00 92.25 234 ALA A CA 1
ATOM 1884 C C . ALA A 1 234 ? -10.268 17.944 9.283 1.00 92.25 234 ALA A C 1
ATOM 1886 O O . ALA A 1 234 ? -11.426 17.956 9.701 1.00 92.25 234 ALA A O 1
ATOM 1887 N N . CYS A 1 235 ? -9.951 17.491 8.070 1.00 93.56 235 CYS A N 1
ATOM 1888 C CA . CYS A 1 235 ? -10.898 16.868 7.161 1.00 93.56 235 CYS A CA 1
ATOM 1889 C C . CYS A 1 235 ? -11.454 15.565 7.744 1.00 93.56 235 CYS A C 1
ATOM 1891 O O . CYS A 1 235 ? -12.673 15.427 7.838 1.00 93.56 235 CYS A O 1
ATOM 1893 N N . LEU A 1 236 ? -10.584 14.648 8.195 1.00 93.88 236 LEU A N 1
ATOM 1894 C CA . LEU A 1 236 ? -11.024 13.379 8.791 1.00 93.88 236 LEU A CA 1
ATOM 1895 C C . LEU A 1 236 ? -11.928 13.603 10.004 1.00 93.88 236 LEU A C 1
ATOM 1897 O O . LEU A 1 236 ? -12.945 12.929 10.144 1.00 93.88 236 LEU A O 1
ATOM 1901 N N . CYS A 1 237 ? -11.598 14.591 10.839 1.00 95.06 237 CYS A N 1
ATOM 1902 C CA . CYS A 1 237 ? -12.374 14.935 12.025 1.00 95.06 237 CYS A CA 1
ATOM 1903 C C . CYS A 1 237 ? -13.854 15.164 11.705 1.00 95.06 237 CYS A C 1
ATOM 1905 O O . CYS A 1 237 ? -14.720 14.687 12.431 1.00 95.06 237 CYS A O 1
ATOM 1907 N N . ARG A 1 238 ? -14.148 15.840 10.585 1.00 94.38 238 ARG A N 1
ATOM 1908 C CA . ARG A 1 238 ? -15.527 16.126 10.162 1.00 94.38 238 ARG A CA 1
ATOM 1909 C C . ARG A 1 238 ? -16.309 14.856 9.838 1.00 94.38 238 ARG A C 1
ATOM 1911 O O . ARG A 1 238 ? -17.475 14.772 10.195 1.00 94.38 238 ARG A O 1
ATOM 1918 N N . PHE A 1 239 ? -15.678 13.881 9.185 1.00 95.56 239 PHE A N 1
ATOM 1919 C CA . PHE A 1 239 ? -16.322 12.608 8.843 1.00 95.56 239 PHE A CA 1
ATOM 1920 C C . PHE A 1 239 ? -16.457 11.664 10.037 1.00 95.56 239 PHE A C 1
ATOM 1922 O O . PHE A 1 239 ? -17.366 10.842 10.063 1.00 95.56 239 PHE A O 1
ATOM 1929 N N . LEU A 1 240 ? -15.580 11.795 11.032 1.00 94.94 240 LEU A N 1
ATOM 1930 C CA . LEU A 1 240 ? -15.617 11.011 12.268 1.00 94.94 240 LEU A CA 1
ATOM 1931 C C . LEU A 1 240 ? -16.461 11.678 13.372 1.00 94.94 240 LEU A C 1
ATOM 1933 O O . LEU A 1 240 ? -16.337 11.323 14.542 1.00 94.94 240 LEU A O 1
ATOM 1937 N N . ASN A 1 241 ? -17.307 12.654 13.014 1.00 95.56 241 ASN A N 1
ATOM 1938 C CA . ASN A 1 241 ? -18.158 13.424 13.932 1.00 95.56 241 ASN A CA 1
ATOM 1939 C C . ASN A 1 241 ? -17.391 14.096 15.088 1.00 95.56 241 ASN A C 1
ATOM 1941 O O . ASN A 1 241 ? -17.940 14.328 16.165 1.00 95.56 241 ASN A O 1
ATOM 1945 N N . GLY A 1 242 ? -16.113 14.402 14.877 1.00 95.69 242 GLY A N 1
ATOM 1946 C CA . GLY A 1 242 ? -15.275 15.085 15.848 1.00 95.69 242 GLY A CA 1
ATOM 1947 C C . GLY A 1 242 ? -15.428 16.605 15.801 1.00 95.69 242 GLY A C 1
ATOM 1948 O O . GLY A 1 242 ? -15.868 17.198 14.814 1.00 95.69 242 GLY A O 1
ATOM 1949 N N . THR A 1 243 ? -15.004 17.254 16.881 1.00 96.56 243 THR A N 1
ATOM 1950 C CA . THR A 1 243 ? -14.894 18.713 16.974 1.00 96.56 243 THR A CA 1
ATOM 1951 C C . THR A 1 243 ? -13.438 19.125 16.796 1.00 96.56 243 THR A C 1
ATOM 1953 O O . THR A 1 243 ? -12.565 18.685 17.546 1.00 96.56 243 THR A O 1
ATOM 1956 N N . PHE A 1 244 ? -13.170 19.984 15.810 1.00 94.12 244 PHE A N 1
ATOM 1957 C CA . PHE A 1 244 ? -11.824 20.475 15.522 1.00 94.12 244 PHE A CA 1
ATOM 1958 C C . PHE A 1 244 ? -11.630 21.897 16.056 1.00 94.12 244 PHE A C 1
ATOM 1960 O O . PHE A 1 244 ? -12.341 22.816 15.650 1.00 94.12 244 PHE A O 1
ATOM 1967 N N . THR A 1 245 ? -10.645 22.083 16.936 1.00 89.56 245 THR A N 1
ATOM 1968 C CA . THR A 1 245 ? -10.160 23.409 17.356 1.00 89.56 245 THR A CA 1
ATOM 1969 C C . THR A 1 245 ? -8.695 23.571 16.945 1.00 89.56 245 THR A C 1
ATOM 1971 O O . THR A 1 245 ? -8.417 23.847 15.782 1.00 89.56 245 THR A O 1
ATOM 1974 N N . SER A 1 246 ? -7.749 23.339 17.857 1.00 90.12 246 SER A N 1
ATOM 1975 C CA . SER A 1 246 ? -6.325 23.122 17.553 1.00 90.12 246 SER A CA 1
ATOM 1976 C C . SER A 1 246 ? -5.998 21.647 17.300 1.00 90.12 246 SER A C 1
ATOM 1978 O O . SER A 1 246 ? -4.984 21.327 16.684 1.00 90.12 246 SER A O 1
ATOM 1980 N N . LYS A 1 247 ? -6.872 20.757 17.772 1.00 93.75 247 LYS A N 1
ATOM 1981 C CA . LYS A 1 247 ? -6.825 19.307 17.605 1.00 93.75 247 LYS A CA 1
ATOM 1982 C C . LYS A 1 247 ? -8.227 18.765 17.351 1.00 93.75 247 LYS A C 1
ATOM 1984 O O . LYS A 1 247 ? -9.214 19.450 17.630 1.00 93.75 247 LYS A O 1
ATOM 1989 N N . CYS A 1 248 ? -8.305 17.544 16.837 1.00 95.19 248 CYS A N 1
ATOM 1990 C CA . CYS A 1 248 ? -9.568 16.841 16.666 1.00 95.19 248 CYS A CA 1
ATOM 1991 C C . CYS A 1 248 ? -9.904 16.037 17.923 1.00 95.19 248 CYS A C 1
ATOM 1993 O O . CYS A 1 248 ? -9.130 15.163 18.308 1.00 95.19 248 CYS A O 1
ATOM 1995 N N . VAL A 1 249 ? -11.060 16.310 18.526 1.00 97.19 249 VAL A N 1
ATOM 1996 C CA . VAL A 1 249 ? -11.619 15.513 19.627 1.00 97.19 249 VAL A CA 1
ATOM 1997 C C . VAL A 1 249 ? -12.848 14.771 19.116 1.00 97.19 249 VAL A C 1
ATOM 1999 O O . VAL A 1 249 ? -13.775 15.395 18.600 1.00 97.19 249 VAL A O 1
ATOM 2002 N N . LEU A 1 250 ? -12.837 13.447 19.224 1.00 96.81 250 LEU A N 1
ATOM 2003 C CA . LEU A 1 250 ? -13.895 12.552 18.760 1.00 96.81 250 LEU A CA 1
ATOM 2004 C C . LEU A 1 250 ? -15.037 12.443 19.792 1.00 96.81 250 LEU A C 1
ATOM 2006 O O . LEU A 1 250 ? -14.857 12.841 20.945 1.00 96.81 250 LEU A O 1
ATOM 2010 N N . PRO A 1 251 ? -16.217 11.898 19.425 1.00 96.62 251 PRO A N 1
ATOM 2011 C CA . PRO A 1 251 ? -17.364 11.785 20.338 1.00 96.62 251 PRO A CA 1
ATOM 2012 C C . PRO A 1 251 ? -17.099 11.000 21.632 1.00 96.62 251 PRO A C 1
ATOM 2014 O O . PRO A 1 251 ? -17.747 11.252 22.643 1.00 96.62 251 PRO A O 1
ATOM 2017 N N . ASN A 1 252 ? -16.141 10.070 21.614 1.00 94.19 252 ASN A N 1
ATOM 2018 C CA . ASN A 1 252 ? -15.690 9.312 22.787 1.00 94.19 252 ASN A CA 1
ATOM 2019 C C . ASN A 1 252 ? -14.746 10.115 23.712 1.00 94.19 252 ASN A C 1
ATOM 2021 O O . ASN A 1 252 ? -14.308 9.594 24.733 1.00 94.19 252 ASN A O 1
ATOM 2025 N N . GLY A 1 253 ? -14.426 11.368 23.374 1.00 95.19 253 GLY A N 1
ATOM 2026 C CA . GLY A 1 253 ? -13.503 12.228 24.117 1.00 95.19 253 GLY A CA 1
ATOM 2027 C C . GLY A 1 253 ? -12.028 12.029 23.760 1.00 95.19 253 GLY A C 1
ATOM 2028 O O . GLY A 1 253 ? -11.179 12.772 24.257 1.00 95.19 253 GLY A O 1
ATOM 2029 N N . GLU A 1 254 ? -11.705 11.072 22.888 1.00 95.62 254 GLU A N 1
ATOM 2030 C CA . GLU A 1 254 ? -10.331 10.802 22.478 1.00 95.62 254 GLU A CA 1
ATOM 2031 C C . GLU A 1 254 ? -9.857 11.742 21.367 1.00 95.62 254 GLU A C 1
ATOM 2033 O O . GLU A 1 254 ? -10.631 12.319 20.601 1.00 95.62 254 GLU A O 1
ATOM 2038 N N . GLU A 1 255 ? -8.540 11.912 21.279 1.00 95.12 255 GLU A N 1
ATOM 2039 C CA . GLU A 1 255 ? -7.912 12.746 20.261 1.00 95.12 255 GLU A CA 1
ATOM 2040 C C . GLU A 1 255 ? -7.576 11.924 19.013 1.00 95.12 255 GLU A C 1
ATOM 2042 O O . GLU A 1 255 ? -6.851 10.929 19.091 1.00 95.12 255 GLU A O 1
ATOM 2047 N N . LEU A 1 256 ? -8.025 12.383 17.843 1.00 94.31 256 LEU A N 1
ATOM 2048 C CA . LEU A 1 256 ? -7.580 11.815 16.572 1.00 94.31 256 LEU A CA 1
ATOM 2049 C C . LEU A 1 256 ? -6.155 12.295 16.279 1.00 94.31 256 LEU A C 1
ATOM 2051 O O . LEU A 1 256 ? -5.932 13.458 15.937 1.00 94.31 256 LEU A O 1
ATOM 2055 N N . LYS A 1 257 ? -5.193 11.379 16.386 1.00 92.50 257 LYS A N 1
ATOM 2056 C CA . LYS A 1 257 ? -3.771 11.640 16.131 1.00 92.50 257 LYS A CA 1
ATOM 2057 C C . LYS A 1 257 ? -3.341 11.139 14.757 1.00 92.50 257 LYS A C 1
ATOM 2059 O O . LYS A 1 257 ? -4.074 10.433 14.073 1.00 92.50 257 LYS A O 1
ATOM 2064 N N . LYS A 1 258 ? -2.132 11.494 14.342 1.00 89.62 258 LYS A N 1
ATOM 2065 C CA . LYS A 1 258 ? -1.467 10.874 13.191 1.00 89.62 258 LYS A CA 1
ATOM 2066 C C . LYS A 1 258 ? -1.289 9.367 13.447 1.00 89.62 258 LYS A C 1
ATOM 2068 O O . LYS A 1 258 ? -0.944 8.990 14.565 1.00 89.62 258 LYS A O 1
ATOM 2073 N N . ALA A 1 259 ? -1.537 8.527 12.444 1.00 90.00 259 ALA A N 1
ATOM 2074 C CA . ALA A 1 259 ? -1.267 7.093 12.531 1.00 90.00 259 ALA A CA 1
ATOM 2075 C C . ALA A 1 259 ? 0.249 6.855 12.575 1.00 90.00 259 ALA A C 1
ATOM 2077 O O . ALA A 1 259 ? 1.015 7.587 11.950 1.00 90.00 259 ALA A O 1
ATOM 2078 N N . VAL A 1 260 ? 0.698 5.853 13.324 1.00 90.81 260 VAL A N 1
ATOM 2079 C CA . VAL A 1 260 ? 2.117 5.496 13.400 1.00 90.81 260 VAL A CA 1
ATOM 2080 C C . VAL A 1 260 ? 2.262 4.025 13.037 1.00 90.81 260 VAL A C 1
ATOM 2082 O O . VAL A 1 260 ? 1.892 3.155 13.822 1.00 90.81 260 VAL A O 1
ATOM 2085 N N . ARG A 1 261 ? 2.762 3.752 11.831 1.00 93.38 261 ARG A N 1
ATOM 2086 C CA . ARG A 1 261 ? 2.954 2.402 11.306 1.00 93.38 261 ARG A CA 1
ATOM 2087 C C . ARG A 1 261 ? 4.181 1.770 11.946 1.00 93.38 261 ARG A C 1
ATOM 2089 O O . ARG A 1 261 ? 5.250 2.381 12.016 1.00 93.38 261 ARG A O 1
ATOM 2096 N N . LYS A 1 262 ? 4.014 0.535 12.397 1.00 93.38 262 LYS A N 1
ATOM 2097 C CA . LYS A 1 262 ? 5.056 -0.297 12.998 1.00 93.38 262 LYS A CA 1
ATOM 2098 C C . LYS A 1 262 ? 5.235 -1.557 12.172 1.00 93.38 262 LYS A C 1
ATOM 2100 O O . LYS A 1 262 ? 4.335 -1.939 11.421 1.00 93.38 262 LYS A O 1
ATOM 2105 N N . GLU A 1 263 ? 6.376 -2.202 12.357 1.00 94.06 263 GLU A N 1
ATOM 2106 C CA . GLU A 1 263 ? 6.583 -3.545 11.842 1.00 94.06 263 GLU A CA 1
ATOM 2107 C C . GLU A 1 263 ? 5.536 -4.473 12.487 1.00 94.06 263 GLU A C 1
ATOM 2109 O O . GLU A 1 263 ? 5.279 -4.395 13.691 1.00 94.06 263 GLU A O 1
ATOM 2114 N N . TYR A 1 264 ? 4.886 -5.310 11.688 1.00 94.81 264 TYR A N 1
ATOM 2115 C CA . TYR A 1 264 ? 3.720 -6.082 12.097 1.00 94.81 264 TYR A CA 1
ATOM 2116 C C . TYR A 1 264 ? 3.964 -7.063 13.258 1.00 94.81 264 TYR A C 1
ATOM 2118 O O . TYR A 1 264 ? 3.133 -7.161 14.164 1.00 94.81 264 TYR A O 1
ATOM 2126 N N . ARG A 1 265 ? 5.110 -7.750 13.282 1.00 92.06 265 ARG A N 1
ATOM 2127 C CA . ARG A 1 265 ? 5.506 -8.641 14.390 1.00 92.06 265 ARG A CA 1
ATOM 2128 C C . ARG A 1 265 ? 5.909 -7.851 15.638 1.00 92.06 265 ARG A C 1
ATOM 2130 O O . ARG A 1 265 ? 5.837 -8.391 16.737 1.00 92.06 265 ARG A O 1
ATOM 2137 N N . SER A 1 266 ? 6.283 -6.579 15.492 1.00 93.19 266 SER A N 1
ATOM 2138 C CA . SER A 1 266 ? 6.620 -5.686 16.612 1.00 93.19 266 SER A CA 1
ATOM 2139 C C . SER A 1 266 ? 5.411 -5.072 17.338 1.00 93.19 266 SER A C 1
ATOM 2141 O O . SER A 1 266 ? 5.592 -4.442 18.382 1.00 93.19 266 SER A O 1
ATOM 2143 N N . LEU A 1 267 ? 4.188 -5.226 16.808 1.00 93.25 267 LEU A N 1
ATOM 2144 C CA . LEU A 1 267 ? 2.972 -4.750 17.479 1.00 93.25 267 LEU A CA 1
ATOM 2145 C C . LEU A 1 267 ? 2.804 -5.424 18.843 1.00 93.25 267 LEU A C 1
ATOM 2147 O O . LEU A 1 267 ? 2.971 -6.645 18.946 1.00 93.25 267 LEU A O 1
ATOM 2151 N N . THR A 1 268 ? 2.397 -4.656 19.863 1.00 94.81 268 THR A N 1
ATOM 2152 C CA . THR A 1 268 ? 1.941 -5.267 21.126 1.00 94.81 268 THR A CA 1
ATOM 2153 C C . THR A 1 268 ? 0.701 -6.119 20.874 1.00 94.81 268 THR A C 1
ATOM 2155 O O . THR A 1 268 ? 0.014 -5.945 19.863 1.00 94.81 268 THR A O 1
ATOM 2158 N N . ASP A 1 269 ? 0.383 -7.030 21.790 1.00 92.25 269 ASP A N 1
ATOM 2159 C CA . ASP A 1 269 ? -0.791 -7.888 21.632 1.00 92.25 269 ASP A CA 1
ATOM 2160 C C . ASP A 1 269 ? -2.084 -7.061 21.527 1.00 92.25 269 ASP A C 1
ATOM 2162 O O . ASP A 1 269 ? -2.929 -7.353 20.683 1.00 92.25 269 ASP A O 1
ATOM 2166 N N . GLU A 1 270 ? -2.200 -5.956 22.271 1.00 95.81 270 GLU A N 1
ATOM 2167 C CA . GLU A 1 270 ? -3.350 -5.049 22.181 1.00 95.81 270 GLU A CA 1
ATOM 2168 C C . GLU A 1 270 ? -3.391 -4.279 20.854 1.00 95.81 270 GLU A C 1
ATOM 2170 O O . GLU A 1 270 ? -4.465 -4.072 20.290 1.00 95.81 270 GLU A O 1
ATOM 2175 N N . GLU A 1 271 ? -2.241 -3.821 20.346 1.00 96.00 271 GLU A N 1
ATOM 2176 C CA . GLU A 1 271 ? -2.167 -3.158 19.037 1.00 96.00 271 GLU A CA 1
ATOM 2177 C C . GLU A 1 271 ? -2.560 -4.116 17.912 1.00 96.00 271 GLU A C 1
ATOM 2179 O O . GLU A 1 271 ? -3.331 -3.753 17.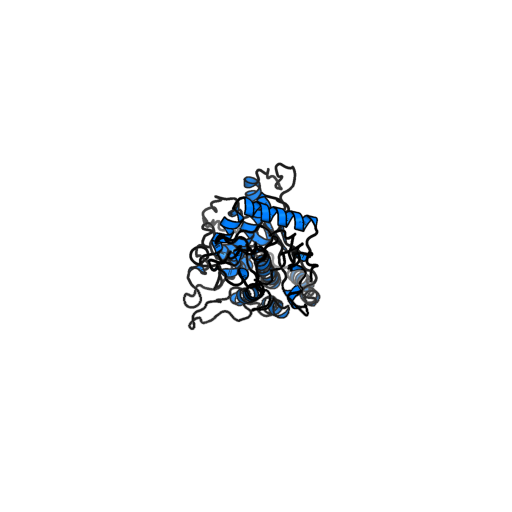020 1.00 96.00 271 GLU A O 1
ATOM 2184 N N . ARG A 1 272 ? -2.065 -5.352 17.986 1.00 95.00 272 ARG A N 1
ATOM 2185 C CA . ARG A 1 272 ? -2.346 -6.413 17.025 1.00 95.00 272 ARG A CA 1
ATOM 2186 C C . ARG A 1 272 ? -3.816 -6.819 17.049 1.00 95.00 272 ARG A C 1
ATOM 2188 O O . ARG A 1 272 ? -4.436 -6.896 15.992 1.00 95.00 272 ARG A O 1
ATOM 2195 N N . GLU A 1 273 ? -4.396 -6.999 18.234 1.00 94.62 273 GLU A N 1
ATOM 2196 C CA . GLU A 1 273 ? -5.811 -7.339 18.386 1.00 94.62 273 GLU A CA 1
ATOM 2197 C C . GLU A 1 273 ? -6.720 -6.231 17.832 1.00 94.62 273 GLU A C 1
ATOM 2199 O O . GLU A 1 273 ? -7.671 -6.527 17.104 1.00 94.62 273 GLU A O 1
ATOM 2204 N N . ARG A 1 274 ? -6.422 -4.952 18.116 1.00 96.50 274 ARG A N 1
ATOM 2205 C CA . ARG A 1 274 ? -7.162 -3.817 17.532 1.00 96.50 274 ARG A CA 1
ATOM 2206 C C . ARG A 1 274 ? -7.057 -3.801 16.009 1.00 96.50 274 ARG A C 1
ATOM 2208 O O . ARG A 1 274 ? -8.075 -3.636 15.338 1.00 96.50 274 ARG A O 1
ATOM 2215 N N . TYR A 1 275 ? -5.860 -4.025 15.462 1.00 97.62 275 TYR A N 1
ATOM 2216 C CA . TYR A 1 275 ? -5.656 -4.117 14.016 1.00 97.62 275 TYR A CA 1
ATOM 2217 C C . TYR A 1 275 ? -6.491 -5.246 13.397 1.00 97.62 275 TYR A C 1
ATOM 2219 O O . TYR A 1 275 ? -7.290 -4.982 12.501 1.00 97.62 275 TYR A O 1
ATOM 2227 N N . HIS A 1 276 ? -6.389 -6.480 13.902 1.00 95.75 276 HIS A N 1
ATOM 2228 C CA . HIS A 1 276 ? -7.168 -7.615 13.387 1.00 95.75 276 HIS A CA 1
ATOM 2229 C C . HIS A 1 276 ? -8.671 -7.375 13.474 1.00 95.75 276 HIS A C 1
ATOM 2231 O O . HIS A 1 276 ? -9.377 -7.596 12.492 1.00 95.75 276 HIS A O 1
ATOM 2237 N N . LYS A 1 277 ? -9.165 -6.868 14.611 1.00 96.50 277 LYS A N 1
ATOM 2238 C CA . LYS A 1 277 ? -10.582 -6.516 14.776 1.00 96.50 277 LYS A CA 1
ATOM 2239 C C . LYS A 1 277 ? -11.031 -5.479 13.751 1.00 96.50 277 LYS A C 1
ATOM 2241 O O . LYS A 1 277 ? -12.102 -5.644 13.172 1.00 96.50 277 LYS A O 1
ATOM 2246 N N . ALA A 1 278 ? -10.222 -4.450 13.497 1.00 98.31 278 ALA A N 1
ATOM 2247 C CA . ALA A 1 278 ? -10.530 -3.439 12.493 1.00 98.31 278 ALA A CA 1
ATOM 2248 C C . ALA A 1 278 ? -10.587 -4.037 11.079 1.00 98.31 278 ALA A C 1
ATOM 2250 O O . ALA A 1 278 ? -11.555 -3.781 10.366 1.00 98.31 278 ALA A O 1
ATOM 2251 N N . VAL A 1 279 ? -9.620 -4.885 10.698 1.00 97.94 279 VAL A N 1
ATOM 2252 C CA . VAL A 1 279 ? -9.604 -5.574 9.392 1.00 97.94 279 VAL A CA 1
ATOM 2253 C C . VAL A 1 279 ? -10.842 -6.461 9.219 1.00 97.94 279 VAL A C 1
ATOM 2255 O O . VAL A 1 279 ? -11.532 -6.377 8.204 1.00 97.94 279 VAL A O 1
ATOM 2258 N N . ILE A 1 280 ? -11.170 -7.274 10.227 1.00 95.75 280 ILE A N 1
ATOM 2259 C CA . ILE A 1 280 ? -12.350 -8.151 10.210 1.00 95.75 280 ILE A CA 1
ATOM 2260 C C . ILE A 1 280 ? -13.639 -7.325 10.112 1.00 95.75 280 ILE A C 1
ATOM 2262 O O . ILE A 1 280 ? -14.544 -7.683 9.361 1.00 95.75 280 ILE A O 1
ATOM 2266 N N . ALA A 1 281 ? -13.731 -6.203 10.829 1.00 98.06 281 ALA A N 1
ATOM 2267 C CA . ALA A 1 281 ? -14.906 -5.339 10.798 1.00 98.06 281 ALA A CA 1
ATOM 2268 C C . ALA A 1 281 ? -15.113 -4.676 9.425 1.00 98.06 281 ALA A C 1
ATOM 2270 O O . ALA A 1 281 ? -16.240 -4.673 8.923 1.00 98.06 281 ALA A O 1
ATOM 2271 N N . ILE A 1 282 ? -14.048 -4.170 8.785 1.00 98.25 282 ILE A N 1
ATOM 2272 C CA . ILE A 1 282 ? -14.158 -3.614 7.425 1.00 98.25 282 ILE A CA 1
ATOM 2273 C C . ILE A 1 282 ? -14.397 -4.697 6.367 1.00 98.25 282 ILE A C 1
ATOM 2275 O O . ILE A 1 282 ? -14.983 -4.426 5.323 1.00 98.25 282 ILE A O 1
ATOM 2279 N N . LYS A 1 283 ? -13.992 -5.945 6.625 1.00 96.69 283 LYS A N 1
ATOM 2280 C CA . LYS A 1 283 ? -14.371 -7.081 5.782 1.00 96.69 283 LYS A CA 1
ATOM 2281 C C . LYS A 1 283 ? -15.858 -7.396 5.921 1.00 96.69 283 LYS A C 1
ATOM 2283 O O . LYS A 1 283 ? -16.561 -7.476 4.919 1.00 96.69 283 LYS A O 1
ATOM 2288 N N . ALA A 1 284 ? -16.357 -7.492 7.151 1.00 96.19 284 ALA A N 1
ATOM 2289 C CA . ALA A 1 284 ? -17.752 -7.815 7.438 1.00 96.19 284 ALA A CA 1
ATOM 2290 C C . ALA A 1 284 ? -18.747 -6.763 6.915 1.00 96.19 284 ALA A C 1
ATOM 2292 O O . ALA A 1 284 ? -19.856 -7.114 6.518 1.00 96.19 284 ALA A O 1
ATOM 2293 N N . ASN A 1 285 ? -18.366 -5.481 6.888 1.00 96.75 285 ASN A N 1
ATOM 2294 C CA . ASN A 1 285 ? -19.212 -4.408 6.352 1.00 96.75 285 ASN A CA 1
ATOM 2295 C C . ASN A 1 285 ? -19.032 -4.165 4.833 1.00 96.75 285 ASN A C 1
ATOM 2297 O O . ASN A 1 285 ? -19.656 -3.258 4.276 1.00 96.75 285 ASN A O 1
ATOM 2301 N N . GLY A 1 286 ? -18.197 -4.972 4.167 1.00 97.31 286 GLY A N 1
ATOM 2302 C CA . GLY A 1 286 ? -17.937 -4.927 2.727 1.00 97.31 286 GLY A CA 1
ATOM 2303 C C . GLY A 1 286 ? -16.977 -3.826 2.267 1.00 97.31 286 GLY A C 1
ATOM 2304 O O . GLY A 1 286 ? -16.712 -3.720 1.071 1.00 97.31 286 GLY A O 1
ATOM 2305 N N . GLU A 1 287 ? -16.442 -2.999 3.165 1.00 97.88 287 GLU A N 1
ATOM 2306 C CA . GLU A 1 287 ? -15.530 -1.914 2.792 1.00 97.88 287 GLU A CA 1
ATOM 2307 C C . GLU A 1 287 ? -14.159 -2.430 2.338 1.00 97.88 287 GLU A C 1
ATOM 2309 O O . GLU A 1 287 ? -13.588 -1.897 1.386 1.00 97.88 287 GLU A O 1
ATOM 2314 N N . TYR A 1 288 ? -13.671 -3.523 2.938 1.00 97.88 288 TYR A N 1
ATOM 2315 C CA . TYR A 1 288 ? -12.478 -4.230 2.462 1.00 97.88 288 TYR A CA 1
ATOM 2316 C C . TYR A 1 288 ? -12.624 -4.624 0.990 1.00 97.88 288 TYR A C 1
ATOM 2318 O O . TYR A 1 288 ? -11.711 -4.411 0.194 1.00 97.88 288 TYR A O 1
ATOM 2326 N N . ASP A 1 289 ? -13.782 -5.175 0.617 1.00 97.44 289 ASP A N 1
ATOM 2327 C CA . ASP A 1 289 ? -14.016 -5.702 -0.727 1.00 97.44 289 ASP A CA 1
ATOM 2328 C C . ASP A 1 289 ? -14.146 -4.585 -1.752 1.00 97.44 289 ASP A C 1
ATOM 2330 O O . ASP A 1 289 ? -13.571 -4.672 -2.836 1.00 97.44 289 ASP A O 1
ATOM 2334 N N . LYS A 1 290 ? -14.809 -3.481 -1.389 1.00 96.69 290 LYS A N 1
ATOM 2335 C CA . LYS A 1 290 ? -14.851 -2.274 -2.226 1.00 96.69 290 LYS A CA 1
ATOM 2336 C C . LYS A 1 290 ? -13.460 -1.733 -2.524 1.00 96.69 290 LYS A C 1
ATOM 2338 O O . LYS A 1 290 ? -13.186 -1.391 -3.672 1.00 96.69 290 LYS A O 1
ATOM 2343 N N . LEU A 1 291 ? -12.593 -1.656 -1.514 1.00 96.81 291 LEU A N 1
ATOM 2344 C CA . LEU A 1 291 ? -11.214 -1.214 -1.704 1.00 96.81 291 LEU A CA 1
ATOM 2345 C C . LEU A 1 291 ? -10.426 -2.229 -2.533 1.00 96.81 291 LEU A C 1
ATOM 2347 O O . LEU A 1 291 ? -9.758 -1.848 -3.486 1.00 96.81 291 LEU A O 1
ATOM 2351 N N . SER A 1 292 ? -10.549 -3.517 -2.233 1.00 96.56 292 SER A N 1
ATOM 2352 C CA . SER A 1 292 ? -9.803 -4.573 -2.921 1.00 96.56 292 SER A CA 1
ATOM 2353 C C . SER A 1 292 ? -10.139 -4.650 -4.409 1.00 96.56 292 SER A C 1
ATOM 2355 O O . SER A 1 292 ? -9.222 -4.764 -5.221 1.00 96.56 292 SER A O 1
ATOM 2357 N N . MET A 1 293 ? -11.415 -4.465 -4.781 1.00 95.94 293 MET A N 1
ATOM 2358 C CA . MET A 1 293 ? -11.880 -4.387 -6.175 1.00 95.94 293 MET A CA 1
ATOM 2359 C C . MET A 1 293 ? -11.224 -3.268 -6.995 1.00 95.94 293 MET A C 1
ATOM 2361 O O . MET A 1 293 ? -11.175 -3.362 -8.218 1.00 95.94 293 MET A O 1
ATOM 2365 N N . ILE A 1 294 ? -10.706 -2.206 -6.368 1.00 95.44 294 ILE A N 1
ATOM 2366 C CA . ILE A 1 294 ? -10.036 -1.119 -7.099 1.00 95.44 294 ILE A CA 1
ATOM 2367 C C . ILE A 1 294 ? -8.784 -1.635 -7.821 1.00 95.44 294 ILE A C 1
ATOM 2369 O O . ILE A 1 294 ? -8.496 -1.187 -8.930 1.00 95.44 294 ILE A O 1
ATOM 2373 N N . HIS A 1 295 ? -8.068 -2.582 -7.215 1.00 95.50 295 HIS A N 1
ATOM 2374 C CA . HIS A 1 295 ? -6.799 -3.110 -7.714 1.00 95.50 295 HIS A CA 1
ATOM 2375 C C . HIS A 1 295 ? -6.961 -4.290 -8.689 1.00 95.50 295 HIS A C 1
ATOM 2377 O O . HIS A 1 295 ? -6.022 -4.642 -9.398 1.00 95.50 295 HIS A O 1
ATOM 2383 N N . THR A 1 296 ? -8.144 -4.910 -8.755 1.00 90.44 296 THR A N 1
ATOM 2384 C CA . THR A 1 296 ? -8.337 -6.174 -9.490 1.00 90.44 296 THR A CA 1
ATOM 2385 C C . THR A 1 296 ? -8.445 -6.022 -11.004 1.00 90.44 296 THR A C 1
ATOM 2387 O O . THR A 1 296 ? -8.589 -7.018 -11.711 1.00 90.44 296 THR A O 1
ATOM 2390 N N . THR A 1 297 ? -8.393 -4.798 -11.540 1.00 85.44 297 THR A N 1
ATOM 2391 C CA . THR A 1 297 ? -8.434 -4.574 -12.988 1.00 85.44 297 THR A CA 1
ATOM 2392 C C . THR A 1 297 ? -7.511 -3.439 -13.408 1.00 85.44 297 THR A C 1
ATOM 2394 O O . THR A 1 297 ? -7.498 -2.365 -12.811 1.00 85.44 297 THR A O 1
ATOM 2397 N N . SER A 1 298 ? -6.830 -3.611 -14.540 1.00 81.25 298 SER A N 1
ATOM 2398 C CA . SER A 1 298 ? -6.046 -2.534 -15.159 1.00 81.25 298 SER A CA 1
ATOM 2399 C C . SER A 1 298 ? -6.897 -1.328 -15.575 1.00 81.25 298 SER A C 1
ATOM 2401 O O . SER A 1 298 ? -6.365 -0.239 -15.750 1.00 81.25 298 SER A O 1
ATOM 2403 N N . THR A 1 299 ? -8.219 -1.487 -15.707 1.00 79.88 299 THR A N 1
ATOM 2404 C CA . THR A 1 299 ? -9.131 -0.373 -16.011 1.00 79.88 299 THR A CA 1
ATOM 2405 C C . THR A 1 299 ? -9.330 0.534 -14.799 1.00 79.88 299 THR A C 1
ATOM 2407 O O . THR A 1 299 ? -9.395 1.754 -14.943 1.00 79.88 299 THR A O 1
ATOM 2410 N N . THR A 1 300 ? -9.416 -0.048 -13.603 1.00 84.75 300 THR A N 1
ATOM 2411 C CA . THR A 1 300 ? -9.607 0.687 -12.349 1.00 84.75 300 THR A CA 1
ATOM 2412 C C . THR A 1 300 ? -8.294 1.101 -11.699 1.00 84.75 300 THR A C 1
ATOM 2414 O O . THR A 1 300 ? -8.313 2.034 -10.908 1.00 84.75 300 THR A O 1
ATOM 2417 N N . SER A 1 301 ? -7.161 0.490 -12.056 1.00 92.56 301 SER A N 1
ATOM 2418 C CA . SER A 1 301 ? -5.843 0.806 -11.491 1.00 92.56 301 SER A CA 1
ATOM 2419 C C . SER A 1 301 ? -4.713 0.898 -12.538 1.00 92.56 301 SER A C 1
ATOM 2421 O O . SER A 1 301 ? -3.649 0.305 -12.355 1.00 92.56 301 SER A O 1
ATOM 2423 N N . PRO A 1 302 ? -4.873 1.656 -13.641 1.00 93.94 302 PRO A N 1
ATOM 2424 C CA . PRO A 1 302 ? -3.923 1.648 -14.760 1.00 93.94 302 PRO A CA 1
ATOM 2425 C C . PRO A 1 302 ? -2.546 2.235 -14.421 1.00 93.94 302 PRO A C 1
ATOM 2427 O O . PRO A 1 302 ? -1.598 2.029 -15.166 1.00 93.94 302 PRO A O 1
ATOM 2430 N N . ALA A 1 303 ? -2.438 2.996 -13.329 1.00 95.69 303 ALA A N 1
ATOM 2431 C CA . ALA A 1 303 ?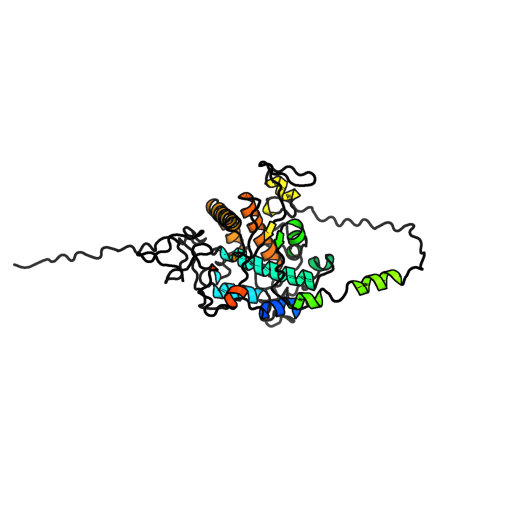 -1.180 3.563 -12.849 1.00 95.69 303 ALA A CA 1
ATOM 2432 C C . ALA A 1 303 ? -0.524 2.720 -11.742 1.00 95.69 303 ALA A C 1
ATOM 2434 O O . ALA A 1 303 ? 0.570 3.076 -11.304 1.00 95.69 303 ALA A O 1
ATOM 2435 N N . ALA A 1 304 ? -1.192 1.654 -11.276 1.00 96.12 304 ALA A N 1
ATOM 2436 C CA . ALA A 1 304 ? -0.726 0.856 -10.151 1.00 96.12 304 ALA A CA 1
ATOM 2437 C C . ALA A 1 304 ? 0.563 0.108 -10.474 1.00 96.12 304 ALA A C 1
ATOM 2439 O O . ALA A 1 304 ? 1.414 0.067 -9.607 1.00 96.12 304 ALA A O 1
ATOM 2440 N N . HIS A 1 305 ? 0.742 -0.405 -11.694 1.00 95.19 305 HIS A N 1
ATOM 2441 C CA . HIS A 1 305 ? 1.893 -1.241 -12.072 1.00 95.19 305 HIS A CA 1
ATOM 2442 C C . HIS A 1 305 ? 2.459 -0.848 -13.431 1.00 95.19 305 HIS A C 1
ATOM 2444 O O . HIS A 1 305 ? 1.738 -0.307 -14.267 1.00 95.19 305 HIS A O 1
ATOM 2450 N N . GLY A 1 306 ? 3.725 -1.170 -13.676 1.00 93.69 306 GLY A N 1
ATOM 2451 C CA . GLY A 1 306 ? 4.372 -1.061 -14.981 1.00 93.69 306 GLY A CA 1
ATOM 2452 C C . GLY A 1 306 ? 5.006 0.297 -15.282 1.00 93.69 306 GLY A C 1
ATOM 2453 O O . GLY A 1 306 ? 5.427 0.543 -16.418 1.00 93.69 306 GLY A O 1
ATOM 2454 N N . GLY A 1 307 ? 5.103 1.199 -14.303 1.00 95.44 307 GLY A N 1
ATOM 2455 C CA . GLY A 1 307 ? 5.674 2.515 -14.549 1.00 95.44 307 GLY A CA 1
ATOM 2456 C C . GLY A 1 307 ? 5.738 3.448 -13.343 1.00 95.44 307 GLY A C 1
ATOM 2457 O O . GLY A 1 307 ? 5.333 3.092 -12.236 1.00 95.44 307 GLY A O 1
ATOM 2458 N N . PRO A 1 308 ? 6.154 4.710 -13.562 1.00 96.38 308 PRO A N 1
ATOM 2459 C CA . PRO A 1 308 ? 6.474 5.660 -12.493 1.00 96.38 308 PRO A CA 1
ATOM 2460 C C . PRO A 1 308 ? 5.276 6.049 -11.613 1.00 96.38 308 PRO A C 1
ATOM 2462 O O . PRO A 1 308 ? 5.430 6.724 -10.596 1.00 96.38 308 PRO A O 1
ATOM 2465 N N . GLY A 1 309 ? 4.055 5.679 -12.006 1.00 97.12 309 GLY A N 1
ATOM 2466 C CA . GLY A 1 309 ? 2.841 5.890 -11.210 1.00 97.12 309 GLY A CA 1
ATOM 2467 C C . GLY A 1 309 ? 2.735 4.980 -9.982 1.00 97.12 309 GLY A C 1
ATOM 2468 O O . GLY A 1 309 ? 2.033 5.349 -9.039 1.00 97.12 309 GLY A O 1
ATOM 2469 N N . PHE A 1 310 ? 3.459 3.852 -9.972 1.00 97.88 310 PHE A N 1
ATOM 2470 C CA . PHE A 1 310 ? 3.332 2.761 -9.000 1.00 97.88 310 PHE A CA 1
ATOM 2471 C C . PHE A 1 310 ? 3.322 3.246 -7.544 1.00 97.88 310 PHE A C 1
ATOM 2473 O O . PHE A 1 310 ? 2.380 2.972 -6.799 1.00 97.88 310 PHE A O 1
ATOM 2480 N N . LEU A 1 311 ? 4.337 4.021 -7.152 1.00 97.19 311 LEU A N 1
ATOM 2481 C CA . LEU A 1 311 ? 4.529 4.464 -5.770 1.00 97.19 311 LEU A CA 1
ATOM 2482 C C . LEU A 1 311 ? 3.433 5.426 -5.295 1.00 97.19 311 LEU A C 1
ATOM 2484 O O . LEU A 1 311 ? 2.838 5.233 -4.235 1.00 97.19 311 LEU A O 1
ATOM 2488 N N . GLY A 1 312 ? 3.138 6.457 -6.092 1.00 97.00 312 GLY A N 1
ATOM 2489 C CA . GLY A 1 312 ? 2.116 7.448 -5.753 1.00 97.00 312 GLY A CA 1
ATOM 2490 C C . GLY A 1 312 ? 0.711 6.845 -5.706 1.00 97.00 312 GLY A C 1
ATOM 2491 O O . GLY A 1 312 ? -0.072 7.193 -4.823 1.00 97.00 312 GLY A O 1
ATOM 2492 N N . TRP A 1 313 ? 0.412 5.919 -6.622 1.00 98.12 313 TRP A N 1
ATOM 2493 C CA . TRP A 1 313 ? -0.871 5.224 -6.672 1.00 98.12 313 TRP A CA 1
ATOM 2494 C C . TRP A 1 313 ? -1.067 4.313 -5.454 1.00 98.12 313 TRP A C 1
ATOM 2496 O O . TRP A 1 313 ? -2.081 4.422 -4.764 1.00 98.12 313 TRP A O 1
ATOM 2506 N N . HIS A 1 314 ? -0.077 3.470 -5.133 1.00 98.06 314 HIS A N 1
ATOM 2507 C CA . HIS A 1 314 ? -0.164 2.564 -3.987 1.00 98.06 314 HIS A CA 1
ATOM 2508 C C . HIS A 1 314 ? -0.193 3.312 -2.654 1.00 98.06 314 HIS A C 1
ATOM 2510 O O . HIS A 1 314 ? -0.922 2.903 -1.755 1.00 98.06 314 HIS A O 1
ATOM 2516 N N . ARG A 1 315 ? 0.508 4.445 -2.527 1.00 97.69 315 ARG A N 1
ATOM 2517 C CA . ARG A 1 315 ? 0.426 5.306 -1.338 1.00 97.69 315 ARG A CA 1
ATOM 2518 C C . ARG A 1 315 ? -0.987 5.830 -1.081 1.00 97.69 315 ARG A C 1
ATOM 2520 O O . ARG A 1 315 ? -1.462 5.775 0.055 1.00 97.69 315 ARG A O 1
ATOM 2527 N N . GLU A 1 316 ? -1.661 6.336 -2.113 1.00 97.31 316 GLU A N 1
ATOM 2528 C CA . GLU A 1 316 ? -3.064 6.751 -1.993 1.00 97.31 316 GLU A CA 1
ATOM 2529 C C . GLU A 1 316 ? -3.953 5.552 -1.654 1.00 97.31 316 GLU A C 1
ATOM 2531 O O . GLU A 1 316 ? -4.808 5.640 -0.772 1.00 97.31 316 GLU A O 1
ATOM 2536 N N . PHE A 1 317 ? -3.701 4.403 -2.283 1.00 98.00 317 PHE A N 1
ATOM 2537 C CA . PHE A 1 317 ? -4.468 3.187 -2.050 1.00 98.00 317 PHE A CA 1
ATOM 2538 C C . PHE A 1 317 ? -4.384 2.701 -0.594 1.00 98.00 317 PHE A C 1
ATOM 2540 O O . PHE A 1 317 ? -5.415 2.525 0.061 1.00 98.00 317 PHE A O 1
ATOM 2547 N N . ILE A 1 318 ? -3.174 2.581 -0.037 1.00 97.94 318 ILE A N 1
ATOM 2548 C CA . ILE A 1 318 ? -2.988 2.163 1.358 1.00 97.94 318 ILE A CA 1
ATOM 2549 C C . ILE A 1 318 ? -3.445 3.236 2.358 1.00 97.94 318 ILE A C 1
ATOM 2551 O O . ILE A 1 318 ? -3.906 2.881 3.442 1.00 97.94 318 ILE A O 1
ATOM 2555 N N . LYS A 1 319 ? -3.406 4.539 2.012 1.00 97.19 319 LYS A N 1
ATOM 2556 C CA . LYS A 1 319 ? -4.030 5.589 2.844 1.00 97.19 319 LYS A CA 1
ATOM 2557 C C . LYS A 1 319 ? -5.528 5.336 2.979 1.00 97.19 319 LYS A C 1
ATOM 2559 O O . LYS A 1 319 ? -6.067 5.464 4.075 1.00 97.19 319 LYS A O 1
ATOM 2564 N N . ARG A 1 320 ? -6.220 5.001 1.886 1.00 97.44 320 ARG A N 1
ATOM 2565 C CA . ARG A 1 320 ? -7.667 4.734 1.929 1.00 97.44 320 ARG A CA 1
ATOM 2566 C C . ARG A 1 320 ? -7.988 3.525 2.800 1.00 97.44 320 ARG A C 1
ATOM 2568 O O . ARG A 1 320 ? -8.902 3.607 3.616 1.00 97.44 320 ARG A O 1
ATOM 2575 N N . TYR A 1 321 ? -7.193 2.464 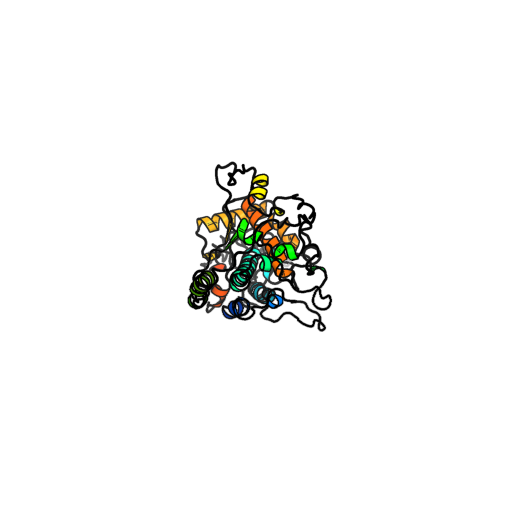2.707 1.00 98.44 321 TYR A N 1
ATOM 2576 C CA . TYR A 1 321 ? -7.306 1.316 3.606 1.00 98.44 321 TYR A CA 1
ATOM 2577 C C . TYR A 1 321 ? -7.083 1.691 5.075 1.00 98.44 321 TYR A C 1
ATOM 2579 O O . TYR A 1 321 ? -7.902 1.364 5.929 1.00 98.44 321 TYR A O 1
ATOM 2587 N N . GLU A 1 322 ? -6.039 2.465 5.373 1.00 97.94 322 GLU A N 1
ATOM 2588 C CA . GLU A 1 322 ? -5.764 2.945 6.729 1.00 97.94 322 GLU A CA 1
ATOM 2589 C C . GLU A 1 322 ? -6.889 3.844 7.268 1.00 97.94 322 GLU A C 1
ATOM 2591 O O . GLU A 1 322 ? -7.282 3.711 8.423 1.00 97.94 322 GLU A O 1
ATOM 2596 N N . ILE A 1 323 ? -7.487 4.702 6.433 1.00 97.50 323 ILE A N 1
ATOM 2597 C CA . ILE A 1 323 ? -8.689 5.467 6.798 1.00 97.50 323 ILE A CA 1
ATOM 2598 C C . ILE A 1 323 ? -9.859 4.525 7.111 1.00 97.50 323 ILE A C 1
ATOM 2600 O O . ILE A 1 323 ? -10.547 4.752 8.102 1.00 97.50 323 ILE A O 1
ATOM 2604 N N . ALA A 1 324 ? -10.076 3.469 6.316 1.00 98.38 324 ALA A N 1
ATOM 2605 C CA . ALA A 1 324 ? -11.155 2.507 6.544 1.00 98.38 324 ALA A CA 1
ATOM 2606 C C . ALA A 1 324 ? -11.008 1.803 7.900 1.00 98.38 324 ALA A C 1
ATOM 2608 O O . ALA A 1 324 ? -11.961 1.793 8.679 1.00 98.38 324 ALA A O 1
ATOM 2609 N N . LEU A 1 325 ? -9.809 1.314 8.237 1.00 98.38 325 LEU A N 1
ATOM 2610 C CA . LEU A 1 325 ? -9.519 0.748 9.563 1.00 98.38 325 LEU A CA 1
ATOM 2611 C C . LEU A 1 325 ? -9.859 1.741 10.681 1.00 98.38 325 LEU A C 1
ATOM 2613 O O . LEU A 1 325 ? -10.473 1.387 11.685 1.00 98.38 325 LEU A O 1
ATOM 2617 N N . ARG A 1 326 ? -9.525 3.015 10.464 1.00 96.44 326 ARG A N 1
ATOM 2618 C CA . ARG A 1 326 ? -9.718 4.090 11.440 1.00 96.44 326 ARG A CA 1
ATOM 2619 C C . ARG A 1 326 ? -11.155 4.572 11.591 1.00 96.44 326 ARG A C 1
ATOM 2621 O O . ARG A 1 326 ? -11.445 5.283 12.551 1.00 96.44 326 ARG A O 1
ATOM 2628 N N . THR A 1 327 ? -12.057 4.167 10.696 1.00 96.50 327 THR A N 1
ATOM 2629 C CA . THR A 1 327 ? -13.505 4.318 10.919 1.00 96.50 327 THR A CA 1
ATOM 2630 C C . THR A 1 327 ? -14.041 3.336 11.958 1.00 96.50 327 THR A C 1
ATOM 2632 O O . THR A 1 327 ? -15.066 3.613 12.574 1.00 96.50 327 THR A O 1
ATOM 2635 N N . VAL A 1 328 ? -13.342 2.215 12.170 1.00 97.25 328 VAL A N 1
ATOM 2636 C CA . VAL A 1 328 ? -13.666 1.218 13.198 1.00 97.25 328 VAL A CA 1
ATOM 2637 C C . VAL A 1 328 ? -12.950 1.556 14.502 1.00 97.25 328 VAL A C 1
ATOM 2639 O O . VAL A 1 328 ? -13.582 1.615 15.552 1.00 97.25 328 VAL A O 1
ATOM 2642 N N . ASP A 1 329 ? -11.643 1.810 14.428 1.00 96.94 329 ASP A N 1
ATOM 2643 C CA . ASP A 1 329 ? -10.814 2.178 15.574 1.00 96.94 329 ASP A CA 1
ATOM 2644 C C . ASP A 1 329 ? -9.787 3.240 15.169 1.00 96.94 329 ASP A C 1
ATOM 2646 O O . ASP A 1 329 ? -8.805 2.971 14.475 1.00 96.94 329 ASP A O 1
ATOM 2650 N N . HIS A 1 330 ? -10.000 4.476 15.622 1.00 94.94 330 HIS A N 1
ATOM 2651 C CA . HIS A 1 330 ? -9.204 5.627 15.202 1.00 94.94 330 HIS A CA 1
ATOM 2652 C C . HIS A 1 330 ? -7.733 5.588 15.653 1.00 94.94 330 HIS A C 1
ATOM 2654 O O . HIS A 1 330 ? -6.940 6.411 15.166 1.00 94.94 330 HIS A O 1
ATOM 2660 N N . THR A 1 331 ? -7.384 4.687 16.582 1.00 94.44 331 THR A N 1
ATOM 2661 C CA . THR A 1 331 ? -6.023 4.479 17.102 1.00 94.44 331 THR A CA 1
ATOM 2662 C C . THR A 1 331 ? -5.211 3.493 16.263 1.00 94.44 331 THR A C 1
ATOM 2664 O O . THR A 1 331 ? -3.985 3.472 16.376 1.00 94.44 331 THR A O 1
ATOM 2667 N N . VAL A 1 332 ? -5.867 2.709 15.402 1.00 96.00 332 VAL A N 1
ATOM 2668 C CA . VAL A 1 332 ? -5.206 1.732 14.532 1.00 96.00 332 VAL A CA 1
ATOM 2669 C C . VAL A 1 332 ? -4.405 2.436 13.435 1.00 96.00 332 VAL A C 1
ATOM 2671 O O . VAL A 1 332 ? -4.849 3.408 12.821 1.00 96.00 332 VAL A O 1
ATOM 2674 N N . ALA A 1 333 ? -3.214 1.904 13.176 1.00 94.69 333 ALA A N 1
ATOM 2675 C CA . ALA A 1 333 ? -2.383 2.221 12.024 1.00 94.69 333 ALA A CA 1
ATOM 2676 C C . ALA A 1 333 ? -2.150 0.943 11.214 1.00 94.69 333 ALA A C 1
ATOM 2678 O O . ALA A 1 333 ? -2.132 -0.151 11.780 1.00 94.69 333 ALA A O 1
ATOM 2679 N N . LEU A 1 334 ? -1.962 1.076 9.903 1.00 97.12 334 LEU A N 1
ATOM 2680 C CA . LEU A 1 334 ? -1.599 -0.040 9.034 1.00 97.12 334 LEU A CA 1
ATOM 2681 C C . LEU A 1 334 ? -0.160 -0.483 9.360 1.00 97.12 334 LEU A C 1
ATOM 2683 O O . LEU A 1 334 ? 0.759 0.309 9.149 1.00 97.12 334 LEU A O 1
ATOM 2687 N N . PRO A 1 335 ? 0.087 -1.705 9.863 1.00 96.88 335 PRO A N 1
ATOM 2688 C CA . PRO A 1 335 ? 1.451 -2.176 10.052 1.00 96.88 335 PRO A CA 1
ATOM 2689 C C . PRO A 1 335 ? 2.115 -2.487 8.709 1.00 96.88 335 PRO A C 1
ATOM 2691 O O . PRO A 1 335 ? 1.445 -2.922 7.770 1.00 96.88 335 PRO A O 1
ATOM 2694 N N . TYR A 1 336 ? 3.434 -2.316 8.633 1.00 96.38 336 TYR A N 1
ATOM 2695 C CA . TYR A 1 336 ? 4.231 -2.774 7.495 1.00 96.38 336 TYR A CA 1
ATOM 2696 C C . TYR A 1 336 ? 4.813 -4.166 7.756 1.00 96.38 336 TYR A C 1
ATOM 2698 O O . TYR A 1 336 ? 5.090 -4.533 8.898 1.00 96.38 336 TYR A O 1
ATOM 2706 N N . TRP A 1 337 ? 5.003 -4.943 6.691 1.00 96.31 337 TRP A N 1
ATOM 2707 C CA . TRP A 1 337 ? 5.665 -6.244 6.748 1.00 96.31 337 TRP A CA 1
ATOM 2708 C C . TRP A 1 337 ? 7.088 -6.136 6.202 1.00 96.31 337 TRP A C 1
ATOM 2710 O O . TRP A 1 337 ? 7.299 -6.054 4.992 1.00 96.31 337 TRP A O 1
ATOM 2720 N N . ASP A 1 338 ? 8.064 -6.159 7.107 1.00 93.94 338 ASP A N 1
ATOM 2721 C CA . ASP A 1 338 ? 9.477 -6.187 6.740 1.00 93.94 338 ASP A CA 1
ATOM 2722 C C . ASP A 1 338 ? 9.933 -7.605 6.358 1.00 93.94 338 ASP A C 1
ATOM 2724 O O . ASP A 1 338 ? 10.352 -8.402 7.202 1.00 93.94 338 ASP A O 1
ATOM 2728 N N . SER A 1 339 ? 9.829 -7.937 5.074 1.00 94.19 339 SER A N 1
ATOM 2729 C CA . SER A 1 339 ? 10.199 -9.267 4.581 1.00 94.19 339 SER A CA 1
ATOM 2730 C C . SER A 1 339 ? 11.700 -9.595 4.671 1.00 94.19 339 SER A C 1
ATOM 2732 O O . SER A 1 339 ? 12.058 -10.767 4.537 1.00 94.19 339 SER A O 1
ATOM 2734 N N . THR A 1 340 ? 12.584 -8.619 4.951 1.00 92.62 340 THR A N 1
ATOM 2735 C CA . THR A 1 340 ? 14.024 -8.906 5.122 1.00 92.62 340 THR A CA 1
ATOM 2736 C C . THR A 1 340 ? 14.296 -9.759 6.356 1.00 92.62 340 THR A C 1
ATOM 2738 O O . THR A 1 340 ? 15.244 -10.546 6.379 1.00 92.62 340 THR A O 1
ATOM 2741 N N . ILE A 1 341 ? 13.410 -9.686 7.354 1.00 91.00 341 ILE A N 1
ATOM 2742 C CA . ILE A 1 341 ? 13.476 -10.506 8.563 1.00 91.00 341 ILE A CA 1
ATOM 2743 C C . ILE A 1 341 ? 13.308 -11.993 8.222 1.00 91.00 341 ILE A C 1
ATOM 2745 O O . ILE A 1 341 ? 14.087 -12.815 8.704 1.00 91.00 341 ILE A O 1
ATOM 2749 N N . GLU A 1 342 ? 12.344 -12.351 7.363 1.00 90.38 342 GLU A N 1
ATOM 2750 C CA . GLU A 1 342 ? 12.199 -13.733 6.891 1.00 90.38 342 GLU A CA 1
ATOM 2751 C C . GLU A 1 342 ? 13.369 -14.179 6.019 1.00 90.38 342 GLU A C 1
ATOM 2753 O O . GLU A 1 342 ? 13.780 -15.336 6.087 1.00 90.38 342 GLU A O 1
ATOM 2758 N N . GLU A 1 343 ? 13.915 -13.283 5.196 1.00 91.38 343 GLU A N 1
ATOM 2759 C CA . GLU A 1 343 ? 15.001 -13.616 4.273 1.00 91.38 343 GLU A CA 1
ATOM 2760 C C . GLU A 1 343 ? 16.244 -14.146 5.010 1.00 91.38 343 GLU A C 1
ATOM 2762 O O . GLU A 1 343 ? 16.951 -15.014 4.485 1.00 91.38 343 GLU A O 1
ATOM 2767 N N . MET A 1 344 ? 16.464 -13.687 6.249 1.00 88.62 344 MET A N 1
ATOM 2768 C CA . MET A 1 344 ? 17.544 -14.130 7.138 1.00 88.62 344 MET A CA 1
ATOM 2769 C C . MET A 1 344 ? 17.339 -15.530 7.740 1.00 88.62 344 MET A C 1
ATOM 2771 O O . MET A 1 344 ? 18.279 -16.091 8.310 1.00 88.62 344 MET A O 1
ATOM 2775 N N . LEU A 1 345 ? 16.142 -16.113 7.636 1.00 88.06 345 LEU A N 1
ATOM 2776 C CA . LEU A 1 345 ? 15.870 -17.456 8.143 1.00 88.06 345 LEU A CA 1
ATOM 2777 C C . LEU A 1 345 ? 16.520 -18.525 7.255 1.00 88.06 345 LEU A C 1
ATOM 2779 O O . LEU A 1 345 ? 16.573 -18.408 6.026 1.00 88.06 345 LEU A O 1
ATOM 2783 N N . HIS A 1 346 ? 16.967 -19.613 7.892 1.00 88.25 346 HIS A N 1
ATOM 2784 C CA . HIS A 1 346 ? 17.477 -20.787 7.180 1.00 88.25 346 HIS A CA 1
ATOM 2785 C C . HIS A 1 346 ? 16.380 -21.435 6.324 1.00 88.25 346 HIS A C 1
ATOM 2787 O O . HIS A 1 346 ? 16.603 -21.733 5.152 1.00 88.25 346 HIS A O 1
ATOM 2793 N N . VAL A 1 347 ? 15.187 -21.574 6.906 1.00 88.44 347 VAL A N 1
ATOM 2794 C CA . VAL A 1 347 ? 13.956 -22.000 6.237 1.00 88.44 347 VAL A CA 1
ATOM 2795 C C . VAL A 1 347 ? 12.964 -20.844 6.343 1.00 88.44 347 VAL A C 1
ATOM 2797 O O . VAL A 1 347 ? 12.456 -20.541 7.418 1.00 88.44 347 VAL A O 1
ATOM 2800 N N . LYS A 1 348 ? 12.728 -20.145 5.232 1.00 88.88 348 LYS A N 1
ATOM 2801 C CA . LYS A 1 348 ? 11.916 -18.910 5.180 1.00 88.88 348 LYS A CA 1
ATOM 2802 C C . LYS A 1 348 ? 10.434 -19.171 5.470 1.00 88.88 348 LYS A C 1
ATOM 2804 O O . LYS A 1 348 ? 9.723 -18.303 5.971 1.00 88.88 348 LYS A O 1
ATOM 2809 N N . GLN A 1 349 ? 9.989 -20.384 5.162 1.00 85.19 349 GLN A N 1
ATOM 2810 C CA . GLN A 1 349 ? 8.643 -20.889 5.398 1.00 85.19 349 GLN A CA 1
ATOM 2811 C C . GLN A 1 349 ? 8.339 -21.069 6.892 1.00 85.19 349 GLN A C 1
ATOM 2813 O O . GLN A 1 349 ? 7.182 -20.988 7.274 1.00 85.19 349 GLN A O 1
ATOM 2818 N N . ASP A 1 350 ? 9.355 -21.211 7.751 1.00 84.75 350 ASP A N 1
ATOM 2819 C CA . ASP A 1 350 ? 9.171 -21.401 9.199 1.00 84.75 350 ASP A CA 1
ATOM 2820 C C . ASP A 1 350 ? 8.913 -20.089 9.963 1.00 84.75 350 ASP A C 1
ATOM 2822 O O . ASP A 1 350 ? 8.944 -20.060 11.198 1.00 84.75 350 ASP A O 1
ATOM 2826 N N . SER A 1 351 ? 8.681 -18.980 9.253 1.00 87.62 351 SER A N 1
ATOM 2827 C CA . SER A 1 351 ? 8.439 -17.684 9.883 1.00 87.62 351 SER A CA 1
ATOM 2828 C C . SER A 1 351 ? 7.227 -17.700 10.809 1.00 87.62 351 SER A C 1
ATOM 2830 O O . SER A 1 351 ? 6.161 -18.217 10.477 1.00 87.62 351 SER A O 1
ATOM 2832 N N . THR A 1 352 ? 7.354 -17.005 11.940 1.00 88.12 352 THR A N 1
ATOM 2833 C CA . THR A 1 352 ? 6.231 -16.734 12.842 1.00 88.12 352 THR A CA 1
ATOM 2834 C C . THR A 1 352 ? 5.135 -15.906 12.181 1.00 88.12 352 THR A C 1
ATOM 2836 O O . THR A 1 352 ? 4.006 -15.942 12.656 1.00 88.12 352 THR A O 1
ATOM 2839 N N . LEU A 1 353 ? 5.416 -15.207 11.072 1.00 88.19 353 LEU A N 1
ATOM 2840 C CA . LEU A 1 353 ? 4.402 -14.499 10.285 1.00 88.19 353 LEU A CA 1
ATOM 2841 C C . LEU A 1 353 ? 3.228 -15.406 9.895 1.00 88.19 353 LEU A C 1
ATOM 2843 O O . LEU A 1 353 ? 2.083 -14.955 9.895 1.00 88.19 353 LEU A O 1
ATOM 2847 N N . TRP A 1 354 ? 3.511 -16.676 9.610 1.00 85.06 354 TRP A N 1
ATOM 2848 C CA . TRP A 1 354 ? 2.520 -17.678 9.221 1.00 85.06 354 TRP A CA 1
ATOM 2849 C C . TRP A 1 354 ? 1.853 -18.346 10.425 1.00 85.06 354 TRP A C 1
ATOM 2851 O O . TRP A 1 354 ? 1.064 -19.263 10.259 1.00 85.06 354 TRP A O 1
ATOM 2861 N N . SER A 1 355 ? 2.128 -17.909 11.657 1.00 82.25 355 SER A N 1
ATOM 2862 C CA . SER A 1 355 ? 1.484 -18.494 12.829 1.00 82.25 355 SER A CA 1
ATOM 2863 C C . SER A 1 355 ? 0.000 -18.124 12.912 1.00 82.25 355 SER A C 1
ATOM 2865 O O . SER A 1 355 ? -0.469 -17.128 12.347 1.00 82.25 355 SER A O 1
ATOM 2867 N N . LYS A 1 356 ? -0.738 -18.912 13.698 1.00 76.19 356 LYS A N 1
ATOM 2868 C CA . LYS A 1 356 ? -2.152 -18.696 14.037 1.00 76.19 356 LYS A CA 1
ATOM 2869 C C . LYS A 1 356 ? -2.447 -17.333 14.674 1.00 76.19 356 LYS A C 1
ATOM 2871 O O . LYS A 1 356 ? -3.562 -16.828 14.568 1.00 76.19 356 LYS A O 1
ATOM 2876 N N . GLU A 1 357 ? -1.466 -16.742 15.351 1.00 81.69 357 GLU A N 1
ATOM 2877 C CA . GLU A 1 357 ? -1.576 -15.426 15.980 1.00 81.69 357 GLU A CA 1
ATOM 2878 C C . GLU A 1 357 ? -1.399 -14.272 14.986 1.00 81.69 357 GLU A C 1
ATOM 2880 O O . GLU A 1 357 ? -1.816 -13.158 15.298 1.00 81.69 357 GLU A O 1
ATOM 2885 N N . LEU A 1 358 ? -0.769 -14.509 13.828 1.00 88.12 358 LEU A N 1
ATOM 2886 C CA . LEU A 1 358 ? -0.416 -13.478 12.848 1.00 88.12 358 LEU A CA 1
ATOM 2887 C C . LEU A 1 358 ? -1.229 -13.619 11.553 1.00 88.12 358 LEU A C 1
ATOM 2889 O O . LEU A 1 358 ? -2.385 -13.206 11.522 1.00 88.12 358 LEU A O 1
ATOM 2893 N N . MET A 1 359 ? -0.643 -14.123 10.462 1.00 87.00 359 MET A N 1
ATOM 2894 C CA . MET A 1 359 ? -1.320 -14.222 9.160 1.00 87.00 359 MET A CA 1
ATOM 2895 C C . MET A 1 359 ? -1.934 -15.594 8.870 1.00 87.00 359 MET A C 1
ATOM 2897 O O . MET A 1 359 ? -2.597 -15.731 7.839 1.00 87.00 359 MET A O 1
ATOM 2901 N N . GLY A 1 360 ? -1.735 -16.581 9.745 1.00 80.44 360 GLY A N 1
ATOM 2902 C CA . GLY A 1 360 ? -2.175 -17.960 9.543 1.00 80.44 360 GLY A CA 1
ATOM 2903 C C . GLY A 1 360 ? -1.305 -18.753 8.561 1.00 80.44 360 GLY A C 1
ATOM 2904 O O . GLY A 1 360 ? -0.687 -18.190 7.650 1.00 80.44 360 GLY A O 1
ATOM 2905 N N . GLU A 1 361 ? -1.285 -20.068 8.771 1.00 74.25 361 GLU A N 1
ATOM 2906 C CA . GLU A 1 361 ? -0.528 -21.043 7.983 1.00 74.25 361 GLU A CA 1
ATOM 2907 C C . GLU A 1 361 ? -1.424 -21.573 6.851 1.00 74.25 361 GLU A C 1
ATOM 2909 O O . GLU A 1 361 ? -2.624 -21.768 7.081 1.00 74.25 361 GLU A O 1
ATOM 2914 N N . PRO A 1 362 ? -0.910 -21.746 5.622 1.00 71.25 362 PRO A N 1
ATOM 2915 C CA . PRO A 1 362 ? -1.632 -22.485 4.592 1.00 71.25 362 PRO A CA 1
ATOM 2916 C C . PRO A 1 362 ? -1.705 -23.982 4.939 1.00 71.25 362 PRO A C 1
ATOM 2918 O O . PRO A 1 362 ? -0.771 -24.522 5.525 1.00 71.25 362 PRO A O 1
ATOM 2921 N N . ASP A 1 363 ? -2.789 -24.655 4.551 1.00 73.38 363 ASP A N 1
ATOM 2922 C CA . ASP A 1 363 ? -2.862 -26.121 4.571 1.00 73.38 363 ASP A CA 1
ATOM 2923 C C . ASP A 1 363 ? -2.009 -26.764 3.455 1.00 73.38 363 ASP A C 1
ATOM 2925 O O . ASP A 1 363 ? -1.378 -26.066 2.655 1.00 73.38 363 ASP A O 1
ATOM 2929 N N . ASP A 1 364 ? -1.998 -28.101 3.386 1.00 75.69 364 ASP A N 1
ATOM 2930 C CA . ASP A 1 364 ? -1.240 -28.869 2.380 1.00 75.69 364 ASP A CA 1
ATOM 2931 C C . ASP A 1 364 ? -1.624 -28.511 0.927 1.00 75.69 364 ASP A C 1
ATOM 2933 O O . ASP A 1 364 ? -0.814 -28.652 0.008 1.00 75.69 364 ASP A O 1
ATOM 2937 N N . ASP A 1 365 ? -2.845 -28.008 0.713 1.00 70.19 36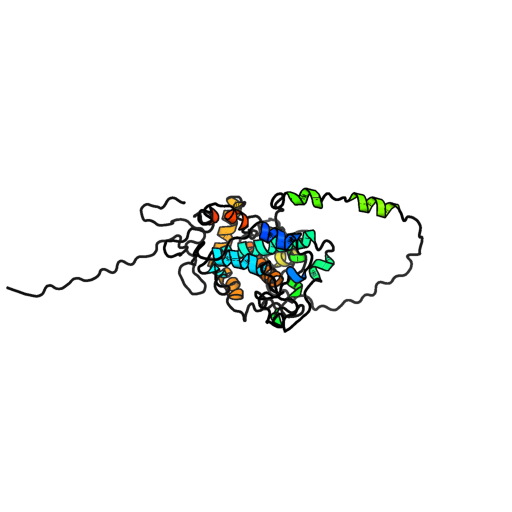5 ASP A N 1
ATOM 2938 C CA . ASP A 1 365 ? -3.359 -27.555 -0.581 1.00 70.19 365 ASP A CA 1
ATOM 2939 C C . ASP A 1 365 ? -3.140 -26.042 -0.812 1.00 70.19 365 ASP A C 1
ATOM 2941 O O . ASP A 1 365 ? -3.504 -25.502 -1.869 1.00 70.19 365 ASP A O 1
ATOM 2945 N N . GLY A 1 366 ? -2.517 -25.345 0.142 1.00 67.25 366 GLY A N 1
ATOM 2946 C CA . GLY A 1 366 ? -2.181 -23.923 0.115 1.00 67.25 366 GLY A CA 1
ATOM 2947 C C . GLY A 1 366 ? -3.264 -22.989 0.670 1.00 67.25 366 GLY A C 1
ATOM 2948 O O . GLY A 1 366 ? -3.097 -21.768 0.643 1.00 67.25 366 GLY A O 1
ATOM 2949 N N . TYR A 1 367 ? -4.407 -23.495 1.124 1.00 73.38 367 TYR A N 1
ATOM 2950 C CA . TYR A 1 367 ? -5.521 -22.668 1.586 1.00 73.38 367 TYR A CA 1
ATOM 2951 C C . TYR A 1 367 ? -5.291 -22.153 3.009 1.00 73.38 367 TYR A C 1
ATOM 2953 O O . TYR A 1 367 ? -4.993 -22.906 3.929 1.00 73.38 367 TYR A O 1
ATOM 2961 N N . CYS A 1 368 ? -5.492 -20.851 3.227 1.00 66.31 368 CYS A N 1
ATOM 2962 C CA . CYS A 1 368 ? -5.390 -20.240 4.554 1.00 66.31 368 CYS A CA 1
ATOM 2963 C C . CYS A 1 368 ? -6.734 -20.291 5.299 1.00 66.31 368 CYS A C 1
ATOM 2965 O O . CYS A 1 368 ? -7.253 -19.272 5.760 1.00 66.31 368 CYS A O 1
ATOM 2967 N N . SER A 1 369 ? -7.373 -21.458 5.361 1.00 56.16 369 SER A N 1
ATOM 2968 C CA . SER A 1 369 ? -8.623 -21.641 6.100 1.00 56.16 369 SER A CA 1
ATOM 2969 C C . SER A 1 369 ? -8.312 -21.992 7.548 1.00 56.16 369 SER A C 1
ATOM 2971 O O . SER A 1 369 ? -7.931 -23.113 7.857 1.00 56.16 369 SER A O 1
ATOM 2973 N N . GLY A 1 370 ? -8.536 -21.063 8.476 1.00 54.59 370 GLY A N 1
ATOM 2974 C CA . GLY A 1 370 ? -8.543 -21.399 9.908 1.00 54.59 370 GLY A CA 1
ATOM 2975 C C . GLY A 1 370 ? -9.811 -22.157 10.348 1.00 54.59 370 GLY A C 1
ATOM 2976 O O . GLY A 1 370 ? -10.295 -21.939 11.459 1.00 54.59 370 GLY A O 1
ATOM 2977 N N . VAL A 1 371 ? -10.415 -22.927 9.437 1.00 35.94 371 VAL A N 1
ATOM 2978 C CA . VAL A 1 371 ? -11.557 -23.828 9.633 1.00 35.94 371 VAL A CA 1
ATOM 2979 C C . VAL A 1 371 ? -11.453 -24.942 8.590 1.00 35.94 371 VAL A C 1
ATOM 2981 O O . VAL A 1 371 ? -11.129 -24.668 7.439 1.00 35.94 371 VAL A O 1
ATOM 2984 N N . GLU A 1 372 ? -11.744 -26.169 9.012 1.00 37.78 372 GLU A N 1
ATOM 2985 C CA . GLU A 1 372 ? -11.729 -27.420 8.251 1.00 37.78 372 GLU A CA 1
ATOM 2986 C C . GLU A 1 372 ? -12.011 -27.311 6.743 1.00 37.78 372 GLU A C 1
ATOM 2988 O O . GLU A 1 372 ? -13.056 -26.816 6.303 1.00 37.78 372 GLU A O 1
ATOM 2993 N N . ALA A 1 373 ? -11.117 -27.903 5.945 1.00 38.06 373 ALA A N 1
ATOM 2994 C CA . ALA A 1 373 ? -11.492 -28.469 4.661 1.00 38.06 373 ALA A CA 1
ATOM 2995 C C . ALA A 1 373 ? -12.572 -29.530 4.924 1.00 38.06 373 ALA A C 1
ATOM 2997 O O . ALA A 1 373 ? -12.284 -30.619 5.424 1.00 38.06 373 ALA A O 1
ATOM 2998 N N . ASP A 1 374 ? -13.821 -29.176 4.624 1.00 36.78 374 ASP A N 1
ATOM 2999 C CA . ASP A 1 374 ? -14.983 -30.063 4.624 1.00 36.78 374 ASP A CA 1
ATOM 3000 C C . ASP A 1 374 ? -14.748 -31.149 3.563 1.00 36.78 374 ASP A C 1
ATOM 3002 O O . ASP A 1 374 ? -15.167 -31.047 2.404 1.00 36.78 374 ASP A O 1
ATOM 3006 N N . SER A 1 375 ? -13.981 -32.174 3.941 1.00 35.53 375 SER A N 1
ATOM 3007 C CA . SER A 1 375 ? -13.851 -33.406 3.182 1.00 35.53 375 SER A CA 1
ATOM 3008 C C . SER A 1 375 ? -15.177 -34.140 3.317 1.00 35.53 375 SER A C 1
ATOM 3010 O O . SER A 1 375 ? -15.372 -35.027 4.144 1.00 35.53 375 SER A O 1
ATOM 3012 N N . GLY A 1 376 ? -16.134 -33.718 2.491 1.00 31.62 376 GLY A N 1
ATOM 3013 C CA . GLY A 1 376 ? -17.394 -34.406 2.299 1.00 31.62 376 GLY A CA 1
ATOM 3014 C C . GLY A 1 376 ? -17.115 -35.849 1.899 1.00 31.62 376 GLY A C 1
ATOM 3015 O O . GLY A 1 376 ? -16.960 -36.159 0.715 1.00 31.62 376 GLY A O 1
ATOM 3016 N N . PHE A 1 377 ? -17.072 -36.734 2.894 1.00 29.61 377 PHE A N 1
ATOM 3017 C CA . PHE A 1 377 ? -17.151 -38.170 2.720 1.00 29.61 377 PHE A CA 1
ATOM 3018 C C . PHE A 1 377 ? -18.503 -38.452 2.067 1.00 29.61 377 PHE A C 1
ATOM 3020 O O . PHE A 1 377 ? -19.544 -38.594 2.709 1.00 29.61 377 PHE A O 1
ATOM 3027 N N . ARG A 1 378 ? -18.497 -38.497 0.734 1.00 33.59 378 ARG A N 1
ATOM 3028 C CA . ARG A 1 378 ? -19.553 -39.137 -0.035 1.00 33.59 378 ARG A CA 1
ATOM 3029 C C . ARG A 1 378 ? -19.560 -40.596 0.399 1.00 33.59 378 ARG A C 1
ATOM 3031 O O . ARG A 1 378 ? -18.606 -41.319 0.125 1.00 33.59 378 ARG A O 1
ATOM 3038 N N . PHE A 1 379 ? -20.636 -41.033 1.048 1.00 30.58 379 PHE A N 1
ATOM 3039 C CA . PHE A 1 379 ? -20.956 -42.453 1.136 1.00 30.58 379 PHE A CA 1
ATOM 3040 C C . PHE A 1 379 ? -21.069 -42.994 -0.294 1.00 30.58 379 PHE A C 1
ATOM 3042 O O . PHE A 1 379 ? -22.068 -42.792 -0.985 1.00 30.58 379 PHE A O 1
ATOM 3049 N N . ALA A 1 380 ? -20.001 -43.631 -0.763 1.00 32.19 380 ALA A N 1
ATOM 3050 C CA . ALA A 1 380 ? -19.997 -44.385 -1.996 1.00 32.19 380 ALA A CA 1
ATOM 3051 C C . ALA A 1 380 ? -20.665 -45.740 -1.731 1.00 32.19 380 ALA A C 1
ATOM 3053 O O . ALA A 1 380 ? -20.106 -46.587 -1.046 1.00 32.19 380 ALA A O 1
ATOM 3054 N N . GLY A 1 381 ? -21.867 -45.900 -2.285 1.00 30.09 381 GLY A N 1
ATOM 3055 C CA . GLY A 1 381 ? -22.349 -47.147 -2.879 1.00 30.09 381 GLY A CA 1
ATOM 3056 C C . GLY A 1 381 ? -22.536 -48.355 -1.961 1.00 30.09 381 GLY A C 1
ATOM 3057 O O . GLY A 1 381 ? -21.604 -49.106 -1.699 1.00 30.09 381 GLY A O 1
ATOM 3058 N N . LEU A 1 382 ? -23.798 -48.647 -1.644 1.00 29.27 382 LEU A N 1
ATOM 3059 C CA . LEU A 1 382 ? -24.260 -50.034 -1.580 1.00 29.27 382 LEU A CA 1
ATOM 3060 C C . LEU A 1 382 ? -24.144 -50.657 -2.983 1.00 29.27 382 LEU A C 1
ATOM 3062 O O . LEU A 1 382 ? -24.698 -50.086 -3.925 1.00 29.27 382 LEU A O 1
ATOM 3066 N N . PRO A 1 383 ? -23.523 -51.835 -3.145 1.00 34.56 383 PRO A N 1
ATOM 3067 C CA . PRO A 1 383 ? -23.854 -52.730 -4.237 1.00 34.56 383 PRO A CA 1
ATOM 3068 C C . PRO A 1 383 ? -25.005 -53.634 -3.783 1.00 34.56 383 PRO A C 1
ATOM 3070 O O . PRO A 1 383 ? -24.871 -54.408 -2.834 1.00 34.56 383 PRO A O 1
ATOM 3073 N N . GLU A 1 384 ? -26.134 -53.542 -4.483 1.00 32.06 384 GLU A N 1
ATOM 3074 C CA . GLU A 1 384 ? -27.129 -54.610 -4.518 1.00 32.06 384 GLU A CA 1
ATOM 3075 C C . GLU A 1 384 ? -26.441 -55.910 -4.960 1.00 32.06 384 GLU A C 1
ATOM 3077 O O . GLU A 1 384 ? -26.005 -56.041 -6.103 1.00 32.06 384 GLU A O 1
ATOM 3082 N N . LEU A 1 385 ? -26.356 -56.888 -4.060 1.00 35.22 385 LEU A N 1
ATOM 3083 C CA . LEU A 1 385 ? -26.126 -58.276 -4.443 1.00 35.22 385 LEU A CA 1
ATOM 3084 C C . LEU A 1 385 ? -27.486 -58.910 -4.728 1.00 35.22 385 LEU A C 1
ATOM 3086 O O . LEU A 1 385 ? -28.202 -59.347 -3.828 1.00 35.22 385 LEU A O 1
ATOM 3090 N N . THR A 1 386 ? -27.837 -58.931 -6.010 1.00 36.25 386 THR A N 1
ATOM 3091 C CA . THR A 1 386 ? -28.890 -59.782 -6.555 1.00 36.25 386 THR A CA 1
ATOM 3092 C C . THR A 1 386 ? -28.309 -61.155 -6.912 1.00 36.25 386 THR A C 1
ATOM 3094 O O . THR A 1 386 ? -27.357 -61.257 -7.676 1.00 36.25 386 THR A O 1
ATOM 3097 N N . GLY A 1 387 ? -28.942 -62.207 -6.379 1.00 31.88 387 GLY A N 1
ATOM 3098 C CA . GLY A 1 387 ? -29.031 -63.542 -6.985 1.00 31.88 387 GLY A CA 1
ATOM 3099 C C . GLY A 1 387 ? -27.959 -64.574 -6.613 1.00 31.88 387 GLY A C 1
ATOM 3100 O O . GLY A 1 387 ? -26.842 -64.515 -7.109 1.00 31.88 387 GLY A O 1
ATOM 3101 N N . LEU A 1 388 ? -28.339 -65.632 -5.886 1.00 34.72 388 LEU A N 1
ATOM 3102 C CA . LEU A 1 388 ? -28.850 -66.892 -6.462 1.00 34.72 388 LEU A CA 1
ATOM 3103 C C . LEU A 1 388 ? -28.945 -68.005 -5.394 1.00 34.72 388 LEU A C 1
ATOM 3105 O O . LEU A 1 388 ? -27.988 -68.234 -4.662 1.00 34.72 388 LEU A O 1
ATOM 3109 N N . GLN A 1 389 ? -30.076 -68.723 -5.465 1.00 34.16 389 GLN A N 1
ATOM 3110 C CA . GLN A 1 389 ? -30.489 -69.984 -4.812 1.00 34.16 389 GLN A CA 1
ATOM 3111 C C . GLN A 1 389 ? -30.996 -69.941 -3.369 1.00 34.16 389 GLN A C 1
ATOM 3113 O O . GLN A 1 389 ? -30.212 -69.682 -2.434 1.00 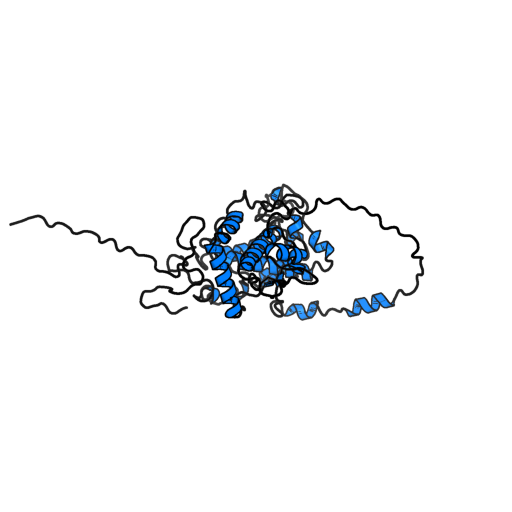34.16 389 GLN A O 1
#

Organism: NCBI:txid53326

pLDDT: mean 79.26, std 22.97, range [27.28, 98.44]

Foldseek 3Di:
DDDADPVRFQQFALCQQQQFLVGDRFFFWDAQPFFAAAALVLLCCLQPVPLAVCQQFAQAQAAPPDPGHHDCSHLQNNLLRVQVNRHTQSNDLLRNLSAPLSLQSLVVSLVSVVSNCVVNVVPLVVLLPRFDADDVRRADPCQHQQPQQFPNRLDGLSCLSHPLLDPAAEDEPDPPDSDPCVVVPVPPDPVVVVVVVPPDPDDDDDPDDDDDPPPPPPDPPRPCPDCLSDSHQVSVLVVQVFDDDPFTQHPVRDTQGHAYAAAQVPDDLVLNVLQSVLVVVCVVVCVSVVLSNCRNDCVRRVLCDRGSSNNSSSSSSSSSVQSSSCSVPSHHGRYHHNRNVLSPDPHSLPDPCCPSSHSHPADPVRTRNSDDPPPPPDPDDDDDDDDDD